Protein AF-A0A7Z9RXJ5-F1 (afdb_monomer_lite)

pLDDT: mean 83.45, std 20.28, range [26.38, 98.81]

Structure (mmCIF, N/CA/C/O backbone):
data_AF-A0A7Z9RXJ5-F1
#
_entry.id   AF-A0A7Z9RXJ5-F1
#
loop_
_atom_site.group_PDB
_atom_site.id
_atom_site.type_symbol
_atom_site.label_atom_id
_atom_site.label_alt_id
_atom_site.label_comp_id
_atom_site.label_asym_id
_atom_site.label_entity_id
_atom_site.label_seq_id
_atom_site.pdbx_PDB_ins_code
_atom_site.Cartn_x
_atom_site.Cartn_y
_atom_site.Cartn_z
_atom_site.occupancy
_atom_site.B_iso_or_equiv
_atom_site.auth_seq_id
_atom_site.auth_comp_id
_atom_site.auth_asym_id
_atom_site.auth_atom_id
_atom_site.pdbx_PDB_model_num
ATOM 1 N N . ALA A 1 1 ? -7.033 -48.771 -9.816 1.00 27.03 1 ALA A N 1
ATOM 2 C CA . ALA A 1 1 ? -8.461 -49.041 -10.086 1.00 27.03 1 ALA A CA 1
ATOM 3 C C . ALA A 1 1 ? -9.274 -48.190 -9.115 1.00 27.03 1 ALA A C 1
ATOM 5 O O . ALA A 1 1 ? -8.752 -47.937 -8.036 1.00 27.03 1 ALA A O 1
ATOM 6 N N . PRO A 1 2 ? -10.414 -47.621 -9.527 1.00 39.88 2 PRO A N 1
ATOM 7 C CA . PRO A 1 2 ? -10.947 -46.415 -8.910 1.00 39.88 2 PRO A CA 1
ATOM 8 C C . PRO A 1 2 ? -11.731 -46.767 -7.648 1.00 39.88 2 PRO A C 1
ATOM 10 O O . PRO A 1 2 ? -12.796 -47.359 -7.753 1.00 39.88 2 PRO A O 1
ATOM 13 N N . ASP A 1 3 ? -11.220 -46.372 -6.483 1.00 30.17 3 ASP A N 1
ATOM 14 C CA . ASP A 1 3 ? -12.011 -46.347 -5.256 1.00 30.17 3 ASP A CA 1
ATOM 15 C C . ASP A 1 3 ? -12.290 -44.897 -4.878 1.00 30.17 3 ASP A C 1
ATOM 17 O O . ASP A 1 3 ? -11.425 -44.119 -4.471 1.00 30.17 3 ASP A O 1
ATOM 21 N N . SER A 1 4 ? -13.553 -44.546 -5.078 1.00 41.19 4 SER A N 1
ATOM 22 C CA . SER A 1 4 ? -14.241 -43.431 -4.460 1.00 41.19 4 SER A CA 1
ATOM 23 C C . SER A 1 4 ? -13.984 -43.413 -2.953 1.00 41.19 4 SER A C 1
ATOM 25 O O . SER A 1 4 ? -14.523 -44.236 -2.216 1.00 41.19 4 SER A O 1
ATOM 27 N N . ALA A 1 5 ? -13.217 -42.436 -2.484 1.00 35.31 5 ALA A N 1
ATOM 28 C CA . ALA A 1 5 ? -13.156 -42.088 -1.074 1.00 35.31 5 ALA A CA 1
ATOM 29 C C . ALA A 1 5 ? -13.271 -40.569 -0.931 1.00 35.31 5 ALA A C 1
ATOM 31 O O . ALA A 1 5 ? -12.324 -39.867 -0.583 1.00 35.31 5 ALA A O 1
ATOM 32 N N . HIS A 1 6 ? -14.478 -40.048 -1.164 1.00 39.28 6 HIS A N 1
ATOM 33 C CA . HIS A 1 6 ? -14.960 -38.944 -0.339 1.00 39.28 6 HIS A CA 1
ATOM 34 C C . HIS A 1 6 ? -15.089 -39.489 1.086 1.00 39.28 6 HIS A C 1
ATOM 36 O O . HIS A 1 6 ? -16.147 -39.948 1.508 1.00 39.28 6 HIS A O 1
ATOM 42 N N . GLY A 1 7 ? -13.954 -39.551 1.786 1.00 36.91 7 GLY A N 1
ATOM 43 C CA . GLY A 1 7 ? -13.907 -39.918 3.188 1.00 36.91 7 GLY A CA 1
ATOM 44 C C . GLY A 1 7 ? -14.680 -38.872 3.973 1.00 36.91 7 GLY A C 1
ATOM 45 O O . GLY A 1 7 ? -14.302 -37.701 3.979 1.00 36.91 7 GLY A O 1
ATOM 46 N N . ASN A 1 8 ? -15.777 -39.303 4.593 1.00 42.16 8 ASN A N 1
ATOM 47 C CA . ASN A 1 8 ? -16.504 -38.547 5.603 1.00 42.16 8 ASN A CA 1
ATOM 48 C C . ASN A 1 8 ? -15.502 -37.891 6.561 1.00 42.16 8 ASN A C 1
ATOM 50 O O . ASN A 1 8 ? -14.825 -38.591 7.315 1.00 42.16 8 ASN A O 1
ATOM 54 N N . LYS A 1 9 ? -15.414 -36.555 6.544 1.00 46.12 9 LYS A N 1
ATOM 55 C CA . LYS A 1 9 ? -14.779 -35.810 7.632 1.00 46.12 9 LYS A CA 1
ATOM 56 C C . LYS A 1 9 ? -15.568 -36.142 8.901 1.00 46.12 9 LYS A C 1
ATOM 58 O O . LYS A 1 9 ? -16.721 -35.739 9.024 1.00 46.12 9 LYS A O 1
ATOM 63 N N . THR A 1 10 ? -14.986 -36.896 9.828 1.00 47.31 10 THR A N 1
ATOM 64 C CA . THR A 1 10 ? -15.546 -37.018 11.179 1.00 47.31 10 THR A CA 1
ATOM 65 C C . THR A 1 10 ? -15.449 -35.654 11.855 1.00 47.31 10 THR A C 1
ATOM 67 O O . THR A 1 10 ? -14.364 -35.070 11.900 1.00 47.31 10 THR A O 1
ATOM 70 N N . ALA A 1 11 ? -16.581 -35.130 12.328 1.00 50.03 11 ALA A N 1
ATOM 71 C CA . ALA A 1 11 ? -16.635 -33.873 13.066 1.00 50.03 11 ALA A CA 1
ATOM 72 C C . ALA A 1 11 ? -15.831 -33.991 14.371 1.00 50.03 11 ALA A C 1
ATOM 74 O O . ALA A 1 11 ? -15.890 -35.016 15.048 1.00 50.03 11 ALA A O 1
ATOM 75 N N . ALA A 1 12 ? -15.059 -32.958 14.713 1.00 47.09 12 ALA A N 1
ATOM 76 C CA . ALA A 1 12 ? -14.352 -32.908 15.989 1.00 47.09 12 ALA A CA 1
ATOM 77 C C . ALA A 1 12 ? -15.361 -32.698 17.145 1.00 47.09 12 ALA A C 1
ATOM 79 O O . ALA A 1 12 ? -16.306 -31.933 16.959 1.00 47.09 12 ALA A O 1
ATOM 80 N N . PRO A 1 13 ? -15.178 -33.327 18.324 1.00 46.62 13 PRO A N 1
ATOM 81 C CA . PRO A 1 13 ? -16.026 -33.094 19.499 1.00 46.62 13 PRO A CA 1
ATOM 82 C C . PRO A 1 13 ? -16.030 -31.619 19.950 1.00 46.62 13 PRO A C 1
ATOM 84 O O . PRO A 1 13 ? -15.002 -30.946 19.860 1.00 46.62 13 PRO A O 1
ATOM 87 N N . ASP A 1 14 ? -17.158 -31.137 20.484 1.00 43.22 14 ASP A N 1
ATOM 88 C CA . ASP A 1 14 ? -17.393 -29.734 20.875 1.00 43.22 14 ASP A CA 1
ATOM 89 C C . ASP A 1 14 ? -16.507 -29.256 22.046 1.00 43.22 14 ASP A C 1
ATOM 91 O O . ASP A 1 14 ? -16.910 -29.286 23.209 1.00 43.22 14 ASP A O 1
ATOM 95 N N . TYR A 1 15 ? -15.304 -28.750 21.756 1.00 47.84 15 TYR A N 1
ATOM 96 C CA . TYR A 1 15 ? -14.469 -28.019 22.720 1.00 47.84 15 TYR A CA 1
ATOM 97 C C . TYR A 1 15 ? -13.754 -26.838 22.037 1.00 47.84 15 TYR A C 1
ATOM 99 O O . TYR A 1 15 ? -13.122 -27.018 21.003 1.00 47.84 15 TYR A O 1
ATOM 107 N N . MET A 1 16 ? -13.876 -25.627 22.612 1.00 45.84 16 MET A N 1
ATOM 108 C CA . MET A 1 16 ? -13.421 -24.323 22.067 1.00 45.84 16 MET A CA 1
ATOM 109 C C . MET A 1 16 ? -13.480 -24.233 20.520 1.00 45.84 16 MET A C 1
ATOM 111 O O . MET A 1 16 ? -12.437 -24.273 19.862 1.00 45.84 16 MET A O 1
ATOM 115 N N . PRO A 1 17 ? -14.689 -24.064 19.938 1.00 47.75 17 PRO A N 1
ATOM 116 C CA . PRO A 1 17 ? -14.963 -24.147 18.486 1.00 47.75 17 PRO A CA 1
ATOM 117 C C . PRO A 1 17 ? -14.070 -23.260 17.602 1.00 47.75 17 PRO A C 1
ATOM 119 O O . PRO A 1 17 ? -13.833 -23.515 16.427 1.00 47.75 17 PRO A O 1
ATOM 122 N N . VAL A 1 18 ? -13.568 -22.203 18.215 1.00 46.88 18 VAL A N 1
ATOM 123 C CA . VAL A 1 18 ? -12.918 -21.042 17.634 1.00 46.88 18 VAL A CA 1
ATOM 124 C C . VAL A 1 18 ? -11.492 -21.316 17.161 1.00 46.88 18 VAL A C 1
ATOM 126 O O . VAL A 1 18 ? -11.158 -21.092 15.999 1.00 46.88 18 VAL A O 1
ATOM 129 N N . PHE A 1 19 ? -10.640 -21.849 18.043 1.00 49.59 19 PHE A N 1
ATOM 130 C CA . PHE A 1 19 ? -9.250 -22.152 17.695 1.00 49.59 19 PHE A CA 1
ATOM 131 C C . PHE A 1 19 ? -9.169 -23.413 16.833 1.00 49.59 19 PHE A C 1
ATOM 133 O O . PHE A 1 19 ? -8.207 -23.593 16.107 1.00 49.59 19 PHE A O 1
ATOM 140 N N . TYR A 1 20 ? -10.177 -24.285 16.847 1.00 57.69 20 TYR A N 1
ATOM 141 C CA . TYR A 1 20 ? -10.196 -25.417 15.927 1.00 57.69 20 TYR A CA 1
ATOM 142 C C . TYR A 1 20 ? -10.614 -25.049 14.513 1.00 57.69 20 TYR A C 1
ATOM 144 O O . TYR A 1 20 ? -10.289 -25.819 13.619 1.00 57.69 20 TYR A O 1
ATOM 152 N N . LYS A 1 21 ? -11.287 -23.920 14.260 1.00 60.47 21 LYS A N 1
ATOM 153 C CA . LYS A 1 21 ? -11.834 -23.679 12.922 1.00 60.47 21 LYS A CA 1
ATOM 154 C C . LYS A 1 21 ? -10.758 -23.612 11.838 1.00 60.47 21 LYS A C 1
ATOM 156 O O . LYS A 1 21 ? -10.899 -24.279 10.825 1.00 60.47 21 LYS A O 1
ATOM 161 N N . TRP A 1 22 ? -9.630 -22.940 12.080 1.00 64.94 22 TRP A N 1
ATOM 162 C CA . TRP A 1 22 ? -8.508 -22.950 11.126 1.00 64.94 22 TRP A CA 1
ATOM 163 C C . TRP A 1 22 ? -7.944 -24.362 10.893 1.00 64.94 22 TRP A C 1
ATOM 165 O O . TRP A 1 22 ? -7.507 -24.682 9.790 1.00 64.94 22 TRP A O 1
ATOM 175 N N . LEU A 1 23 ? -7.969 -25.220 11.921 1.00 66.44 23 LEU A N 1
ATOM 176 C CA . LEU A 1 23 ? -7.531 -26.609 11.823 1.00 66.44 23 LEU A CA 1
ATOM 177 C C . LEU A 1 23 ? -8.572 -27.446 11.060 1.00 66.44 23 LEU A C 1
ATOM 179 O O . LEU A 1 23 ? -8.198 -28.236 10.200 1.00 66.44 23 LEU A O 1
ATOM 183 N N . GLN A 1 24 ? -9.868 -27.245 11.310 1.00 66.12 24 GLN A N 1
ATOM 184 C CA . GLN A 1 24 ? -10.985 -27.875 10.591 1.00 66.12 24 GLN A CA 1
ATOM 185 C C . GLN A 1 24 ? -11.027 -27.470 9.106 1.00 66.12 24 GLN A C 1
ATOM 187 O O . GLN A 1 24 ? -11.338 -28.301 8.241 1.00 66.12 24 GLN A O 1
ATOM 192 N N . ASP A 1 25 ? -10.676 -26.213 8.825 1.00 66.69 25 ASP A N 1
ATOM 193 C CA . ASP A 1 25 ? -10.549 -25.617 7.492 1.00 66.69 25 ASP A CA 1
ATOM 194 C C . ASP A 1 25 ? -9.246 -26.035 6.789 1.00 66.69 25 ASP A C 1
ATOM 196 O O . ASP A 1 25 ? -9.094 -25.831 5.583 1.00 66.69 25 ASP A O 1
ATOM 200 N N . SER A 1 26 ? -8.303 -26.651 7.510 1.00 70.12 26 SER A N 1
ATOM 201 C CA . SER A 1 26 ? -7.091 -27.203 6.912 1.00 70.12 26 SER A CA 1
ATOM 202 C C . SER A 1 26 ? -7.394 -28.441 6.054 1.00 70.12 26 SER A C 1
ATOM 204 O O . SER A 1 26 ? -8.438 -29.090 6.166 1.00 70.12 26 SER A O 1
ATOM 206 N N . LEU A 1 27 ? -6.439 -28.810 5.198 1.00 72.31 27 LEU A N 1
ATOM 207 C CA . LEU A 1 27 ? -6.503 -30.036 4.394 1.00 72.31 27 LEU A CA 1
ATOM 208 C C . LEU A 1 27 ? -6.145 -31.304 5.195 1.00 72.31 27 LEU A C 1
ATOM 210 O O . LEU A 1 27 ? -5.995 -32.375 4.608 1.00 72.31 27 LEU A O 1
ATOM 214 N N . LEU A 1 28 ? -5.975 -31.205 6.519 1.00 72.62 28 LEU A N 1
ATOM 215 C CA . LEU A 1 28 ? -5.590 -32.338 7.355 1.00 72.62 28 LEU A CA 1
ATOM 216 C C . LEU A 1 28 ? -6.784 -33.287 7.595 1.00 72.62 28 LEU A C 1
ATOM 218 O O . LEU A 1 28 ? -7.894 -32.830 7.876 1.00 72.62 28 LEU A O 1
ATOM 222 N N . PRO A 1 29 ? -6.586 -34.615 7.504 1.00 73.88 29 PRO A N 1
ATOM 223 C CA . PRO A 1 29 ? -7.624 -35.594 7.815 1.00 73.88 29 PRO A CA 1
ATOM 224 C C . PRO A 1 29 ? -7.816 -35.748 9.333 1.00 73.88 29 PRO A C 1
ATOM 226 O O . PRO A 1 29 ? -6.844 -35.841 10.083 1.00 73.88 29 PRO A O 1
ATOM 229 N N . PHE A 1 30 ? -9.072 -35.842 9.778 1.00 72.50 30 PHE A N 1
ATOM 230 C CA . PHE A 1 30 ? -9.443 -36.054 11.182 1.00 72.50 30 PHE A CA 1
ATOM 231 C C . PHE A 1 30 ? -9.962 -37.474 11.406 1.00 72.50 30 PHE A C 1
ATOM 233 O O . PHE A 1 30 ? -10.613 -38.045 10.535 1.00 72.50 30 PHE A O 1
ATOM 240 N N . SER A 1 31 ? -9.670 -38.042 12.575 1.00 75.94 31 SER A N 1
ATOM 241 C CA . SER A 1 31 ? -10.174 -39.347 13.009 1.00 75.94 31 SER A CA 1
ATOM 242 C C . SER A 1 31 ? -10.184 -39.406 14.533 1.00 75.94 31 SER A C 1
ATOM 244 O O . SER A 1 31 ? -9.214 -38.984 15.164 1.00 75.94 31 SER A O 1
ATOM 246 N N . GLU A 1 32 ? -11.236 -39.978 15.123 1.00 66.44 32 GLU A N 1
ATOM 247 C CA . GLU A 1 32 ? -11.307 -40.238 16.571 1.00 66.44 32 GLU A CA 1
ATOM 248 C C . GLU A 1 32 ? -10.206 -41.199 17.050 1.00 66.44 32 GLU A C 1
ATOM 250 O O . GLU A 1 32 ? -9.780 -41.138 18.199 1.00 66.44 32 GLU A O 1
ATOM 255 N N . ASN A 1 33 ? -9.690 -42.037 16.144 1.00 75.31 33 ASN A N 1
ATOM 256 C CA . ASN A 1 33 ? -8.615 -42.998 16.401 1.00 75.31 33 ASN A CA 1
ATOM 257 C C . ASN A 1 33 ? -7.310 -42.611 15.683 1.00 75.31 33 ASN A C 1
ATOM 259 O O . ASN A 1 33 ? -6.490 -43.468 15.348 1.00 75.31 33 ASN A O 1
ATOM 263 N N . GLY A 1 34 ? -7.132 -41.320 15.386 1.00 75.31 34 GLY A N 1
ATOM 264 C CA . GLY A 1 34 ? -5.934 -40.804 14.733 1.00 75.31 34 GLY A CA 1
ATOM 265 C C . GLY A 1 34 ? -4.676 -41.054 15.567 1.00 75.31 34 GLY A C 1
ATOM 266 O O . GLY A 1 34 ? -4.622 -40.730 16.752 1.00 75.31 34 GLY A O 1
ATOM 267 N N . LYS A 1 35 ? -3.640 -41.613 14.930 1.00 80.69 35 LYS A N 1
ATOM 268 C CA . LYS A 1 35 ? -2.340 -41.853 15.570 1.00 80.69 35 LYS A CA 1
ATOM 269 C C . LYS A 1 35 ? -1.649 -40.540 15.970 1.00 80.69 35 LYS A C 1
ATOM 271 O O . LYS A 1 35 ? -1.081 -40.452 17.053 1.00 80.69 35 LYS A O 1
ATOM 276 N N . LEU A 1 36 ? -1.733 -39.523 15.108 1.00 81.94 36 LEU A N 1
ATOM 277 C CA . LEU A 1 36 ? -1.245 -38.171 15.378 1.00 81.94 36 LEU A CA 1
ATOM 278 C C . LEU A 1 36 ? -2.325 -37.360 16.093 1.00 81.94 36 LEU A C 1
ATOM 280 O O . LEU A 1 36 ? -3.452 -37.263 15.609 1.00 81.94 36 LEU A O 1
ATOM 284 N N . ARG A 1 37 ? -1.970 -36.757 17.225 1.00 78.88 37 ARG A N 1
ATOM 285 C CA . ARG A 1 37 ? -2.877 -35.957 18.052 1.00 78.88 37 ARG A CA 1
ATOM 286 C C . ARG A 1 37 ? -2.393 -34.518 18.137 1.00 78.88 37 ARG A C 1
ATOM 288 O O . ARG A 1 37 ? -1.203 -34.273 18.311 1.00 78.88 37 ARG A O 1
ATOM 295 N N . ILE A 1 38 ? -3.325 -33.573 18.065 1.00 76.38 38 ILE A N 1
ATOM 296 C CA . ILE A 1 38 ? -3.084 -32.163 18.380 1.00 76.38 38 ILE A CA 1
ATOM 297 C C . ILE A 1 38 ? -3.940 -31.831 19.601 1.00 76.38 38 ILE A C 1
ATOM 299 O O . ILE A 1 38 ? -5.126 -32.151 19.625 1.00 76.38 38 ILE A O 1
ATOM 303 N N . SER A 1 39 ? -3.353 -31.242 20.641 1.00 70.31 39 SER A N 1
ATOM 304 C CA . SER A 1 39 ? -4.096 -30.820 21.833 1.00 70.31 39 SER A CA 1
ATOM 305 C C . SER A 1 39 ? -3.808 -29.375 22.178 1.00 70.31 39 SER A C 1
ATOM 307 O O . SER A 1 39 ? -2.661 -28.942 22.149 1.00 70.31 39 SER A O 1
ATOM 309 N N . LEU A 1 40 ? -4.860 -28.658 22.553 1.00 65.62 40 LEU A N 1
ATOM 310 C CA . LEU A 1 40 ? -4.784 -27.300 23.069 1.00 65.62 40 LEU A CA 1
ATOM 311 C C . LEU A 1 40 ? -4.840 -27.362 24.581 1.00 65.62 40 LEU A C 1
ATOM 313 O O . LEU A 1 40 ? -5.728 -28.005 25.142 1.00 65.62 40 LEU A O 1
ATOM 317 N N . SER A 1 41 ? -3.895 -26.710 25.244 1.00 58.41 41 SER A N 1
ATOM 318 C CA . SER A 1 41 ? -3.870 -26.698 26.698 1.00 58.41 41 SER A CA 1
ATOM 319 C C . SER A 1 41 ? -3.405 -25.357 27.230 1.00 58.41 41 SER A C 1
ATOM 321 O O . SER A 1 41 ? -2.412 -24.808 26.768 1.00 58.41 41 SER A O 1
ATOM 323 N N . THR A 1 42 ? -4.096 -24.861 28.251 1.00 51.25 42 THR A N 1
ATOM 324 C CA . THR A 1 42 ? -3.654 -23.725 29.075 1.00 51.25 42 THR A CA 1
ATOM 325 C C . THR A 1 42 ? -2.723 -24.157 30.212 1.00 51.25 42 THR A C 1
ATOM 327 O O . THR A 1 42 ? -2.240 -23.331 30.981 1.00 51.25 42 THR A O 1
ATOM 330 N N . ARG A 1 43 ? -2.465 -25.465 30.334 1.00 50.19 43 ARG A N 1
ATOM 331 C CA . ARG A 1 43 ? -1.539 -26.074 31.297 1.00 50.19 43 ARG A CA 1
ATOM 332 C C . ARG A 1 43 ? -0.425 -26.817 30.559 1.00 50.19 43 ARG A C 1
ATOM 334 O O . ARG A 1 43 ? -0.696 -27.395 29.506 1.00 50.19 43 ARG A O 1
ATOM 341 N N . PRO A 1 44 ? 0.803 -26.867 31.089 1.00 51.00 44 PRO A N 1
ATOM 342 C CA . PRO A 1 44 ? 1.881 -27.627 30.468 1.00 51.00 44 PRO A CA 1
ATOM 343 C C . PRO A 1 44 ? 1.539 -29.117 30.443 1.00 51.00 44 PRO A C 1
ATOM 345 O O . PRO A 1 44 ? 1.51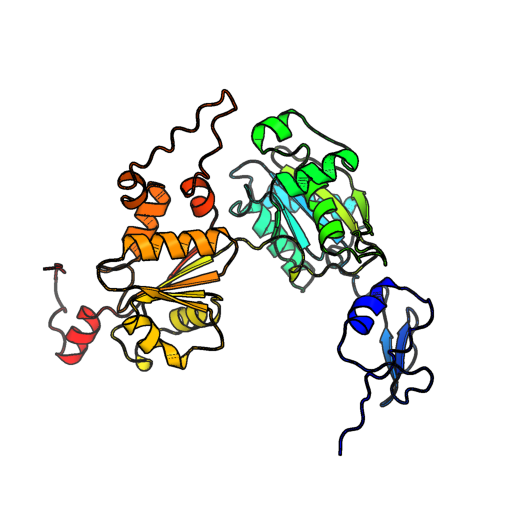5 -29.783 31.475 1.00 51.00 44 PRO A O 1
ATOM 348 N N . ILE A 1 45 ? 1.246 -29.621 29.243 1.00 76.00 45 ILE A N 1
ATOM 349 C CA . ILE A 1 45 ? 1.102 -31.045 28.940 1.00 76.00 45 ILE A CA 1
ATOM 350 C C . ILE A 1 45 ? 2.265 -31.410 28.021 1.00 76.00 45 ILE A C 1
ATOM 352 O O . ILE A 1 45 ? 2.547 -30.701 27.055 1.00 76.00 45 ILE A O 1
ATOM 356 N N . SER A 1 46 ? 2.955 -32.506 28.320 1.00 69.19 46 SER A N 1
ATOM 357 C CA . SER A 1 46 ? 4.052 -32.987 27.485 1.00 69.19 46 SER A CA 1
ATOM 358 C C . SER A 1 46 ? 3.514 -33.606 26.197 1.00 69.19 46 SER A C 1
ATOM 360 O O . SER A 1 46 ? 2.749 -34.568 26.237 1.00 69.19 46 SER A O 1
ATOM 362 N N . GLY A 1 47 ? 3.939 -33.055 25.061 1.00 80.56 47 GLY A N 1
ATOM 363 C CA . GLY A 1 47 ? 3.777 -33.689 23.757 1.00 80.56 47 GLY A CA 1
ATOM 364 C C . GLY A 1 47 ? 4.815 -34.787 23.507 1.00 80.56 47 GLY A C 1
ATOM 365 O O . GLY A 1 47 ? 5.700 -35.041 24.325 1.00 80.56 47 GLY A O 1
ATOM 366 N N . ASN A 1 48 ? 4.713 -35.435 22.352 1.00 84.31 48 ASN A N 1
ATOM 367 C CA . ASN A 1 48 ? 5.689 -36.397 21.842 1.00 84.31 48 ASN A CA 1
ATOM 368 C C . ASN A 1 48 ? 5.668 -36.409 20.300 1.00 84.31 48 ASN A C 1
ATOM 370 O O . ASN A 1 48 ? 4.971 -35.607 19.683 1.00 84.31 48 ASN A O 1
ATOM 374 N N . ALA A 1 49 ? 6.419 -37.317 19.668 1.00 84.62 49 ALA A N 1
ATOM 375 C CA . ALA A 1 49 ? 6.519 -37.406 18.205 1.00 84.62 49 ALA A CA 1
ATOM 376 C C . ALA A 1 49 ? 5.170 -37.634 17.489 1.00 84.62 49 ALA A C 1
ATOM 378 O O . ALA A 1 49 ? 5.051 -37.366 16.298 1.00 84.62 49 ALA A O 1
ATOM 379 N N . GLU A 1 50 ? 4.157 -38.113 18.211 1.00 88.50 50 GLU A N 1
ATOM 380 C CA . GLU A 1 50 ? 2.813 -38.400 17.710 1.00 88.50 50 GLU A CA 1
ATOM 381 C C . GLU A 1 50 ? 1.749 -37.510 18.382 1.00 88.50 50 GLU A C 1
ATOM 383 O O . GLU A 1 50 ? 0.553 -37.670 18.149 1.00 88.50 50 GLU A O 1
ATOM 388 N N . HIS A 1 51 ? 2.161 -36.558 19.226 1.00 83.81 51 HIS A N 1
ATOM 389 C CA . HIS A 1 51 ? 1.268 -35.691 19.989 1.00 83.81 51 HIS A CA 1
ATOM 390 C C . HIS A 1 51 ? 1.832 -34.275 20.082 1.00 83.81 51 HIS A C 1
ATOM 392 O O . HIS A 1 51 ? 2.677 -33.978 20.925 1.00 83.81 51 HIS A O 1
ATOM 398 N N . LEU A 1 52 ? 1.336 -33.387 19.225 1.00 77.81 52 LEU A N 1
ATOM 399 C CA . LEU A 1 52 ? 1.652 -31.967 19.270 1.00 77.81 52 LEU A CA 1
ATOM 400 C C . LEU A 1 52 ? 0.741 -31.280 20.294 1.00 77.81 52 LEU A C 1
ATOM 402 O O . LEU A 1 52 ? -0.478 -31.243 20.130 1.00 77.81 52 LEU A O 1
ATOM 406 N N . VAL A 1 53 ? 1.321 -30.719 21.351 1.00 70.56 53 VAL A N 1
ATOM 407 C CA . VAL A 1 53 ? 0.580 -29.913 22.327 1.00 70.56 53 VAL A CA 1
ATOM 408 C C . VAL A 1 53 ? 0.844 -28.444 22.036 1.00 70.56 53 VAL A C 1
ATOM 410 O O . VAL A 1 53 ? 1.968 -27.972 22.189 1.00 70.56 53 VAL A O 1
ATOM 413 N N . PHE A 1 54 ? -0.196 -27.718 21.635 1.00 65.88 54 PHE A N 1
ATOM 414 C CA . PHE A 1 54 ? -0.156 -26.269 21.543 1.00 65.88 54 PHE A CA 1
ATOM 415 C C . PHE A 1 54 ? -0.537 -25.697 22.909 1.00 65.88 54 PHE A C 1
ATOM 417 O O . PHE A 1 54 ? -1.696 -25.719 23.338 1.00 65.88 54 PHE A O 1
ATOM 424 N N . LEU A 1 55 ? 0.485 -25.249 23.625 1.00 54.66 55 LEU A N 1
ATOM 425 C CA . LEU A 1 55 ? 0.338 -24.547 24.886 1.00 54.66 55 LEU A CA 1
ATOM 426 C C . LEU A 1 55 ? -0.178 -23.139 24.587 1.00 54.66 55 LEU A C 1
ATOM 428 O O . LEU A 1 55 ? 0.576 -22.279 24.141 1.00 54.66 55 LEU A O 1
ATOM 432 N N . ILE A 1 56 ? -1.467 -22.906 24.831 1.00 56.66 56 ILE A N 1
ATOM 433 C CA . ILE A 1 56 ? -2.007 -21.549 24.906 1.00 56.66 56 ILE A CA 1
ATOM 434 C C . ILE A 1 56 ? -1.594 -21.035 26.283 1.00 56.66 56 ILE A C 1
ATOM 436 O O . ILE A 1 56 ? -2.354 -21.105 27.251 1.00 56.66 56 ILE A O 1
ATOM 440 N N . THR A 1 57 ? -0.335 -20.628 26.414 1.00 47.12 57 THR A N 1
ATOM 441 C CA . THR A 1 57 ? 0.106 -19.949 27.625 1.00 47.12 57 THR A CA 1
ATOM 442 C C . THR A 1 57 ? -0.667 -18.633 27.740 1.00 47.12 57 THR A C 1
ATOM 444 O O . THR A 1 57 ? -0.837 -17.942 26.736 1.00 47.12 57 THR A O 1
ATOM 447 N N . PRO A 1 58 ? -1.085 -18.221 28.950 1.00 50.47 58 PRO A N 1
ATOM 448 C CA . PRO A 1 58 ? -1.507 -16.839 29.205 1.00 50.47 58 PRO A CA 1
ATOM 449 C C . PRO A 1 58 ? -0.453 -15.800 28.766 1.00 50.47 58 PRO A C 1
ATOM 451 O O . PRO A 1 58 ? -0.766 -14.627 28.608 1.00 50.47 58 PRO A O 1
ATOM 454 N N . GLU A 1 59 ? 0.792 -16.255 28.588 1.00 45.41 59 GLU A N 1
ATOM 455 C CA . GLU A 1 59 ? 1.988 -15.502 28.211 1.00 45.41 59 GLU A CA 1
ATOM 456 C C . GLU A 1 59 ? 2.189 -15.370 26.688 1.00 45.41 59 GLU A C 1
ATOM 458 O O . GLU A 1 59 ? 2.967 -14.521 26.264 1.00 45.41 59 GLU A O 1
ATOM 463 N N . LEU A 1 60 ? 1.510 -16.177 25.854 1.00 50.94 60 LEU A N 1
ATOM 464 C CA . LEU A 1 60 ? 1.472 -15.959 24.405 1.00 50.94 60 LEU A CA 1
ATOM 465 C C . LEU A 1 60 ? 0.233 -15.118 24.073 1.00 50.94 60 LEU A C 1
ATOM 467 O O . LEU A 1 60 ? -0.898 -15.570 24.271 1.00 50.94 60 LEU A O 1
ATOM 471 N N . PRO A 1 61 ? 0.414 -13.888 23.582 1.00 57.59 61 PRO A N 1
ATOM 472 C CA . PRO A 1 61 ? -0.689 -12.968 23.400 1.00 57.59 61 PRO A CA 1
ATOM 473 C C . PRO A 1 61 ? -1.616 -13.453 22.284 1.00 57.59 61 PRO A C 1
ATOM 475 O O . PRO A 1 61 ? -1.234 -13.577 21.121 1.00 57.59 61 PRO A O 1
ATOM 478 N N . VAL A 1 62 ? -2.868 -13.727 22.651 1.00 72.25 62 VAL A N 1
ATOM 479 C CA . VAL A 1 62 ? -3.939 -14.061 21.708 1.00 72.25 62 VAL A CA 1
ATOM 480 C C . VAL A 1 62 ? -4.197 -12.837 20.825 1.00 72.25 62 VAL A C 1
ATOM 482 O O . VAL A 1 62 ? -4.614 -11.795 21.328 1.00 72.25 62 VAL A O 1
ATOM 485 N N . LYS A 1 63 ? -3.956 -12.959 19.514 1.00 85.00 63 LYS A N 1
ATOM 486 C CA . LYS A 1 63 ? -4.181 -11.915 18.497 1.00 85.00 63 LYS A CA 1
ATOM 487 C C . LYS A 1 63 ? -5.672 -11.781 18.162 1.00 85.00 63 LYS A C 1
ATOM 489 O O . LYS A 1 63 ? -6.101 -12.113 17.064 1.00 85.00 63 LYS A O 1
ATOM 494 N N . ASN A 1 64 ? -6.477 -11.349 19.128 1.00 87.12 64 ASN A N 1
ATOM 495 C CA . ASN A 1 64 ? -7.937 -11.237 19.006 1.00 87.12 64 ASN A CA 1
ATOM 496 C C . ASN A 1 64 ? -8.476 -9.812 19.217 1.00 87.12 64 ASN A C 1
ATOM 498 O O . ASN A 1 64 ? -9.688 -9.622 19.327 1.00 87.12 64 ASN A O 1
ATOM 502 N N . ILE A 1 65 ? -7.600 -8.807 19.291 1.00 92.69 65 ILE A N 1
ATOM 503 C CA . ILE A 1 65 ? -7.999 -7.404 19.424 1.00 92.69 65 ILE A CA 1
ATOM 504 C C . ILE A 1 65 ? -7.865 -6.684 18.078 1.00 92.69 65 ILE A C 1
ATOM 506 O O . ILE A 1 65 ? -6.811 -6.732 17.440 1.00 92.69 65 ILE A O 1
ATOM 510 N N . ALA A 1 66 ? -8.916 -5.964 17.684 1.00 96.62 66 ALA A N 1
ATOM 511 C CA . ALA A 1 66 ? -8.870 -4.970 16.616 1.00 96.62 66 ALA A CA 1
ATOM 512 C C . ALA A 1 66 ? -8.969 -3.567 17.222 1.00 96.62 66 ALA A C 1
ATOM 514 O O . ALA A 1 66 ? -9.886 -3.277 17.997 1.00 96.62 66 ALA A O 1
ATOM 515 N N . VAL A 1 67 ? -8.044 -2.685 16.842 1.00 98.25 67 VAL A N 1
ATOM 516 C CA . VAL A 1 67 ? -8.085 -1.275 17.241 1.00 98.25 67 VAL A CA 1
ATOM 517 C C . VAL A 1 67 ? -8.590 -0.457 16.066 1.00 98.25 67 VAL A C 1
ATOM 519 O O . VAL A 1 67 ? -7.898 -0.280 15.064 1.00 98.25 67 VAL A O 1
ATOM 522 N N . GLY A 1 68 ? -9.811 0.048 16.188 1.00 98.12 68 GLY A N 1
ATOM 523 C CA . GLY A 1 68 ? -10.369 0.981 15.226 1.00 98.12 68 GLY A CA 1
ATOM 524 C C . GLY A 1 68 ? -9.899 2.393 15.517 1.00 98.12 68 GLY A C 1
ATOM 525 O O . GLY A 1 68 ? -9.995 2.859 16.650 1.00 98.12 68 GLY A O 1
ATOM 526 N N . VAL A 1 69 ? -9.409 3.095 14.503 1.00 98.31 69 VAL A N 1
ATOM 527 C CA . VAL A 1 69 ? -8.917 4.469 14.633 1.00 98.31 69 VAL A CA 1
ATOM 528 C C . VAL A 1 69 ? -9.558 5.383 13.606 1.00 98.31 69 VAL A C 1
ATOM 530 O O . VAL A 1 69 ? -9.899 4.979 12.496 1.00 98.31 69 VAL A O 1
ATOM 533 N N . GLY A 1 70 ? -9.703 6.654 13.953 1.00 96.81 70 GLY A N 1
ATOM 534 C CA . GLY A 1 70 ? -10.083 7.696 13.013 1.00 96.81 70 GLY A CA 1
ATOM 535 C C . GLY A 1 70 ? -9.536 9.039 13.455 1.00 96.81 70 GLY A C 1
ATOM 536 O O . GLY A 1 70 ? -9.561 9.346 14.639 1.00 96.81 70 GLY A O 1
ATOM 537 N N . CYS A 1 71 ? -9.065 9.849 12.519 1.00 96.00 71 CYS A N 1
ATOM 538 C CA . CYS A 1 71 ? -8.515 11.167 12.802 1.00 96.00 71 CYS A CA 1
ATOM 539 C C . CYS A 1 71 ? -8.798 12.154 11.664 1.00 96.00 71 CYS A C 1
ATOM 541 O O . CYS A 1 71 ? -9.241 11.764 10.580 1.00 96.00 71 CYS A O 1
ATOM 543 N N . GLU A 1 72 ? -8.583 13.436 11.931 1.00 95.12 72 GLU A N 1
ATOM 544 C CA . GLU A 1 72 ? -8.578 14.476 10.904 1.00 95.12 72 GLU A CA 1
ATOM 545 C C . GLU A 1 72 ? -7.332 14.371 10.014 1.00 95.12 72 GLU A C 1
ATOM 547 O O . GLU A 1 72 ? -6.303 13.840 10.441 1.00 95.12 72 GLU A O 1
ATOM 552 N N . ARG A 1 73 ? -7.392 14.938 8.800 1.00 92.69 73 ARG A N 1
ATOM 553 C CA . ARG A 1 73 ? -6.231 14.981 7.899 1.00 92.69 73 ARG A CA 1
ATOM 554 C C . ARG A 1 73 ? -5.045 15.701 8.546 1.00 92.69 73 ARG A C 1
ATOM 556 O O . ARG A 1 73 ? -5.204 16.782 9.130 1.00 92.69 73 ARG A O 1
ATOM 563 N N . GLY A 1 74 ? -3.856 15.117 8.405 1.00 93.94 74 GLY A N 1
ATOM 564 C CA . GLY A 1 74 ? -2.611 15.680 8.931 1.00 93.94 74 GLY A CA 1
ATOM 565 C C . GLY A 1 74 ? -2.563 15.681 10.458 1.00 93.94 74 GLY A C 1
ATOM 566 O O . GLY A 1 74 ? -2.007 16.599 11.070 1.00 93.94 74 GLY A O 1
ATOM 567 N N . THR A 1 75 ? -3.201 14.697 11.090 1.00 97.25 75 THR A N 1
ATOM 568 C CA . THR A 1 75 ? -3.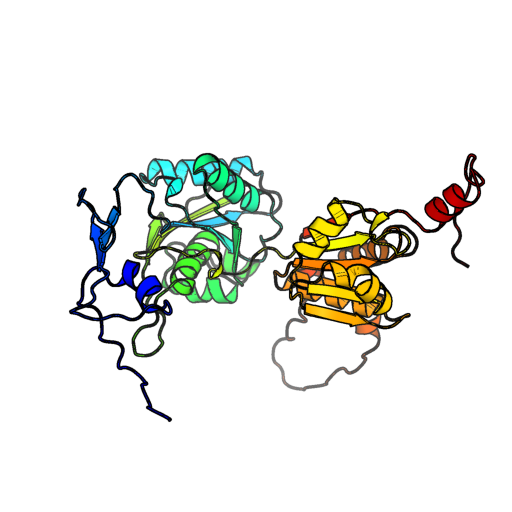056 14.491 12.532 1.00 97.25 75 THR A CA 1
ATOM 569 C C . THR A 1 75 ? -1.626 14.043 12.808 1.00 97.25 75 THR A C 1
ATOM 571 O O . THR A 1 75 ? -1.060 13.234 12.076 1.00 97.25 75 THR A O 1
ATOM 574 N N . LYS A 1 76 ? -0.999 14.580 13.858 1.00 97.88 76 LYS A N 1
ATOM 575 C CA . LYS A 1 76 ? 0.379 14.197 14.185 1.00 97.88 76 LYS A CA 1
ATOM 576 C C . LYS A 1 76 ? 0.404 12.715 14.583 1.00 97.88 76 LYS A C 1
ATOM 578 O O . LYS A 1 76 ? -0.371 12.351 15.468 1.00 97.88 76 LYS A O 1
ATOM 583 N N . PRO A 1 77 ? 1.311 11.886 14.032 1.00 98.12 77 PRO A N 1
ATOM 584 C CA . PRO A 1 77 ? 1.420 10.472 14.395 1.00 98.12 77 PRO A CA 1
ATOM 585 C C . PRO A 1 77 ? 1.434 10.219 15.903 1.00 98.12 77 PRO A C 1
ATOM 587 O O . PRO A 1 77 ? 0.668 9.402 16.408 1.00 98.12 77 PRO A O 1
ATOM 590 N N . GLN A 1 78 ? 2.211 11.021 16.636 1.00 98.00 78 GLN A N 1
ATOM 591 C CA . GLN A 1 78 ? 2.326 10.912 18.086 1.00 98.00 78 GLN A CA 1
ATOM 592 C C . GLN A 1 78 ? 0.994 11.102 18.827 1.00 98.00 78 GLN A C 1
ATOM 594 O O . GLN A 1 78 ? 0.786 10.476 19.859 1.00 98.00 78 GLN A O 1
ATOM 599 N N . GLU A 1 79 ? 0.081 11.939 18.321 1.00 98.19 79 GLU A N 1
ATOM 600 C CA . GLU A 1 79 ? -1.216 12.160 18.969 1.00 98.19 79 GLU A CA 1
ATOM 601 C C . GLU A 1 79 ? -2.066 10.884 18.949 1.00 98.19 79 GLU A C 1
ATOM 603 O O . GLU A 1 79 ? -2.609 10.484 19.980 1.00 98.19 79 GLU A O 1
ATOM 608 N N . LEU A 1 80 ? -2.148 10.222 17.789 1.00 98.31 80 LEU A N 1
ATOM 609 C CA . LEU A 1 80 ? -2.934 9.000 17.647 1.00 98.31 80 LEU A CA 1
ATOM 610 C C . LEU A 1 80 ? -2.265 7.815 18.362 1.00 98.31 80 LEU A C 1
ATOM 612 O O . LEU A 1 80 ? -2.962 7.049 19.025 1.00 98.31 80 LEU A O 1
ATOM 616 N N . ILE A 1 81 ? -0.931 7.707 18.303 1.00 98.44 81 ILE A N 1
ATOM 617 C CA . ILE A 1 81 ? -0.163 6.702 19.058 1.00 98.44 81 ILE A CA 1
ATOM 618 C C . ILE A 1 81 ? -0.426 6.848 20.557 1.00 98.44 81 ILE A C 1
ATOM 620 O O . ILE A 1 81 ? -0.812 5.878 21.205 1.00 98.44 81 ILE A O 1
ATOM 624 N N . SER A 1 82 ? -0.297 8.059 21.111 1.00 98.19 82 SER A N 1
ATOM 625 C CA . SER A 1 82 ? -0.538 8.299 22.536 1.00 98.19 82 SER A CA 1
ATOM 626 C C . SER A 1 82 ? -1.988 8.024 22.940 1.00 98.19 82 SER A C 1
ATOM 628 O O . SER A 1 82 ? -2.217 7.487 24.023 1.00 98.19 82 SER A O 1
ATOM 630 N N . LEU A 1 83 ? -2.968 8.332 22.081 1.00 98.50 83 LEU A N 1
ATOM 631 C CA . LEU A 1 83 ? -4.370 7.991 22.330 1.00 98.50 83 LEU A CA 1
ATOM 632 C C . LEU A 1 83 ? -4.583 6.470 22.393 1.00 98.50 83 LEU A C 1
ATOM 634 O O . LEU A 1 83 ? -5.234 5.985 23.320 1.00 98.50 83 LEU A O 1
ATOM 638 N N . VAL A 1 84 ? -4.034 5.714 21.438 1.00 98.25 84 VAL A N 1
ATOM 639 C CA . VAL A 1 84 ? -4.141 4.246 21.411 1.00 98.25 84 VAL A CA 1
ATOM 640 C C . VAL A 1 84 ? -3.413 3.628 22.602 1.00 98.25 84 VAL A C 1
ATOM 642 O O . VAL A 1 84 ? -4.017 2.841 23.323 1.00 98.25 84 VAL A O 1
ATOM 645 N N . GLN A 1 85 ? -2.172 4.035 22.873 1.00 96.75 85 GLN A N 1
ATOM 646 C CA . GLN A 1 85 ? -1.384 3.550 24.009 1.00 96.75 85 GLN A CA 1
ATOM 647 C C . GLN A 1 85 ? -2.119 3.765 25.336 1.00 96.75 85 GLN A C 1
ATOM 649 O O . GLN A 1 85 ? -2.280 2.823 26.110 1.00 96.75 85 GLN A O 1
ATOM 654 N N . LYS A 1 86 ? -2.617 4.986 25.573 1.00 97.31 86 LYS A N 1
ATOM 655 C CA . LYS A 1 86 ? -3.397 5.316 26.770 1.00 97.31 86 LYS A CA 1
ATOM 656 C C . LYS A 1 86 ? -4.649 4.445 26.873 1.00 97.31 86 LYS A C 1
ATOM 658 O O . LYS A 1 86 ? -4.927 3.900 27.933 1.00 97.31 86 LYS A O 1
ATOM 663 N N . THR A 1 87 ? -5.370 4.275 25.766 1.00 97.62 87 THR A N 1
ATOM 664 C CA . THR A 1 87 ? -6.603 3.477 25.728 1.00 97.62 87 THR A CA 1
ATOM 665 C C . THR A 1 87 ? -6.344 2.008 26.051 1.00 97.62 87 THR A C 1
ATOM 667 O O . THR A 1 87 ? -7.105 1.410 26.805 1.00 97.62 87 THR A O 1
ATOM 670 N N . LEU A 1 88 ? -5.269 1.421 25.519 1.00 94.19 88 LEU A N 1
ATOM 671 C CA . LEU A 1 88 ? -4.891 0.042 25.828 1.00 94.19 88 LEU A CA 1
ATOM 672 C C . LEU A 1 88 ? -4.469 -0.104 27.298 1.00 94.19 88 LEU A C 1
ATOM 674 O O . LEU A 1 88 ? -4.928 -1.023 27.973 1.00 94.19 88 LEU A O 1
ATOM 678 N N . GLN A 1 89 ? -3.664 0.834 27.807 1.00 92.25 89 GLN A N 1
ATOM 679 C CA . GLN A 1 89 ? -3.171 0.820 29.185 1.00 92.25 89 GLN A CA 1
ATOM 680 C C . GLN A 1 89 ? -4.295 0.979 30.219 1.00 92.25 89 GLN A C 1
ATOM 682 O O . GLN A 1 89 ? -4.345 0.218 31.176 1.00 92.25 89 GLN A O 1
ATOM 687 N N . GLU A 1 90 ? -5.210 1.933 30.029 1.00 93.94 90 GLU A N 1
ATOM 688 C CA . GLU A 1 90 ? -6.316 2.197 30.967 1.00 93.94 90 GLU A CA 1
ATOM 689 C C . GLU A 1 90 ? -7.362 1.069 31.014 1.00 93.94 90 GLU A C 1
ATOM 691 O O . GLU A 1 90 ? -8.180 1.039 31.929 1.00 93.94 90 GLU A O 1
ATOM 696 N N . ASN A 1 91 ? -7.349 0.151 30.040 1.00 91.06 91 ASN A N 1
ATOM 697 C CA . ASN A 1 91 ? -8.309 -0.953 29.927 1.00 91.06 91 ASN A CA 1
ATOM 698 C C . ASN A 1 91 ? -7.659 -2.343 30.074 1.00 91.06 91 ASN A C 1
ATOM 700 O O . ASN A 1 91 ? -8.270 -3.352 29.693 1.00 91.06 91 ASN A O 1
ATOM 704 N N . ASP A 1 92 ? -6.423 -2.395 30.586 1.00 86.56 92 ASP A N 1
ATOM 705 C CA . ASP A 1 92 ? -5.643 -3.619 30.806 1.00 86.56 92 ASP A CA 1
ATOM 706 C C . ASP A 1 92 ? -5.574 -4.509 29.548 1.00 86.56 92 ASP A C 1
ATOM 708 O O . ASP A 1 92 ? -5.821 -5.723 29.572 1.00 86.56 92 ASP A O 1
ATOM 712 N N . ILE A 1 93 ? -5.298 -3.884 28.398 1.00 88.31 93 ILE A N 1
ATOM 713 C CA . ILE A 1 93 ? -5.131 -4.563 27.112 1.00 88.31 93 ILE A CA 1
ATOM 714 C C . ILE A 1 93 ? -3.648 -4.585 26.762 1.00 88.31 93 ILE A C 1
ATOM 716 O O . ILE A 1 93 ? -3.051 -3.560 26.443 1.00 88.31 93 ILE A O 1
ATOM 720 N N . ALA A 1 94 ? -3.068 -5.781 26.782 1.00 86.25 94 ALA A N 1
ATOM 721 C CA . ALA A 1 94 ? -1.707 -6.013 26.321 1.00 86.25 94 ALA A CA 1
ATOM 722 C C . ALA A 1 94 ? -1.597 -5.687 24.811 1.00 86.25 94 ALA A C 1
ATOM 724 O O . ALA A 1 94 ? -2.374 -6.249 24.026 1.00 86.25 94 ALA A O 1
ATOM 725 N N . PRO A 1 95 ? -0.684 -4.793 24.376 1.00 88.19 95 PRO A N 1
ATOM 726 C CA . PRO A 1 95 ? -0.548 -4.410 22.968 1.00 88.19 95 PRO A CA 1
ATOM 727 C C . PRO A 1 95 ? -0.285 -5.583 22.025 1.00 88.19 95 PRO A C 1
ATOM 729 O O . PRO A 1 95 ? -0.689 -5.569 20.866 1.00 88.19 95 PRO A O 1
ATOM 732 N N . GLU A 1 96 ? 0.334 -6.641 22.529 1.00 85.94 96 GLU A N 1
ATOM 733 C CA . GLU A 1 96 ? 0.652 -7.834 21.769 1.00 85.94 96 GLU A CA 1
ATOM 734 C C . GLU A 1 96 ? -0.594 -8.622 21.352 1.00 85.94 96 GLU A C 1
ATOM 736 O O . GLU A 1 96 ? -0.548 -9.373 20.379 1.00 85.94 96 GLU A O 1
ATOM 741 N N . ARG A 1 97 ? -1.733 -8.414 22.029 1.00 89.31 97 ARG A N 1
ATOM 742 C CA . ARG A 1 97 ? -3.031 -8.980 21.627 1.00 89.31 97 ARG A CA 1
ATOM 743 C C . ARG A 1 97 ? -3.650 -8.271 20.427 1.00 89.31 97 ARG A C 1
ATOM 745 O O . ARG A 1 97 ? -4.589 -8.796 19.824 1.00 89.31 97 ARG A O 1
ATOM 752 N N . VAL A 1 98 ? -3.157 -7.082 20.079 1.00 93.88 98 VAL A N 1
ATOM 753 C CA . VAL A 1 98 ? -3.638 -6.339 18.916 1.00 93.88 98 VAL A CA 1
ATOM 754 C C . VAL A 1 98 ? -3.148 -7.027 17.651 1.00 93.88 98 VAL A C 1
ATOM 756 O O . VAL A 1 98 ? -1.948 -7.180 17.421 1.00 93.88 98 VAL A O 1
ATOM 759 N N . ALA A 1 99 ? -4.106 -7.484 16.852 1.00 93.25 99 ALA A N 1
ATOM 760 C CA . ALA A 1 99 ? -3.857 -8.149 15.584 1.00 93.25 99 ALA A CA 1
ATOM 761 C C . ALA A 1 99 ? -3.797 -7.163 14.421 1.00 93.25 99 AL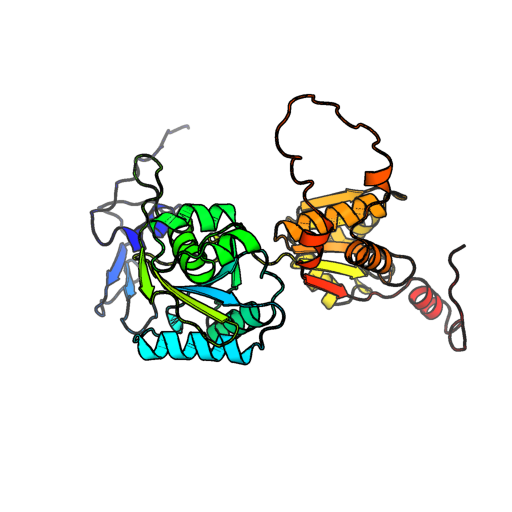A A C 1
ATOM 763 O O . ALA A 1 99 ? -3.046 -7.367 13.472 1.00 93.25 99 ALA A O 1
ATOM 764 N N . VAL A 1 100 ? -4.618 -6.114 14.472 1.00 97.00 100 VAL A N 1
ATOM 765 C CA . VAL A 1 100 ? -4.837 -5.226 13.333 1.00 97.00 100 VAL A CA 1
ATOM 766 C C . VAL A 1 100 ? -5.281 -3.839 13.792 1.00 97.00 100 VAL A C 1
ATOM 768 O O . VAL A 1 100 ? -6.075 -3.694 14.729 1.00 97.00 100 VAL A O 1
ATOM 771 N N . VAL A 1 101 ? -4.798 -2.818 13.087 1.00 98.50 101 VAL A N 1
ATOM 772 C CA . VAL A 1 101 ? -5.325 -1.452 13.162 1.00 98.50 101 VAL A CA 1
ATOM 773 C C . VAL A 1 101 ? -6.280 -1.259 11.998 1.00 98.50 101 VAL A C 1
ATOM 775 O O . VAL A 1 101 ? -5.917 -1.505 10.851 1.00 98.50 101 VAL A O 1
ATOM 778 N N . VAL A 1 102 ? -7.503 -0.817 12.269 1.00 98.50 102 VAL A N 1
ATOM 779 C CA . VAL A 1 102 ? -8.540 -0.677 11.242 1.00 98.50 102 VAL A CA 1
ATOM 780 C C . VAL A 1 102 ? -9.081 0.739 11.159 1.00 98.50 102 VAL A C 1
ATOM 782 O O . VAL A 1 102 ? -9.221 1.435 12.163 1.00 98.50 102 VAL A O 1
ATOM 785 N N . SER A 1 103 ? -9.389 1.191 9.948 1.00 98.25 103 SER A N 1
ATOM 786 C CA . SER A 1 103 ? -9.970 2.514 9.727 1.00 98.25 103 SER A CA 1
ATOM 787 C C . SER A 1 103 ? -10.853 2.559 8.480 1.00 98.25 103 SER A C 1
ATOM 789 O O . SER A 1 103 ? -11.045 1.565 7.780 1.00 98.25 103 SER A O 1
ATOM 791 N N . LEU A 1 104 ? -11.397 3.739 8.200 1.00 96.81 104 LEU A N 1
ATOM 792 C CA . LEU A 1 104 ? -12.080 4.042 6.948 1.00 96.81 104 LEU A CA 1
ATOM 793 C C . LEU A 1 104 ? -11.054 4.235 5.822 1.00 96.81 104 LEU A C 1
ATOM 795 O O . LEU A 1 104 ? -10.014 4.853 6.031 1.00 96.81 104 LEU A O 1
ATOM 799 N N . ASP A 1 105 ? -11.362 3.776 4.618 1.00 93.69 105 ASP A N 1
ATOM 800 C CA . ASP A 1 105 ? -10.510 3.892 3.430 1.00 93.69 105 ASP A CA 1
ATOM 801 C C . ASP A 1 105 ? -10.159 5.330 3.021 1.00 93.69 105 ASP A C 1
ATOM 803 O O . ASP A 1 105 ? -9.095 5.566 2.459 1.00 93.69 105 ASP A O 1
ATOM 807 N N . LEU A 1 106 ? -10.982 6.322 3.365 1.00 92.25 106 LEU A N 1
ATOM 808 C CA . LEU A 1 106 ? -10.645 7.745 3.234 1.00 92.25 106 LEU A CA 1
ATOM 809 C C . LEU A 1 106 ? -9.389 8.144 4.026 1.00 92.25 106 LEU A C 1
ATOM 811 O O . LEU A 1 106 ? -8.806 9.192 3.754 1.00 92.25 106 LEU A O 1
ATOM 815 N N . LYS A 1 107 ? -8.986 7.321 4.999 1.00 92.88 107 LYS A N 1
ATOM 816 C CA . LYS A 1 107 ? -7.812 7.506 5.858 1.00 92.88 107 LYS A CA 1
ATOM 817 C C . LYS A 1 107 ? -6.648 6.594 5.463 1.00 92.88 107 LYS A C 1
ATOM 819 O O . LYS A 1 107 ? -5.668 6.534 6.198 1.00 92.88 107 LYS A O 1
ATOM 824 N N . SER A 1 108 ? -6.714 5.891 4.327 1.00 94.19 108 SER A N 1
ATOM 825 C CA . SER A 1 108 ? -5.667 4.930 3.954 1.00 94.19 108 SER A CA 1
ATOM 826 C C . SER A 1 108 ? -4.313 5.554 3.644 1.00 94.19 108 SER A C 1
ATOM 828 O O . SER A 1 108 ? -3.316 4.846 3.688 1.00 94.19 108 SER A O 1
ATOM 830 N N . ASN A 1 109 ? -4.257 6.857 3.369 1.00 93.62 109 ASN A N 1
ATOM 831 C CA . ASN A 1 109 ? -3.017 7.616 3.207 1.00 93.62 109 ASN A CA 1
ATOM 832 C C . ASN A 1 109 ? -2.669 8.502 4.410 1.00 93.62 109 ASN A C 1
ATOM 834 O O . ASN A 1 109 ? -1.765 9.324 4.303 1.00 93.62 109 ASN A O 1
ATOM 838 N N . GLU A 1 110 ? -3.367 8.370 5.540 1.00 96.06 110 GLU A N 1
ATOM 839 C CA . GLU A 1 110 ? -3.096 9.195 6.716 1.00 96.06 110 GLU A CA 1
ATOM 840 C C . GLU A 1 110 ? -1.886 8.640 7.491 1.00 96.06 110 GLU A C 1
ATOM 842 O O . GLU A 1 110 ? -1.970 7.530 8.033 1.00 96.06 110 GLU A O 1
ATOM 847 N N . PRO A 1 111 ? -0.769 9.392 7.603 1.00 96.62 111 PRO A N 1
ATOM 848 C CA . PRO A 1 111 ? 0.454 8.894 8.236 1.00 96.62 111 PRO A CA 1
ATOM 849 C C . PRO A 1 111 ? 0.252 8.455 9.686 1.00 96.62 111 PRO A C 1
ATOM 851 O O . PRO A 1 111 ? 0.888 7.506 10.137 1.00 96.62 111 PRO A O 1
ATOM 854 N N . ALA A 1 112 ? -0.660 9.106 10.417 1.00 97.94 112 ALA A N 1
ATOM 855 C CA . ALA A 1 112 ? -0.939 8.747 11.801 1.00 97.94 112 ALA A CA 1
ATOM 856 C C . ALA A 1 112 ? -1.475 7.316 11.951 1.00 97.94 112 ALA A C 1
ATOM 858 O O . ALA A 1 112 ? -1.093 6.633 12.896 1.00 97.94 112 ALA A O 1
ATOM 859 N N . VAL A 1 113 ? -2.324 6.843 11.030 1.00 98.06 113 VAL A N 1
ATOM 860 C CA . VAL A 1 113 ? -2.896 5.487 11.102 1.00 98.06 113 VAL A CA 1
ATOM 861 C C . VAL A 1 113 ? -1.808 4.432 10.905 1.00 98.06 113 VAL A C 1
ATOM 863 O O . VAL A 1 113 ? -1.735 3.472 11.671 1.00 98.06 113 VAL A O 1
ATOM 866 N N . HIS A 1 114 ? -0.930 4.638 9.921 1.00 97.75 114 HIS A N 1
ATOM 867 C CA . HIS A 1 114 ? 0.200 3.741 9.661 1.00 97.75 114 HIS A CA 1
ATOM 868 C C . HIS A 1 114 ? 1.217 3.745 10.798 1.00 97.75 114 HIS A C 1
ATOM 870 O O . HIS A 1 114 ? 1.694 2.684 11.182 1.00 97.75 114 HIS A O 1
ATOM 876 N N . ALA A 1 115 ? 1.484 4.904 11.398 1.00 98.06 115 ALA A N 1
ATOM 877 C CA . ALA A 1 115 ? 2.403 5.000 12.526 1.00 98.06 115 ALA A CA 1
ATOM 878 C C . ALA A 1 115 ? 1.905 4.247 13.773 1.00 98.06 115 ALA A C 1
ATOM 880 O O . ALA A 1 115 ? 2.711 3.711 14.523 1.00 98.06 115 ALA A O 1
ATOM 881 N N . VAL A 1 116 ? 0.587 4.157 13.995 1.00 98.44 116 VAL A N 1
ATOM 882 C CA . VAL A 1 116 ? 0.028 3.296 15.056 1.00 98.44 116 VAL A CA 1
ATOM 883 C C . VAL A 1 116 ? 0.278 1.822 14.755 1.00 98.44 116 VAL A C 1
ATOM 885 O O . VAL A 1 116 ? 0.655 1.076 15.654 1.00 98.44 116 VAL A O 1
ATOM 888 N N . ALA A 1 117 ? 0.058 1.398 13.509 1.00 97.94 117 ALA A N 1
ATOM 889 C CA . ALA A 1 117 ? 0.302 0.024 13.079 1.00 97.94 117 ALA A CA 1
ATOM 890 C C . ALA A 1 117 ? 1.786 -0.359 13.225 1.00 97.94 117 ALA A C 1
ATOM 892 O O . ALA A 1 117 ? 2.104 -1.416 13.769 1.00 97.94 117 ALA A O 1
ATOM 893 N N . GLU A 1 118 ? 2.693 0.531 12.819 1.00 97.88 118 GLU A N 1
ATOM 894 C CA . GLU A 1 118 ? 4.141 0.370 12.987 1.00 97.88 118 GLU A CA 1
ATOM 895 C C . GLU A 1 118 ? 4.531 0.310 14.468 1.00 97.88 118 GLU A C 1
ATOM 897 O O . GLU A 1 118 ? 5.141 -0.668 14.892 1.00 97.88 118 GLU A O 1
ATOM 902 N N . TYR A 1 119 ? 4.069 1.264 15.282 1.00 97.44 119 TYR A N 1
ATOM 903 C CA . TYR A 1 119 ? 4.307 1.280 16.727 1.00 97.44 119 TYR A CA 1
ATOM 904 C C . TYR A 1 119 ? 3.861 -0.020 17.411 1.00 97.44 119 TYR A C 1
ATOM 906 O O . TYR A 1 119 ? 4.619 -0.613 18.175 1.00 97.44 119 TYR A O 1
ATOM 914 N N . LEU A 1 120 ? 2.644 -0.497 17.121 1.00 95.31 120 LEU A N 1
ATOM 915 C CA . LEU A 1 120 ? 2.129 -1.754 17.672 1.00 95.31 120 LEU A CA 1
ATOM 916 C C . LEU A 1 120 ? 2.928 -2.967 17.183 1.00 95.31 120 LEU A C 1
ATOM 918 O O . LEU A 1 120 ? 3.114 -3.924 17.939 1.00 95.31 120 LEU A O 1
ATOM 922 N N . SER A 1 121 ? 3.414 -2.930 15.941 1.00 94.19 121 SER A N 1
ATOM 923 C CA . SER A 1 121 ? 4.258 -3.992 15.394 1.00 94.19 121 SER A CA 1
ATOM 924 C C . SER A 1 121 ? 5.609 -4.061 16.110 1.00 94.19 121 SER A C 1
ATOM 926 O O . SER A 1 121 ? 6.055 -5.144 16.486 1.00 94.19 121 SER A O 1
ATOM 928 N N . GLU A 1 122 ? 6.233 -2.905 16.355 1.00 92.12 122 GLU A N 1
ATOM 929 C CA . GLU A 1 122 ? 7.520 -2.792 17.045 1.00 92.12 122 GLU A CA 1
ATOM 930 C C . GLU A 1 122 ? 7.441 -3.273 18.495 1.00 92.12 122 GLU A C 1
ATOM 932 O O . GLU A 1 122 ? 8.215 -4.142 18.898 1.00 92.12 122 GLU A O 1
ATOM 937 N N . ILE A 1 123 ? 6.488 -2.756 19.279 1.00 86.19 123 ILE A N 1
ATOM 938 C CA . ILE A 1 123 ? 6.405 -3.095 20.707 1.00 86.19 123 ILE A CA 1
ATOM 939 C C . ILE A 1 123 ? 5.962 -4.537 20.947 1.00 86.19 123 ILE A C 1
ATOM 941 O O . ILE A 1 123 ? 6.307 -5.108 21.976 1.00 86.19 123 ILE A O 1
ATOM 945 N N . SER A 1 124 ? 5.212 -5.132 20.012 1.00 82.19 124 SER A N 1
ATOM 946 C CA . SER A 1 124 ? 4.762 -6.519 20.137 1.00 82.19 124 SER A CA 1
ATOM 947 C C . SER A 1 124 ? 5.700 -7.545 19.511 1.00 82.19 124 SER A C 1
ATOM 949 O O . SER A 1 124 ? 5.456 -8.745 19.644 1.00 82.19 124 SER A O 1
ATOM 951 N N . GLY A 1 1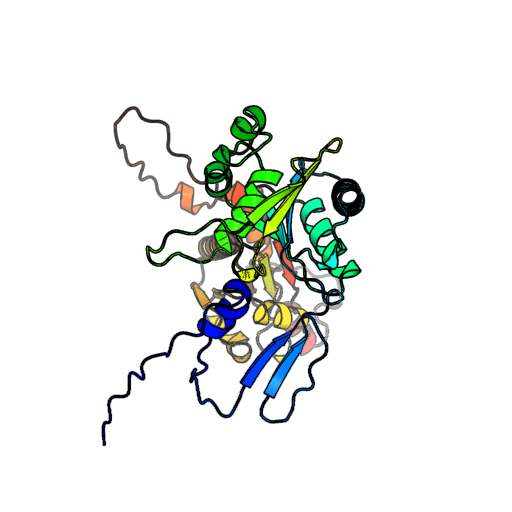25 ? 6.735 -7.104 18.788 1.00 81.06 125 GLY A N 1
ATOM 952 C CA . GLY A 1 125 ? 7.640 -7.984 18.046 1.00 81.06 125 GLY A CA 1
ATOM 953 C C . GLY A 1 125 ? 6.951 -8.829 16.964 1.00 81.06 125 GLY A C 1
ATOM 954 O O . GLY A 1 125 ? 7.512 -9.829 16.519 1.00 81.06 125 GLY A O 1
ATOM 955 N N . SER A 1 126 ? 5.730 -8.470 16.558 1.00 83.62 126 SER A N 1
ATOM 956 C CA . SER A 1 126 ? 4.906 -9.217 15.601 1.00 83.62 126 SER A CA 1
ATOM 957 C C . SER A 1 126 ? 4.115 -8.261 14.713 1.00 83.62 126 SER A C 1
ATOM 959 O O . SER A 1 126 ? 3.743 -7.179 15.149 1.00 83.62 126 SER A O 1
ATOM 961 N N . GLU A 1 127 ? 3.850 -8.643 13.465 1.00 90.12 127 GLU A N 1
ATOM 962 C CA . GLU A 1 127 ? 3.178 -7.762 12.503 1.00 90.12 127 GLU A CA 1
ATOM 963 C C . GLU A 1 127 ? 1.758 -7.379 12.966 1.00 90.12 127 GLU A C 1
ATOM 965 O O . GLU A 1 127 ? 0.950 -8.236 13.331 1.00 90.12 127 GLU A O 1
ATOM 970 N N . CYS A 1 128 ? 1.453 -6.081 12.934 1.00 94.81 128 CYS A N 1
ATOM 971 C CA . CYS A 1 128 ? 0.137 -5.507 13.199 1.00 94.81 128 CYS A CA 1
ATOM 972 C C . CYS A 1 128 ? -0.187 -4.488 12.092 1.00 94.81 128 CYS A C 1
ATOM 974 O O . CYS A 1 128 ? 0.096 -3.299 12.246 1.00 94.81 128 CYS A O 1
ATOM 976 N N . PRO A 1 129 ? -0.749 -4.920 10.950 1.00 96.62 129 PRO A N 1
ATOM 977 C CA . PRO A 1 129 ? -0.913 -4.048 9.795 1.00 96.62 129 PRO A CA 1
ATOM 978 C C . PRO A 1 129 ? -2.098 -3.085 9.953 1.00 96.62 129 PRO A C 1
ATOM 980 O O . PRO A 1 129 ? -3.056 -3.347 10.685 1.00 96.62 129 PRO A O 1
ATOM 983 N N . ALA A 1 130 ? -2.061 -1.989 9.191 1.00 97.81 130 ALA A N 1
ATOM 984 C CA . ALA A 1 130 ? -3.212 -1.119 8.978 1.00 97.81 130 ALA A CA 1
ATOM 985 C C . ALA A 1 130 ? -4.100 -1.665 7.846 1.00 97.81 130 ALA A C 1
ATOM 987 O O . ALA A 1 130 ? -3.619 -1.963 6.748 1.00 97.81 130 ALA A O 1
ATOM 988 N N . ARG A 1 131 ? -5.404 -1.779 8.101 1.00 97.44 131 ARG A N 1
ATOM 989 C CA . ARG A 1 131 ? -6.414 -2.250 7.145 1.00 97.44 131 ARG A CA 1
ATOM 990 C C . ARG A 1 131 ? -7.592 -1.285 7.083 1.00 97.44 131 ARG A C 1
ATOM 992 O O . ARG A 1 131 ? -7.907 -0.587 8.045 1.00 97.44 131 ARG A O 1
ATOM 999 N N . PHE A 1 132 ? -8.252 -1.238 5.937 1.00 97.19 132 PHE A N 1
ATOM 1000 C CA . PHE A 1 132 ? -9.236 -0.208 5.635 1.00 97.19 132 PHE A CA 1
ATOM 1001 C C . PHE A 1 132 ? -10.537 -0.795 5.102 1.00 97.19 132 PHE A C 1
ATOM 1003 O O . PHE A 1 132 ? -10.530 -1.785 4.371 1.00 97.19 132 PHE A O 1
ATOM 1010 N N . PHE A 1 133 ? -11.649 -0.158 5.450 1.00 96.38 133 PHE A N 1
ATOM 1011 C CA . PHE A 1 133 ? -12.991 -0.526 5.010 1.00 96.38 133 PHE A CA 1
ATOM 1012 C C . PHE A 1 133 ? -13.659 0.625 4.267 1.00 96.38 133 PHE A C 1
ATOM 1014 O O . PHE A 1 133 ? -13.360 1.787 4.528 1.00 96.38 133 PHE A O 1
ATOM 1021 N N . GLU A 1 134 ? -14.589 0.301 3.376 1.00 94.06 134 GLU A N 1
ATOM 1022 C CA . GLU A 1 134 ? -15.465 1.290 2.749 1.00 94.06 134 GLU A CA 1
ATOM 1023 C C . GLU A 1 134 ? -16.487 1.838 3.751 1.00 94.06 134 GLU A C 1
ATOM 1025 O O . GLU A 1 134 ? -16.879 1.157 4.705 1.00 94.06 134 GLU A O 1
ATOM 1030 N N . ALA A 1 135 ? -16.970 3.058 3.502 1.00 94.88 135 ALA A N 1
ATOM 1031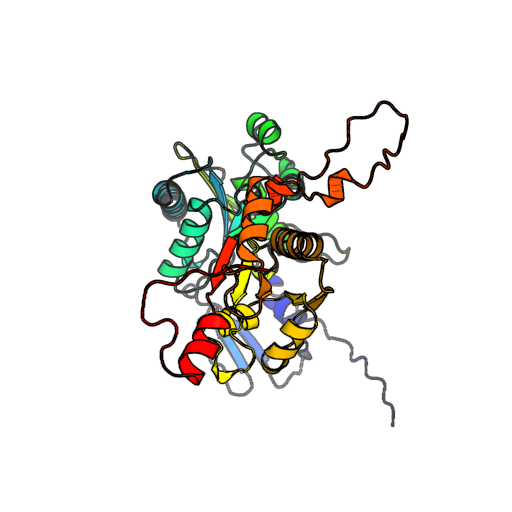 C CA . ALA A 1 135 ? -17.968 3.709 4.349 1.00 94.88 135 ALA A CA 1
ATOM 1032 C C . ALA A 1 135 ? -19.236 2.859 4.523 1.00 94.88 135 ALA A C 1
ATOM 1034 O O . ALA A 1 135 ? -19.731 2.742 5.640 1.00 94.88 135 ALA A O 1
ATOM 1035 N N . ALA A 1 136 ? -19.701 2.194 3.459 1.00 94.81 136 ALA A N 1
ATOM 1036 C CA . ALA A 1 136 ? -20.876 1.323 3.496 1.00 94.81 136 ALA A CA 1
ATOM 1037 C C . ALA A 1 136 ? -20.713 0.145 4.475 1.00 94.81 136 ALA A C 1
ATOM 1039 O O . ALA A 1 136 ? -21.644 -0.187 5.208 1.00 94.81 136 ALA A O 1
ATOM 1040 N N . THR A 1 137 ? -19.519 -0.450 4.541 1.00 94.19 137 THR A N 1
ATOM 1041 C CA . THR A 1 137 ? -19.216 -1.537 5.484 1.00 94.19 137 THR A CA 1
ATOM 1042 C C . THR A 1 137 ? -19.227 -1.046 6.928 1.00 94.19 137 THR A C 1
ATOM 1044 O O . THR A 1 137 ? -19.698 -1.758 7.814 1.00 94.19 137 THR A O 1
ATOM 1047 N N . LEU A 1 138 ? -18.736 0.173 7.176 1.00 95.56 138 LEU A N 1
ATOM 1048 C CA . LEU A 1 138 ? -18.785 0.772 8.512 1.00 95.56 138 LEU A CA 1
ATOM 1049 C C . LEU A 1 138 ? -20.209 1.176 8.897 1.00 95.56 138 LEU A C 1
ATOM 1051 O O . LEU A 1 138 ? -20.609 0.996 10.042 1.00 95.56 138 LEU A O 1
ATOM 1055 N N . GLU A 1 139 ? -20.985 1.685 7.944 1.00 95.75 139 GLU A N 1
ATOM 1056 C CA . GLU A 1 139 ? -22.380 2.073 8.145 1.00 95.75 139 GLU A CA 1
ATOM 1057 C C . GLU A 1 139 ? -23.279 0.870 8.457 1.00 95.75 139 GLU A C 1
ATOM 1059 O O . GLU A 1 139 ? -24.198 0.970 9.265 1.00 95.75 139 GLU A O 1
ATOM 1064 N N . ALA A 1 140 ? -22.971 -0.315 7.922 1.00 93.19 140 ALA A N 1
ATOM 1065 C CA . ALA A 1 140 ? -23.655 -1.547 8.314 1.00 93.19 140 ALA A CA 1
ATOM 1066 C C . ALA A 1 140 ? -23.509 -1.868 9.819 1.00 93.19 140 ALA A C 1
ATOM 1068 O O . ALA A 1 140 ? -24.317 -2.617 10.367 1.00 93.19 140 ALA A O 1
ATOM 1069 N N . GLN A 1 141 ? -22.508 -1.291 10.498 1.00 93.06 141 GLN A N 1
ATOM 1070 C CA . GLN A 1 141 ? -22.291 -1.440 11.938 1.00 93.06 141 GLN A CA 1
ATOM 1071 C C . GLN A 1 141 ? -23.009 -0.381 12.781 1.00 93.06 141 GLN A C 1
ATOM 1073 O O . GLN A 1 141 ? -22.934 -0.464 14.004 1.00 93.06 141 GLN A O 1
ATOM 1078 N N . THR A 1 142 ? -23.734 0.573 12.181 1.00 92.19 142 THR A N 1
ATOM 1079 C CA . THR A 1 142 ? -24.461 1.637 12.901 1.00 92.19 142 THR A CA 1
ATOM 1080 C C . THR A 1 142 ? -25.317 1.130 14.073 1.00 92.19 142 THR A C 1
ATOM 1082 O O . THR A 1 142 ? -25.220 1.724 15.148 1.00 92.19 142 THR A O 1
ATOM 1085 N N . PRO A 1 143 ? -26.081 0.020 13.958 1.00 91.69 143 PRO A N 1
ATOM 1086 C CA . PRO A 1 143 ? -26.860 -0.513 15.083 1.00 91.69 143 PRO A CA 1
ATOM 1087 C C . PRO A 1 143 ? -26.023 -0.966 16.290 1.00 91.69 143 PRO A C 1
ATOM 1089 O O . PRO A 1 143 ? -26.552 -1.072 17.392 1.00 91.69 143 PRO A O 1
ATOM 1092 N N . ASN A 1 144 ? -24.733 -1.239 16.080 1.00 90.00 144 ASN A N 1
ATOM 1093 C CA . ASN A 1 144 ? -23.799 -1.743 17.086 1.00 90.00 144 ASN A CA 1
ATOM 1094 C C . ASN A 1 144 ? -22.901 -0.632 17.666 1.00 90.00 144 ASN A C 1
ATOM 1096 O O . ASN A 1 144 ? -22.074 -0.903 18.537 1.00 90.00 144 ASN A O 1
ATOM 1100 N N . LEU A 1 145 ? -23.029 0.608 17.179 1.00 91.88 145 LEU A N 1
ATOM 1101 C CA . LEU A 1 145 ? -22.248 1.743 17.670 1.00 91.88 145 LEU A CA 1
ATOM 1102 C C . LEU A 1 145 ? -22.794 2.237 19.009 1.00 91.88 145 LEU A C 1
ATOM 1104 O O . LEU A 1 145 ? -24.004 2.343 19.201 1.00 91.88 145 LEU A O 1
ATOM 1108 N N . GLN A 1 146 ? -21.897 2.638 19.907 1.00 91.31 146 GLN A N 1
ATOM 1109 C CA . GLN A 1 146 ? -22.283 3.341 21.132 1.00 91.31 146 GLN A CA 1
ATOM 1110 C C . GLN A 1 146 ? -22.314 4.858 20.932 1.00 91.31 146 GLN A C 1
ATOM 1112 O O . GLN A 1 146 ? -23.050 5.556 21.626 1.00 91.31 146 GLN A O 1
ATOM 1117 N N . ASN A 1 147 ? -21.532 5.380 19.980 1.00 89.06 147 ASN A N 1
ATOM 1118 C CA . ASN A 1 147 ? -21.392 6.816 19.741 1.00 89.06 147 ASN A CA 1
ATOM 1119 C C . ASN A 1 147 ? -21.631 7.196 18.265 1.00 89.06 147 ASN A C 1
ATOM 1121 O O . ASN A 1 147 ? -20.720 7.756 17.633 1.00 89.06 147 ASN A O 1
ATOM 1125 N N . PRO A 1 148 ? -22.826 6.928 17.697 1.00 93.00 148 PRO A N 1
ATOM 1126 C CA . PRO A 1 148 ? -23.154 7.344 16.337 1.00 93.00 148 PRO A CA 1
ATOM 1127 C C . PRO A 1 148 ? -23.175 8.876 16.220 1.00 93.00 148 PRO A C 1
ATOM 1129 O O . PRO A 1 148 ? -23.556 9.591 17.150 1.00 93.00 148 PRO A O 1
ATOM 1132 N N . SER A 1 149 ? -22.748 9.404 15.074 1.00 92.12 149 SER A N 1
ATOM 1133 C CA . SER A 1 149 ? -22.643 10.843 14.837 1.00 92.12 149 SER A CA 1
ATOM 1134 C C . SER A 1 149 ? -23.107 11.230 13.438 1.00 92.12 149 SER A C 1
ATOM 1136 O O . SER A 1 149 ? -22.466 10.895 12.445 1.00 92.12 149 SER A O 1
ATOM 1138 N N . GLU A 1 150 ? -24.163 12.040 13.383 1.00 92.94 150 GLU A N 1
ATOM 1139 C CA . GLU A 1 150 ? -24.701 12.598 12.135 1.00 92.94 150 GLU A CA 1
ATOM 1140 C C . GLU A 1 150 ? -23.681 13.485 11.402 1.00 92.94 150 GLU A C 1
ATOM 1142 O O . GLU A 1 150 ? -23.633 13.538 10.176 1.00 92.94 150 GLU A O 1
ATOM 1147 N N . ILE A 1 151 ? -22.820 14.174 12.159 1.00 90.19 151 ILE A N 1
ATOM 1148 C CA . ILE A 1 151 ? -21.745 15.002 11.600 1.00 90.19 151 ILE A CA 1
ATOM 1149 C C . ILE A 1 151 ? -20.747 14.119 10.843 1.00 90.19 151 ILE A C 1
ATOM 1151 O O . ILE A 1 151 ? -20.351 14.458 9.733 1.00 90.19 151 ILE A O 1
ATOM 1155 N N . VAL A 1 152 ? -20.372 12.971 11.420 1.00 88.88 152 VAL A N 1
ATOM 1156 C CA . VAL A 1 152 ? -19.461 12.015 10.772 1.00 88.88 152 VAL A CA 1
ATOM 1157 C C . VAL A 1 152 ? -20.137 11.390 9.552 1.00 88.88 152 VAL A C 1
ATOM 1159 O O . VAL A 1 152 ? -19.511 11.313 8.498 1.00 88.88 152 VAL A O 1
ATOM 1162 N N . PHE A 1 153 ? -21.422 11.037 9.647 1.00 93.38 153 PHE A N 1
ATOM 1163 C CA . PHE A 1 153 ? -22.169 10.491 8.514 1.00 93.38 153 PHE A CA 1
ATOM 1164 C C . PHE A 1 153 ? -22.205 11.457 7.326 1.00 93.38 153 PHE A C 1
ATOM 1166 O O . PHE A 1 153 ? -21.897 11.067 6.202 1.00 93.38 153 PHE A O 1
ATOM 1173 N N . ARG A 1 154 ? -22.492 12.738 7.575 1.00 91.00 154 ARG A N 1
ATOM 1174 C CA . ARG A 1 154 ? -22.483 13.774 6.533 1.00 91.00 154 ARG A CA 1
ATOM 1175 C C . ARG A 1 154 ? -21.118 13.977 5.877 1.00 91.00 154 ARG A C 1
ATOM 1177 O O . ARG A 1 154 ? -21.083 14.346 4.708 1.00 91.00 154 ARG A O 1
ATOM 1184 N N . GLU A 1 155 ? -20.034 13.780 6.620 1.00 90.75 155 GLU A N 1
ATOM 1185 C CA . GLU A 1 155 ? -18.671 14.021 6.140 1.00 90.75 155 GLU A CA 1
ATOM 1186 C C . GLU A 1 155 ? -18.106 12.828 5.363 1.00 90.75 155 GLU A C 1
ATOM 1188 O O . GLU A 1 155 ? -17.474 12.996 4.324 1.00 90.75 155 GLU A O 1
ATOM 1193 N N . VAL A 1 156 ? -18.301 11.613 5.879 1.00 90.44 156 VAL A N 1
ATOM 1194 C CA . VAL A 1 156 ? -17.598 10.421 5.381 1.00 90.44 156 VAL A CA 1
ATOM 1195 C C . VAL A 1 156 ? -18.508 9.243 5.040 1.00 90.44 156 VAL A C 1
ATOM 1197 O O . VAL A 1 156 ? -18.011 8.189 4.654 1.00 90.44 156 VAL A O 1
ATOM 1200 N N . GLY A 1 157 ? -19.827 9.398 5.171 1.00 92.38 157 GLY A N 1
ATOM 1201 C CA . GLY A 1 157 ? -20.808 8.380 4.792 1.00 92.38 157 GLY A CA 1
ATOM 1202 C C . GLY A 1 157 ? -20.987 7.238 5.795 1.00 92.38 157 GLY A C 1
ATOM 1203 O O . GLY A 1 157 ? -21.604 6.238 5.441 1.00 92.38 157 GLY A O 1
ATOM 1204 N N . CYS A 1 158 ? -20.460 7.357 7.021 1.00 94.56 158 CYS A N 1
ATOM 1205 C CA . CYS A 1 158 ? -20.744 6.419 8.109 1.00 94.56 158 CYS A CA 1
ATOM 1206 C C . CYS A 1 158 ? -20.901 7.117 9.469 1.00 94.56 158 CYS A C 1
ATOM 1208 O O . CYS A 1 158 ? -20.254 8.131 9.728 1.00 94.56 158 CYS A O 1
ATOM 1210 N N . HIS A 1 159 ? -21.722 6.575 10.370 1.00 95.00 159 HIS A N 1
ATOM 1211 C CA . HIS A 1 159 ? -21.994 7.208 11.673 1.00 95.00 159 HIS A CA 1
ATOM 1212 C C . HIS A 1 159 ? -20.843 7.114 12.690 1.00 95.00 159 HIS A C 1
ATOM 1214 O O . HIS A 1 159 ? -20.831 7.851 13.680 1.00 95.00 159 HIS A O 1
ATOM 1220 N N . GLY A 1 160 ? -19.850 6.249 12.472 1.00 93.62 160 GLY A N 1
ATOM 1221 C CA . GLY A 1 160 ? -18.720 6.102 13.386 1.00 93.62 160 GLY A CA 1
ATOM 1222 C C . GLY A 1 160 ? -17.538 5.375 12.760 1.00 93.62 160 GLY A C 1
ATOM 1223 O O . GLY A 1 160 ? -17.609 4.183 12.489 1.00 93.62 160 GLY A O 1
ATOM 1224 N N . VAL A 1 161 ? -16.416 6.081 12.591 1.00 96.19 161 VAL A N 1
ATOM 1225 C CA . VAL A 1 161 ? -15.206 5.507 11.978 1.00 96.19 161 VAL A CA 1
ATOM 1226 C C . VAL A 1 161 ? -14.507 4.517 12.909 1.00 96.19 161 VAL A C 1
ATOM 1228 O O . VAL A 1 161 ? -14.337 3.367 12.535 1.00 96.19 161 VAL A O 1
ATOM 1231 N N . ALA A 1 162 ? -14.104 4.944 14.112 1.00 97.06 162 ALA A N 1
ATOM 1232 C CA . ALA A 1 162 ? -13.316 4.098 15.013 1.00 97.06 162 ALA A CA 1
ATOM 1233 C C . ALA A 1 162 ? -14.102 2.857 15.477 1.00 97.06 162 ALA A C 1
ATOM 1235 O O . ALA A 1 162 ? -13.650 1.734 15.287 1.00 97.06 162 ALA A O 1
ATOM 1236 N N . GLU A 1 163 ? -15.303 3.052 16.029 1.00 96.25 163 GLU A N 1
ATOM 1237 C CA . GLU A 1 163 ? -16.163 1.945 16.472 1.00 96.25 163 GLU A CA 1
ATOM 1238 C C . GLU A 1 163 ? -16.594 1.060 15.292 1.00 96.25 163 GLU A C 1
ATOM 1240 O O . GLU A 1 163 ? -16.420 -0.156 15.347 1.00 96.25 163 GLU A O 1
ATOM 1245 N N . GLY A 1 164 ? -17.079 1.662 14.198 1.00 95.75 164 GLY A N 1
ATOM 1246 C CA . GLY A 1 164 ? -17.541 0.918 13.027 1.00 95.75 164 GLY A CA 1
ATOM 1247 C C . GLY A 1 164 ? -16.435 0.082 12.393 1.00 95.75 164 GLY A C 1
ATOM 1248 O O . GLY A 1 164 ? -16.668 -1.078 12.069 1.00 95.75 164 GLY A O 1
ATOM 1249 N N . ALA A 1 165 ? -15.216 0.621 12.266 1.00 97.12 165 ALA A N 1
ATOM 1250 C CA . ALA A 1 165 ? -14.084 -0.123 11.715 1.00 97.12 165 ALA A CA 1
ATOM 1251 C C . ALA A 1 165 ? -13.661 -1.283 12.619 1.00 97.12 165 ALA A C 1
ATOM 1253 O O . ALA A 1 165 ? -13.434 -2.385 12.119 1.00 97.12 165 ALA A O 1
ATOM 1254 N N . ALA A 1 166 ? -13.598 -1.067 13.938 1.00 96.06 166 ALA A N 1
ATOM 1255 C CA . ALA A 1 166 ? -13.263 -2.126 14.889 1.00 96.06 166 ALA A CA 1
ATOM 1256 C C . ALA A 1 166 ? -14.293 -3.271 14.853 1.00 96.06 166 ALA A C 1
ATOM 1258 O O . ALA A 1 166 ? -13.920 -4.443 14.843 1.00 96.06 166 ALA A O 1
ATOM 1259 N N . LEU A 1 167 ? -15.588 -2.945 14.775 1.00 94.38 167 LEU A N 1
ATOM 1260 C CA . LEU A 1 167 ? -16.675 -3.930 14.701 1.00 94.38 167 LEU A CA 1
ATOM 1261 C C . LEU A 1 167 ? -16.711 -4.659 13.349 1.00 94.38 167 LEU A C 1
ATOM 1263 O O . LEU A 1 167 ? -16.912 -5.878 13.292 1.00 94.38 167 LEU A O 1
ATOM 1267 N N . ALA A 1 168 ? -16.458 -3.936 12.256 1.00 93.94 168 ALA A N 1
ATOM 1268 C CA . ALA A 1 168 ? -16.344 -4.517 10.922 1.00 93.94 168 ALA A CA 1
ATOM 1269 C C . ALA A 1 168 ? -15.194 -5.531 10.841 1.00 93.94 168 ALA A C 1
ATOM 1271 O O . ALA A 1 168 ? -15.336 -6.551 10.168 1.00 93.94 168 ALA A O 1
ATOM 1272 N N . ALA A 1 169 ? -14.093 -5.301 11.567 1.00 92.38 169 ALA A N 1
ATOM 1273 C CA . ALA A 1 169 ? -12.965 -6.227 11.608 1.00 92.38 169 ALA A CA 1
ATOM 1274 C C . ALA A 1 169 ? -13.366 -7.613 12.112 1.00 92.38 169 ALA A C 1
ATOM 1276 O O . ALA A 1 169 ? -13.051 -8.616 11.476 1.00 92.38 169 ALA A O 1
ATOM 1277 N N . VAL A 1 170 ? -14.134 -7.672 13.200 1.00 87.62 170 VAL A N 1
ATOM 1278 C CA . VAL A 1 170 ? -14.576 -8.958 13.749 1.00 87.62 170 VAL A CA 1
ATOM 1279 C C . VAL A 1 170 ? -15.664 -9.599 12.897 1.00 87.62 170 VAL A C 1
ATOM 1281 O O . VAL A 1 170 ? -15.687 -10.815 12.750 1.00 87.62 170 VAL A O 1
ATOM 1284 N N . THR A 1 171 ? -16.525 -8.801 12.264 1.00 83.81 171 THR A N 1
ATOM 1285 C CA . THR A 1 171 ? -17.526 -9.328 11.321 1.00 83.81 171 THR A CA 1
ATOM 1286 C C . THR A 1 171 ? -16.871 -9.948 10.080 1.00 83.81 171 THR A C 1
ATOM 1288 O O . THR A 1 171 ? -17.367 -10.949 9.564 1.00 83.81 171 THR A O 1
ATOM 1291 N N . ALA A 1 172 ? -15.755 -9.377 9.612 1.00 77.00 172 ALA A N 1
ATOM 1292 C CA . ALA A 1 172 ? -14.983 -9.878 8.473 1.00 77.00 172 ALA A CA 1
ATOM 1293 C C . ALA A 1 172 ? -14.159 -11.134 8.807 1.00 77.00 172 ALA A C 1
ATOM 1295 O O . ALA A 1 172 ? -13.982 -11.995 7.950 1.00 77.00 172 ALA A O 1
ATOM 1296 N N . SER A 1 173 ? -13.676 -11.257 10.047 1.00 66.44 173 SER A N 1
ATOM 1297 C CA . SER A 1 173 ? -13.012 -12.473 10.544 1.00 66.44 173 SER A CA 1
ATOM 1298 C C . SER A 1 173 ? -13.979 -13.558 11.01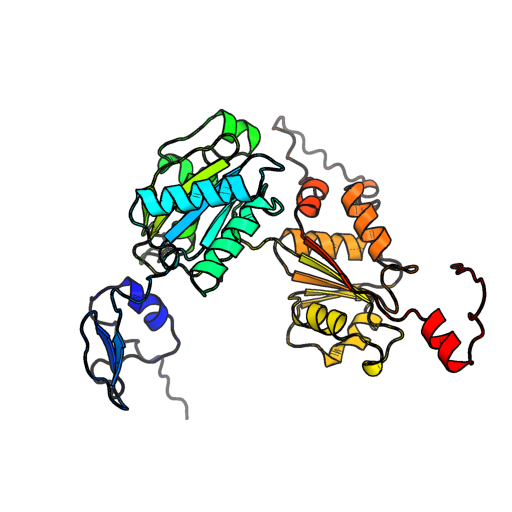9 1.00 66.44 173 SER A C 1
ATOM 1300 O O . SER A 1 173 ? -13.549 -14.680 11.279 1.00 66.44 173 SER A O 1
ATOM 1302 N N . GLY A 1 174 ? -15.261 -13.215 11.153 1.00 58.88 174 GLY A N 1
ATOM 1303 C CA . GLY A 1 174 ? -16.281 -14.042 11.771 1.00 58.88 174 GLY A CA 1
ATOM 1304 C C . GLY A 1 174 ? -16.502 -15.374 11.071 1.00 58.88 174 GLY A C 1
ATOM 1305 O O . GLY A 1 174 ? -16.395 -15.531 9.852 1.00 58.88 174 GLY A O 1
ATOM 1306 N N . THR A 1 175 ? -16.850 -16.360 11.882 1.00 49.91 175 THR A N 1
ATOM 1307 C CA . THR A 1 175 ? -17.239 -17.678 11.417 1.00 49.91 175 THR A CA 1
ATOM 1308 C C . THR A 1 175 ? -18.676 -17.619 10.892 1.00 49.91 175 THR A C 1
ATOM 1310 O O . THR A 1 175 ? -19.580 -17.101 11.544 1.00 49.91 175 THR A O 1
ATOM 1313 N N . THR A 1 176 ? -18.901 -18.116 9.676 1.00 51.88 176 THR A N 1
ATOM 1314 C CA . THR A 1 176 ? -20.261 -18.317 9.167 1.00 51.88 176 THR A CA 1
ATOM 1315 C C . THR A 1 176 ? -20.954 -19.406 9.982 1.00 51.88 176 THR A C 1
ATOM 1317 O O . THR A 1 176 ? -20.349 -20.448 10.259 1.00 51.88 176 THR A O 1
ATOM 1320 N N . ASP A 1 177 ? -22.208 -19.173 10.374 1.00 47.44 177 ASP A N 1
ATOM 1321 C CA . ASP A 1 177 ? -23.066 -20.238 10.891 1.00 47.44 177 ASP A CA 1
ATOM 1322 C C . ASP A 1 177 ? -23.401 -21.262 9.788 1.00 47.44 177 ASP A C 1
ATOM 1324 O O . ASP A 1 177 ? -23.086 -21.082 8.607 1.00 47.44 177 ASP A O 1
ATOM 1328 N N . ALA A 1 178 ? -24.070 -22.356 10.166 1.00 42.03 178 ALA A N 1
ATOM 1329 C CA . ALA A 1 178 ? -24.529 -23.389 9.234 1.00 42.03 178 ALA A CA 1
ATOM 1330 C C . ALA A 1 178 ? -25.516 -22.869 8.161 1.00 42.03 178 ALA A C 1
ATOM 1332 O O . ALA A 1 178 ? -25.776 -23.571 7.186 1.00 42.03 178 ALA A O 1
ATOM 1333 N N . ALA A 1 179 ? -26.052 -21.652 8.321 1.00 47.94 179 ALA A N 1
ATOM 1334 C CA . ALA A 1 179 ? -26.914 -20.965 7.362 1.00 47.94 179 ALA A CA 1
ATOM 1335 C C . ALA A 1 179 ? -26.153 -19.930 6.501 1.00 47.94 179 ALA A C 1
ATOM 1337 O O . ALA A 1 179 ? -26.771 -19.214 5.713 1.00 47.94 179 ALA A O 1
ATOM 1338 N N . GLY A 1 180 ? -24.822 -19.850 6.623 1.00 47.56 180 GLY A N 1
ATOM 1339 C CA . GLY A 1 180 ? -23.977 -18.929 5.864 1.00 47.56 180 GLY A CA 1
ATOM 1340 C C . GLY A 1 180 ? -24.016 -17.480 6.358 1.00 47.56 180 GLY A C 1
ATOM 1341 O O . GLY A 1 180 ? -23.474 -16.598 5.691 1.00 47.56 180 GLY A O 1
ATOM 1342 N N . LYS A 1 181 ? -24.636 -17.201 7.510 1.00 45.28 181 LYS A N 1
ATOM 1343 C CA . LYS A 1 181 ? -24.700 -15.862 8.100 1.00 45.28 181 LYS A CA 1
ATOM 1344 C C . LYS A 1 181 ? -23.472 -15.639 8.983 1.00 45.28 181 LYS A C 1
ATOM 1346 O O . LYS A 1 181 ? -23.134 -16.487 9.805 1.00 45.28 181 LYS A O 1
ATOM 1351 N N . SER A 1 182 ? -22.784 -14.509 8.806 1.00 50.31 182 SER A N 1
ATOM 1352 C CA . SER A 1 182 ? -21.656 -14.146 9.674 1.00 50.31 182 SER A CA 1
ATOM 1353 C C . SER A 1 182 ? -22.182 -13.923 11.093 1.00 50.31 182 SER A C 1
ATOM 1355 O O . SER A 1 182 ? -23.006 -13.032 11.318 1.00 50.31 182 SER A O 1
ATOM 1357 N N . VAL A 1 183 ? -21.764 -14.766 12.037 1.00 50.22 183 VAL A N 1
ATOM 1358 C CA . VAL A 1 183 ? -22.051 -14.565 13.458 1.00 50.22 183 VAL A CA 1
ATOM 1359 C C . VAL A 1 183 ? -21.000 -13.593 13.975 1.00 50.22 183 VAL A C 1
ATOM 1361 O O . VAL A 1 183 ? -19.807 -13.873 13.903 1.00 50.22 183 VAL A O 1
ATOM 1364 N N . SER A 1 184 ? -21.418 -12.428 14.475 1.00 53.31 184 SER A N 1
ATOM 1365 C CA . SER A 1 184 ? -20.495 -11.451 15.059 1.00 53.31 184 SER A CA 1
ATOM 1366 C C . SER A 1 184 ? -19.908 -12.005 16.364 1.00 53.31 184 SER A C 1
ATOM 1368 O O . SER A 1 184 ? -20.495 -11.860 17.436 1.00 53.31 184 SER A O 1
ATOM 1370 N N . CYS A 1 185 ? -18.752 -12.657 16.296 1.00 60.97 185 CYS A N 1
ATOM 1371 C CA . CYS A 1 185 ? -18.041 -13.183 17.462 1.00 60.97 185 CYS A CA 1
ATOM 1372 C C . CYS A 1 185 ? -17.077 -12.140 18.055 1.00 60.97 185 CYS A C 1
ATOM 1374 O O . CYS A 1 185 ? -15.875 -12.376 18.176 1.00 60.97 185 CYS A O 1
ATOM 1376 N N . GLY A 1 186 ? -17.594 -10.967 18.441 1.00 67.62 186 GLY A N 1
ATOM 1377 C CA . GLY A 1 186 ? -16.839 -9.975 19.212 1.00 67.62 186 GLY A CA 1
ATOM 1378 C C . GLY A 1 186 ? -17.698 -8.868 19.798 1.00 67.62 186 GLY A C 1
ATOM 1379 O O . GLY A 1 186 ? -18.784 -8.581 19.300 1.00 67.62 186 GLY A O 1
ATOM 1380 N N . ASN A 1 187 ? -17.202 -8.258 20.872 1.00 82.06 187 ASN A N 1
ATOM 1381 C CA . ASN A 1 187 ? -17.878 -7.173 21.574 1.00 82.06 187 ASN A CA 1
ATOM 1382 C C . ASN A 1 187 ? -16.995 -5.921 21.602 1.00 82.06 187 ASN A C 1
ATOM 1384 O O . ASN A 1 187 ? -15.766 -6.007 21.696 1.00 82.06 187 ASN A O 1
ATOM 1388 N N . LEU A 1 188 ? -17.633 -4.753 21.553 1.00 89.50 188 LEU A N 1
ATOM 1389 C CA . LEU A 1 188 ? -16.974 -3.476 21.784 1.00 89.50 188 LEU A CA 1
ATOM 1390 C C . LEU A 1 188 ? -16.483 -3.437 23.234 1.00 89.50 188 LEU A C 1
ATOM 1392 O O . LEU A 1 188 ? -17.266 -3.251 24.164 1.00 89.50 188 LEU A O 1
ATOM 1396 N N . ARG A 1 189 ? -15.178 -3.656 23.421 1.00 91.81 189 ARG A N 1
ATOM 1397 C CA . ARG A 1 189 ? -14.538 -3.672 24.740 1.00 91.81 189 ARG A CA 1
ATOM 1398 C C . ARG A 1 189 ? -14.302 -2.262 25.251 1.00 91.81 189 ARG A C 1
ATOM 1400 O O . ARG A 1 189 ? -14.536 -1.996 26.424 1.00 91.81 189 ARG A O 1
ATOM 1407 N N . VAL A 1 190 ? -13.852 -1.372 24.369 1.00 95.12 190 VAL A N 1
ATOM 1408 C CA . VAL A 1 190 ? -13.660 0.042 24.687 1.00 95.12 190 VAL A CA 1
ATOM 1409 C C . VAL A 1 190 ? -14.400 0.882 23.651 1.00 95.12 190 VAL A C 1
ATOM 1411 O O . VAL A 1 190 ? -14.060 0.802 22.463 1.00 95.12 190 VAL A O 1
ATOM 1414 N N . PRO A 1 191 ? -15.408 1.675 24.062 1.00 94.81 191 PRO A N 1
ATOM 1415 C CA . PRO A 1 191 ? -16.096 2.577 23.153 1.00 94.81 191 PRO A CA 1
ATOM 1416 C C . PRO A 1 191 ? -15.197 3.739 22.731 1.00 94.81 191 PRO A C 1
ATOM 1418 O O . PRO A 1 191 ? -14.046 3.852 23.150 1.00 94.81 191 PRO A O 1
ATOM 1421 N N . LYS A 1 192 ? -15.724 4.617 21.878 1.00 94.19 192 LYS A N 1
ATOM 1422 C CA . LYS A 1 192 ? -14.990 5.744 21.300 1.00 94.19 192 LYS A CA 1
ATOM 1423 C C . LYS A 1 192 ? -14.295 6.619 22.354 1.00 94.19 192 LYS A C 1
ATOM 1425 O O . LYS A 1 192 ? -14.916 7.484 22.976 1.00 94.19 192 LYS A O 1
ATOM 1430 N N . MET A 1 193 ? -12.975 6.497 22.420 1.00 96.62 193 MET A N 1
ATOM 1431 C CA . MET A 1 193 ? -12.071 7.428 23.088 1.00 96.62 193 MET A CA 1
ATOM 1432 C C . MET A 1 193 ? -11.651 8.527 22.110 1.00 96.62 193 MET A C 1
ATOM 1434 O O . MET A 1 193 ? -11.627 8.318 20.894 1.00 96.62 193 MET A O 1
ATOM 1438 N N . LYS A 1 194 ? -11.368 9.728 22.622 1.00 96.19 194 LYS A N 1
ATOM 1439 C CA . LYS A 1 194 ? -11.136 10.931 21.807 1.00 96.19 194 LYS A CA 1
ATOM 1440 C C . LYS A 1 194 ? -9.911 11.691 22.316 1.00 96.19 194 LYS A C 1
ATOM 1442 O O . LYS A 1 194 ? -9.760 11.867 23.523 1.00 96.19 194 LYS A O 1
ATOM 1447 N N . SER A 1 195 ? -9.082 12.175 21.401 1.00 96.06 195 SER A N 1
ATOM 1448 C CA . SER A 1 195 ? -8.135 13.273 21.620 1.00 96.06 195 SER A CA 1
ATOM 1449 C C . SER A 1 195 ? -8.673 14.546 20.950 1.00 96.06 195 SER A C 1
ATOM 1451 O O . SER A 1 195 ? -9.861 14.624 20.630 1.00 96.06 195 SER A O 1
ATOM 1453 N N . ALA A 1 196 ? -7.817 15.551 20.735 1.00 95.31 196 ALA A N 1
ATOM 1454 C CA . ALA A 1 196 ? -8.202 16.778 20.047 1.00 95.31 196 ALA A CA 1
ATOM 1455 C C . ALA A 1 196 ? -8.616 16.527 18.586 1.00 95.31 196 ALA A C 1
ATOM 1457 O O . ALA A 1 196 ? -9.616 17.083 18.145 1.00 95.31 196 ALA A O 1
ATOM 1458 N N . ARG A 1 197 ? -7.866 15.691 17.853 1.00 96.19 197 ARG A N 1
ATOM 1459 C CA . ARG A 1 197 ? -8.052 15.455 16.407 1.00 96.19 197 ARG A CA 1
ATOM 1460 C C . ARG A 1 197 ? -8.189 13.981 16.028 1.00 96.19 197 ARG A C 1
ATOM 1462 O O . ARG A 1 197 ? -8.286 13.647 14.847 1.00 96.19 197 ARG A O 1
ATOM 1469 N N . ALA A 1 198 ? -8.187 13.086 17.011 1.00 97.25 198 ALA A N 1
ATOM 1470 C CA . ALA A 1 198 ? -8.224 11.648 16.806 1.00 97.25 198 ALA A CA 1
ATOM 1471 C C . ALA A 1 198 ? -9.226 10.941 17.721 1.00 97.25 198 ALA A C 1
ATOM 1473 O O . ALA A 1 198 ? -9.673 11.442 18.750 1.00 97.25 198 ALA A O 1
ATOM 1474 N N . THR A 1 199 ? -9.599 9.740 17.302 1.00 97.31 199 THR A N 1
ATOM 1475 C CA . THR A 1 199 ? -10.523 8.846 17.981 1.00 97.31 199 THR A CA 1
ATOM 1476 C C . THR A 1 199 ? -10.021 7.420 17.846 1.00 97.31 199 THR A C 1
ATOM 1478 O O . THR A 1 199 ? -9.478 7.051 16.802 1.00 97.31 199 THR A O 1
ATOM 1481 N N . CYS A 1 200 ? -10.221 6.612 18.879 1.00 97.81 200 CYS A N 1
ATOM 1482 C CA . CYS A 1 200 ? -9.980 5.179 18.815 1.00 97.81 200 CYS A CA 1
ATOM 1483 C C . CYS A 1 200 ? -11.089 4.413 19.537 1.00 97.81 200 CYS A C 1
ATOM 1485 O O . CYS A 1 200 ? -11.806 4.965 20.370 1.00 97.81 200 CYS A O 1
ATOM 1487 N N . ALA A 1 201 ? -11.254 3.153 19.174 1.00 98.00 201 ALA A N 1
ATOM 1488 C CA . ALA A 1 201 ? -12.149 2.205 19.810 1.00 98.00 201 ALA A CA 1
ATOM 1489 C C . ALA A 1 201 ? -11.501 0.823 19.739 1.00 98.00 201 ALA A C 1
ATOM 1491 O O . ALA A 1 201 ? -10.683 0.558 18.854 1.00 98.00 201 ALA A O 1
ATOM 1492 N N . VAL A 1 202 ? -11.863 -0.057 20.665 1.00 97.62 202 VAL A N 1
ATOM 1493 C CA . VAL A 1 202 ? -11.259 -1.386 20.756 1.00 97.62 202 VAL A CA 1
ATOM 1494 C C . VAL A 1 202 ? -12.349 -2.437 20.795 1.00 97.62 202 VAL A C 1
ATOM 1496 O O . VAL A 1 202 ? -13.254 -2.381 21.629 1.00 97.62 202 VAL A O 1
ATOM 1499 N N . VAL A 1 203 ? -12.242 -3.412 19.902 1.00 95.12 203 VAL A N 1
ATOM 1500 C CA . VAL A 1 203 ? -13.120 -4.579 19.874 1.00 95.12 203 VAL A CA 1
ATOM 1501 C C . VAL A 1 203 ? -12.295 -5.811 20.200 1.00 95.12 203 VAL A C 1
ATOM 1503 O O . VAL A 1 203 ? -11.175 -5.979 19.714 1.00 95.12 203 VAL A O 1
ATOM 1506 N N . GLU A 1 204 ? -12.872 -6.668 21.032 1.00 90.94 204 GLU A N 1
ATOM 1507 C CA . GLU A 1 204 ? -12.324 -7.978 21.345 1.00 90.94 204 GLU A CA 1
ATOM 1508 C C . GLU A 1 204 ? -13.154 -9.051 20.652 1.00 90.94 204 GLU A C 1
ATOM 1510 O O . GLU A 1 204 ? -14.367 -9.146 20.859 1.00 90.94 204 GLU A O 1
ATOM 1515 N N . SER A 1 205 ? -12.494 -9.842 19.810 1.00 86.00 205 SER A N 1
ATOM 1516 C CA . SER A 1 205 ? -13.077 -11.041 19.226 1.00 86.00 205 SER A CA 1
ATOM 1517 C C . SER A 1 205 ? -12.905 -12.226 20.168 1.00 86.00 205 SER A C 1
ATOM 1519 O O . SER A 1 205 ? -11.929 -12.321 20.914 1.00 86.00 205 SER A O 1
ATOM 1521 N N . VAL A 1 206 ? -13.851 -13.158 20.118 1.00 76.69 206 VAL A N 1
ATOM 1522 C CA . VAL A 1 206 ? -13.683 -14.477 20.738 1.00 76.69 206 VAL A CA 1
ATOM 1523 C C . VAL A 1 206 ? -12.567 -15.257 20.021 1.00 76.69 206 VAL A C 1
ATOM 1525 O O . VAL A 1 206 ? -11.880 -16.064 20.649 1.00 76.69 206 VAL A O 1
ATOM 1528 N N . ASP A 1 207 ? -12.335 -14.944 18.741 1.00 73.38 207 ASP A N 1
ATOM 1529 C CA . ASP A 1 207 ? -11.495 -15.690 17.811 1.00 73.38 207 ASP A CA 1
ATOM 1530 C C . ASP A 1 207 ? -10.203 -14.942 17.481 1.00 73.38 207 ASP A C 1
ATOM 1532 O O . ASP A 1 207 ? -10.093 -13.726 17.645 1.00 73.38 207 ASP A O 1
ATOM 1536 N N . LEU A 1 208 ? -9.198 -15.682 17.002 1.00 81.88 208 LEU A N 1
ATOM 1537 C CA . LEU A 1 208 ? -8.011 -15.058 16.425 1.00 81.88 208 LEU A CA 1
ATOM 1538 C C . LEU A 1 208 ? -8.408 -14.279 15.171 1.00 81.88 208 LEU A C 1
ATOM 1540 O O . LEU A 1 208 ? -9.109 -14.789 14.297 1.00 81.88 208 LEU A O 1
ATOM 1544 N N . LEU A 1 209 ? -7.915 -13.053 15.078 1.00 85.25 209 LEU A N 1
ATOM 1545 C CA . LEU A 1 209 ? -8.106 -12.190 13.929 1.00 85.25 209 LEU A CA 1
ATOM 1546 C C . LEU A 1 209 ? -6.960 -12.417 12.947 1.00 85.25 209 LEU A C 1
ATOM 1548 O O . LEU A 1 209 ? -5.796 -12.235 13.293 1.00 85.25 209 LEU A O 1
ATOM 1552 N N . ASP A 1 210 ? -7.303 -12.795 11.717 1.00 86.00 210 ASP A N 1
ATOM 1553 C CA . ASP A 1 210 ? -6.369 -12.868 10.593 1.00 86.00 210 ASP A CA 1
ATOM 1554 C C . ASP A 1 210 ? -6.399 -11.535 9.824 1.00 86.00 210 ASP A C 1
ATOM 1556 O O . ASP A 1 210 ? -7.366 -11.275 9.095 1.00 86.00 210 ASP A O 1
ATOM 1560 N N . PRO A 1 211 ? -5.362 -10.679 9.937 1.00 90.44 211 PRO A N 1
ATOM 1561 C CA . PRO A 1 211 ? -5.361 -9.367 9.297 1.00 90.44 211 PRO A CA 1
ATOM 1562 C C . PRO A 1 211 ? -5.439 -9.425 7.767 1.00 90.44 211 PRO A C 1
ATOM 1564 O O . PRO A 1 211 ? -5.872 -8.453 7.146 1.00 90.44 211 PRO A O 1
ATOM 1567 N N . GLN A 1 212 ? -5.058 -10.545 7.139 1.00 88.06 212 GLN A N 1
ATOM 1568 C CA . GLN A 1 212 ? -5.115 -10.691 5.682 1.00 88.06 212 GLN A CA 1
ATOM 1569 C C . GLN A 1 212 ? -6.554 -10.812 5.164 1.00 88.06 212 GLN A C 1
ATOM 1571 O O . GLN A 1 212 ? -6.828 -10.417 4.030 1.00 88.06 212 GLN A O 1
ATOM 1576 N N . LYS A 1 213 ? -7.482 -11.291 6.004 1.00 87.88 213 LYS A N 1
ATOM 1577 C CA . LYS A 1 213 ? -8.918 -11.420 5.697 1.00 87.88 213 LYS A CA 1
ATOM 1578 C C . LYS A 1 213 ? -9.743 -10.197 6.116 1.00 87.88 213 LYS A C 1
ATOM 1580 O O . LYS A 1 213 ? -10.934 -10.129 5.826 1.00 87.88 213 LYS A O 1
ATOM 1585 N N . ILE A 1 214 ? -9.128 -9.230 6.796 1.00 92.31 214 ILE A N 1
ATOM 1586 C CA . ILE A 1 214 ? -9.794 -8.048 7.355 1.00 92.31 214 ILE A CA 1
ATOM 1587 C C . ILE A 1 214 ? -9.575 -6.850 6.436 1.00 92.31 214 ILE A C 1
ATOM 1589 O O . ILE A 1 214 ? -8.444 -6.397 6.269 1.00 92.31 214 ILE A O 1
ATOM 1593 N N . GLY A 1 215 ? -10.650 -6.294 5.876 1.00 93.12 215 GLY A N 1
ATOM 1594 C CA . GLY A 1 215 ? -10.594 -5.088 5.039 1.00 93.12 215 GLY A CA 1
ATOM 1595 C C . GLY A 1 215 ? -9.594 -5.196 3.880 1.00 93.12 215 GLY A C 1
ATOM 1596 O O . GLY A 1 215 ? -9.224 -6.293 3.458 1.00 93.12 215 GLY A O 1
ATOM 1597 N N . ARG A 1 216 ? -9.114 -4.053 3.381 1.00 93.69 216 ARG A N 1
ATOM 1598 C CA . ARG A 1 216 ? -8.061 -3.952 2.352 1.00 93.69 216 ARG A CA 1
ATOM 1599 C C . ARG A 1 216 ? -6.820 -3.220 2.863 1.00 93.69 216 ARG A C 1
ATOM 1601 O O . ARG A 1 216 ? -6.919 -2.390 3.763 1.00 93.69 216 ARG A O 1
ATOM 1608 N N . ALA A 1 217 ? -5.654 -3.513 2.291 1.00 94.69 217 ALA A N 1
ATOM 1609 C CA . ALA A 1 217 ? -4.444 -2.721 2.526 1.00 94.69 217 ALA A CA 1
ATOM 1610 C C . ALA A 1 217 ? -4.544 -1.358 1.824 1.00 94.69 217 ALA A C 1
ATOM 1612 O O . ALA A 1 217 ? -5.345 -1.180 0.903 1.00 94.69 217 ALA A O 1
ATOM 1613 N N . GLN A 1 218 ? -3.679 -0.416 2.208 1.00 95.56 218 GLN A N 1
ATOM 1614 C CA . GLN A 1 218 ? -3.359 0.699 1.321 1.00 95.56 218 GLN A CA 1
ATOM 1615 C C . GLN A 1 218 ? -2.639 0.137 0.091 1.00 95.56 218 GLN A C 1
ATOM 1617 O O . GLN A 1 218 ? -1.621 -0.546 0.220 1.00 95.56 218 GLN A O 1
ATOM 1622 N N . GLY A 1 219 ? -3.160 0.412 -1.100 1.00 96.25 219 GLY A N 1
ATOM 1623 C CA . GLY A 1 219 ? -2.500 -0.041 -2.314 1.00 96.25 219 GLY A CA 1
ATOM 1624 C C . GLY A 1 219 ? -1.252 0.764 -2.628 1.00 96.25 219 GLY A C 1
ATOM 1625 O O . GLY A 1 219 ? -1.077 1.894 -2.168 1.00 96.25 219 GLY A O 1
ATOM 1626 N N . THR A 1 220 ? -0.366 0.149 -3.399 1.00 97.81 220 THR A N 1
ATOM 1627 C CA . THR A 1 220 ? 0.946 0.697 -3.733 1.00 97.81 220 THR A CA 1
ATOM 1628 C C . THR A 1 220 ? 1.181 0.608 -5.232 1.00 97.81 220 THR A C 1
ATOM 1630 O O . THR A 1 220 ? 0.950 -0.441 -5.828 1.00 97.81 220 THR A O 1
ATOM 1633 N N . LEU A 1 221 ? 1.673 1.688 -5.830 1.00 98.62 221 LEU A N 1
ATOM 1634 C CA . LEU A 1 221 ? 2.177 1.729 -7.194 1.00 98.62 221 LEU A CA 1
ATOM 1635 C C . LEU A 1 221 ? 3.694 1.946 -7.163 1.00 98.62 221 LEU A C 1
ATOM 1637 O O . LEU A 1 221 ? 4.175 3.021 -6.808 1.00 98.62 221 LEU A O 1
ATOM 1641 N N . PHE A 1 222 ? 4.441 0.921 -7.557 1.00 98.81 222 PHE A N 1
ATOM 1642 C CA . PHE A 1 222 ? 5.863 1.014 -7.853 1.00 98.81 222 PHE A CA 1
ATOM 1643 C C . PHE A 1 222 ? 6.046 1.421 -9.313 1.00 98.81 222 PHE A C 1
ATOM 1645 O O . PHE A 1 222 ? 5.589 0.715 -10.208 1.00 98.81 222 PHE A O 1
ATOM 1652 N N . ILE A 1 223 ? 6.736 2.527 -9.570 1.00 98.69 223 ILE A N 1
ATOM 1653 C CA . ILE A 1 223 ? 7.170 2.919 -10.912 1.00 98.69 223 ILE A CA 1
ATOM 1654 C C . ILE A 1 223 ? 8.623 2.477 -11.055 1.00 98.69 223 ILE A C 1
ATOM 1656 O O . ILE A 1 223 ? 9.504 3.018 -10.388 1.00 98.69 223 ILE A O 1
ATOM 1660 N N . VAL A 1 224 ? 8.872 1.454 -11.869 1.00 98.50 224 VAL A N 1
ATOM 1661 C CA . VAL A 1 224 ? 10.142 0.719 -11.831 1.00 98.50 224 VAL A CA 1
ATOM 1662 C C . VAL A 1 224 ? 10.915 0.872 -13.134 1.00 98.50 224 VAL A C 1
ATOM 1664 O O . VAL A 1 224 ? 10.412 0.514 -14.199 1.00 98.50 224 VAL A O 1
ATOM 1667 N N . GLY A 1 225 ? 12.158 1.347 -13.033 1.00 98.31 225 GLY A N 1
ATOM 1668 C CA . GLY A 1 225 ? 13.143 1.308 -14.111 1.00 98.31 225 GLY A CA 1
ATOM 1669 C C . GLY A 1 225 ? 13.902 -0.010 -14.164 1.00 98.31 225 GLY A C 1
ATOM 1670 O O . GLY A 1 225 ? 14.618 -0.367 -13.231 1.00 98.31 225 GLY A O 1
ATOM 1671 N N . THR A 1 226 ? 13.813 -0.733 -15.277 1.00 97.50 226 THR A N 1
ATOM 1672 C CA . THR A 1 226 ? 14.533 -2.008 -15.458 1.00 97.50 226 THR A CA 1
ATOM 1673 C C . THR A 1 226 ? 15.906 -1.836 -16.107 1.00 97.50 226 THR A C 1
ATOM 1675 O O . THR A 1 226 ? 16.565 -2.820 -16.449 1.00 97.50 226 THR A O 1
ATOM 1678 N N . GLY A 1 227 ? 16.346 -0.596 -16.327 1.00 96.88 227 GLY A N 1
ATOM 1679 C CA . GLY A 1 227 ? 17.574 -0.320 -17.058 1.00 96.88 227 GLY A CA 1
ATOM 1680 C C . GLY A 1 227 ? 17.479 -0.678 -18.554 1.00 96.88 227 GLY A C 1
ATOM 1681 O O . GLY A 1 227 ? 16.386 -0.893 -19.084 1.00 96.88 227 GLY A O 1
ATOM 1682 N N . PRO A 1 228 ? 18.612 -0.751 -19.274 1.00 95.69 228 PRO A N 1
ATOM 1683 C CA . PRO A 1 228 ? 18.658 -0.824 -20.737 1.00 95.69 228 PRO A CA 1
ATOM 1684 C C . PRO A 1 228 ? 18.289 -2.195 -21.331 1.00 95.69 228 PRO A C 1
ATOM 1686 O O . PRO A 1 228 ? 18.305 -2.340 -22.549 1.00 95.69 228 PRO A O 1
ATOM 1689 N N . GLY A 1 229 ? 17.981 -3.203 -20.505 1.00 91.00 229 GLY A N 1
ATOM 1690 C CA . GLY A 1 229 ? 17.269 -4.398 -20.968 1.00 91.00 229 GLY A CA 1
ATOM 1691 C C . GLY A 1 229 ? 17.795 -5.755 -20.508 1.00 91.00 229 GLY A C 1
ATOM 1692 O O . GLY A 1 229 ? 17.037 -6.712 -20.560 1.00 91.00 229 GLY A O 1
ATOM 1693 N N . THR A 1 230 ? 19.039 -5.889 -20.030 1.00 92.50 230 THR A N 1
ATOM 1694 C CA . THR A 1 230 ? 19.503 -7.188 -19.493 1.00 92.50 230 THR A CA 1
ATOM 1695 C C . THR A 1 230 ? 19.423 -7.237 -17.965 1.00 92.50 230 THR A C 1
ATOM 1697 O O . THR A 1 230 ? 19.656 -6.209 -17.323 1.00 92.50 230 THR A O 1
ATOM 1700 N N . PRO A 1 231 ? 19.191 -8.424 -17.363 1.00 95.38 231 PRO A N 1
ATOM 1701 C CA . PRO A 1 231 ? 19.115 -8.592 -15.909 1.00 95.38 231 PRO A CA 1
ATOM 1702 C C . PRO A 1 231 ? 20.278 -7.974 -15.129 1.00 95.38 231 PRO A C 1
ATOM 1704 O O . PRO A 1 231 ? 20.087 -7.403 -14.065 1.00 95.38 231 PRO A O 1
ATOM 1707 N N . LYS A 1 232 ? 21.493 -8.011 -15.693 1.00 95.00 232 LYS A N 1
ATOM 1708 C CA . LYS A 1 232 ? 22.716 -7.493 -15.053 1.00 95.00 232 LYS A CA 1
ATOM 1709 C C . LYS A 1 232 ? 22.704 -5.982 -14.805 1.00 95.00 232 LYS A C 1
ATOM 1711 O O . LYS A 1 232 ? 23.553 -5.496 -14.066 1.00 95.00 232 LYS A O 1
ATOM 1716 N N . TRP A 1 233 ? 21.808 -5.247 -15.459 1.00 95.00 233 TRP A N 1
ATOM 1717 C CA . TRP A 1 233 ? 21.668 -3.806 -15.277 1.00 95.00 233 TRP A CA 1
ATOM 1718 C C . TRP A 1 233 ? 20.520 -3.417 -14.344 1.00 95.00 233 TRP A C 1
ATOM 1720 O O . TRP A 1 233 ? 20.375 -2.231 -14.046 1.00 95.00 233 TRP A O 1
ATOM 1730 N N . ARG A 1 234 ? 19.699 -4.374 -13.896 1.00 96.38 234 ARG A N 1
ATOM 1731 C CA . ARG A 1 234 ? 18.640 -4.091 -12.927 1.00 96.38 234 ARG A CA 1
ATOM 1732 C C . ARG A 1 234 ? 19.259 -3.906 -11.552 1.00 96.38 234 ARG A C 1
ATOM 1734 O O . ARG A 1 234 ? 20.071 -4.713 -11.103 1.00 96.38 234 ARG A O 1
ATOM 1741 N N . ILE A 1 235 ? 18.870 -2.828 -10.886 1.00 97.00 235 ILE A N 1
ATOM 1742 C CA . ILE A 1 235 ? 19.286 -2.587 -9.510 1.00 97.00 235 ILE A CA 1
ATOM 1743 C C . ILE A 1 235 ? 18.476 -3.479 -8.551 1.00 97.00 235 ILE A C 1
ATOM 1745 O O . ILE A 1 235 ? 17.323 -3.803 -8.848 1.00 97.00 235 ILE A O 1
ATOM 1749 N N . PRO A 1 236 ? 19.028 -3.856 -7.381 1.00 97.69 236 PRO A N 1
ATOM 1750 C CA . PRO A 1 236 ? 18.328 -4.728 -6.432 1.00 97.69 236 PRO A CA 1
ATOM 1751 C C . PRO A 1 236 ? 16.970 -4.189 -5.958 1.00 97.69 236 PRO A C 1
ATOM 1753 O O . PRO A 1 236 ? 16.054 -4.965 -5.695 1.00 97.69 236 PRO A O 1
ATOM 1756 N N . GLU A 1 237 ? 16.826 -2.866 -5.857 1.00 97.75 237 GLU A N 1
ATOM 1757 C CA . GLU A 1 237 ? 15.563 -2.223 -5.482 1.00 97.75 237 GLU A CA 1
ATOM 1758 C C . GLU A 1 237 ? 14.448 -2.506 -6.500 1.00 97.75 237 GLU A C 1
ATOM 1760 O O . GLU A 1 237 ? 13.361 -2.935 -6.107 1.00 97.75 237 GLU A O 1
ATOM 1765 N N . ALA A 1 238 ? 14.739 -2.357 -7.796 1.00 97.69 238 ALA A N 1
ATOM 1766 C CA . ALA A 1 238 ? 13.799 -2.631 -8.877 1.00 97.69 238 ALA A CA 1
ATOM 1767 C C . ALA A 1 238 ? 13.316 -4.089 -8.838 1.00 97.69 238 ALA A C 1
ATOM 1769 O O . ALA A 1 238 ? 12.114 -4.347 -8.882 1.00 97.69 238 ALA A O 1
ATOM 1770 N N . GLU A 1 239 ? 14.230 -5.053 -8.673 1.00 97.38 239 GLU A N 1
ATOM 1771 C CA . GLU A 1 239 ? 13.846 -6.467 -8.569 1.00 97.38 239 GLU A CA 1
ATOM 1772 C C . GLU A 1 239 ? 13.007 -6.750 -7.318 1.00 97.38 239 GLU A C 1
ATOM 1774 O O . GLU A 1 239 ? 12.031 -7.498 -7.388 1.00 97.38 239 GLU A O 1
ATOM 1779 N N . LYS A 1 240 ? 13.340 -6.129 -6.179 1.00 97.81 240 LYS A N 1
ATOM 1780 C CA . LYS A 1 240 ? 12.558 -6.254 -4.942 1.00 97.81 240 LYS A CA 1
ATOM 1781 C C . LYS A 1 240 ? 11.128 -5.746 -5.135 1.00 97.81 240 LYS A C 1
ATOM 1783 O O . LYS A 1 240 ? 10.192 -6.421 -4.709 1.00 97.81 240 LYS A O 1
ATOM 1788 N N . MET A 1 241 ? 10.950 -4.590 -5.776 1.00 98.19 241 MET A N 1
ATOM 1789 C CA . MET A 1 241 ? 9.628 -4.025 -6.064 1.00 98.19 241 MET A CA 1
ATOM 1790 C C . MET A 1 241 ? 8.828 -4.906 -7.028 1.00 98.19 241 MET A C 1
ATOM 1792 O O . MET A 1 241 ? 7.670 -5.216 -6.752 1.00 98.19 241 MET A O 1
ATOM 1796 N N . ILE A 1 242 ? 9.459 -5.375 -8.109 1.00 98.19 242 ILE A N 1
ATOM 1797 C CA . ILE A 1 242 ? 8.833 -6.264 -9.100 1.00 98.19 242 ILE A CA 1
ATOM 1798 C C . ILE A 1 242 ? 8.369 -7.573 -8.449 1.00 98.19 242 ILE A C 1
ATOM 1800 O O . ILE A 1 242 ? 7.226 -7.982 -8.643 1.00 98.19 242 ILE A O 1
ATOM 1804 N N . ARG A 1 243 ? 9.218 -8.208 -7.630 1.00 97.81 243 ARG A N 1
ATOM 1805 C CA . ARG A 1 243 ? 8.880 -9.463 -6.937 1.00 97.81 243 ARG A CA 1
ATOM 1806 C C . ARG A 1 243 ? 7.792 -9.285 -5.880 1.00 97.81 243 ARG A C 1
ATOM 1808 O O . ARG A 1 243 ? 7.002 -10.200 -5.677 1.00 97.81 243 ARG A O 1
ATOM 1815 N N . LYS A 1 244 ? 7.758 -8.132 -5.202 1.00 96.56 244 LYS A N 1
ATOM 1816 C CA . LYS A 1 244 ? 6.750 -7.810 -4.180 1.00 96.56 244 LYS A CA 1
ATOM 1817 C C . LYS A 1 244 ? 5.372 -7.517 -4.785 1.00 96.56 244 LYS A C 1
ATOM 1819 O O . LYS A 1 244 ? 4.368 -7.681 -4.095 1.00 96.56 244 LYS A O 1
ATOM 1824 N N . ALA A 1 245 ? 5.313 -7.050 -6.030 1.00 98.25 245 ALA A N 1
ATOM 1825 C CA . ALA A 1 245 ? 4.055 -6.719 -6.683 1.00 98.25 245 ALA A CA 1
ATOM 1826 C C . ALA A 1 245 ? 3.184 -7.960 -6.927 1.00 98.25 245 ALA A C 1
ATOM 1828 O O . ALA A 1 245 ? 3.685 -9.036 -7.241 1.00 98.25 245 ALA A O 1
ATOM 1829 N N . THR A 1 246 ? 1.869 -7.786 -6.802 1.00 97.81 246 THR A N 1
ATOM 1830 C CA . THR A 1 246 ? 0.856 -8.780 -7.184 1.00 97.81 246 THR A CA 1
ATOM 1831 C C . THR A 1 246 ? 0.494 -8.669 -8.663 1.00 97.81 246 THR A C 1
ATOM 1833 O O . THR A 1 246 ? 0.094 -9.653 -9.284 1.00 97.81 246 THR A O 1
ATOM 1836 N N . ASP A 1 247 ? 0.636 -7.468 -9.228 1.00 98.62 247 ASP A N 1
ATOM 1837 C CA . ASP A 1 247 ? 0.257 -7.143 -10.597 1.00 98.62 247 ASP A CA 1
ATOM 1838 C C . ASP A 1 247 ? 1.407 -6.403 -11.289 1.00 98.62 247 ASP A C 1
ATOM 1840 O O . ASP A 1 247 ? 1.965 -5.442 -10.753 1.00 98.62 247 ASP A O 1
ATOM 1844 N N . TRP A 1 248 ? 1.749 -6.833 -12.498 1.00 98.69 248 TRP A N 1
ATOM 1845 C CA . TRP A 1 248 ? 2.709 -6.158 -13.366 1.00 98.69 248 TRP A CA 1
ATOM 1846 C C . TRP A 1 248 ? 1.971 -5.453 -14.488 1.00 98.69 248 TRP A C 1
ATOM 1848 O O . TRP A 1 248 ? 1.133 -6.049 -15.155 1.00 98.69 248 TRP A O 1
ATOM 1858 N N . VAL A 1 249 ? 2.300 -4.191 -14.723 1.00 98.75 249 VAL A N 1
ATOM 1859 C CA . VAL A 1 249 ? 1.700 -3.369 -15.771 1.00 98.75 249 VAL A CA 1
ATOM 1860 C C . VAL A 1 249 ? 2.825 -2.803 -16.624 1.00 98.75 249 VAL A C 1
ATOM 1862 O O . VAL A 1 249 ? 3.778 -2.235 -16.099 1.00 98.75 249 VAL A O 1
ATOM 1865 N N . GLY A 1 250 ? 2.751 -2.940 -17.944 1.00 97.69 250 GLY A N 1
ATOM 1866 C CA . GLY A 1 250 ? 3.842 -2.487 -18.804 1.00 97.69 250 GLY A CA 1
ATOM 1867 C C . GLY A 1 250 ? 3.549 -2.616 -20.290 1.00 97.69 250 GLY A C 1
ATOM 1868 O O . GLY A 1 250 ? 2.576 -3.249 -20.703 1.00 97.69 250 GLY A O 1
ATOM 1869 N N . TYR A 1 251 ? 4.422 -2.018 -21.100 1.00 96.69 251 TYR A N 1
ATOM 1870 C CA . TYR A 1 251 ? 4.518 -2.386 -22.511 1.00 96.69 251 TYR A CA 1
ATOM 1871 C C . TYR A 1 251 ? 4.961 -3.851 -22.609 1.00 96.69 251 TYR A C 1
ATOM 1873 O O . TYR A 1 251 ? 5.864 -4.256 -21.875 1.00 96.69 251 TYR A O 1
ATOM 1881 N N . GLY A 1 252 ? 4.338 -4.638 -23.493 1.00 95.38 252 GLY A N 1
ATOM 1882 C CA . GLY A 1 252 ? 4.555 -6.090 -23.573 1.00 95.38 252 GLY A CA 1
ATOM 1883 C C . GLY A 1 252 ? 6.032 -6.497 -23.584 1.00 95.38 252 GLY A C 1
ATOM 1884 O O . GLY A 1 252 ? 6.442 -7.316 -22.765 1.00 95.38 252 GLY A O 1
ATOM 1885 N N . LEU A 1 253 ? 6.848 -5.828 -24.407 1.00 94.75 253 LEU A N 1
ATOM 1886 C CA . LEU A 1 253 ? 8.287 -6.091 -24.487 1.00 94.75 253 LEU A CA 1
ATOM 1887 C C . LEU A 1 253 ? 9.009 -5.857 -23.151 1.00 94.75 253 LEU A C 1
ATOM 1889 O O . LEU A 1 253 ? 9.927 -6.595 -22.819 1.00 94.75 253 LEU A O 1
ATOM 1893 N N . TYR A 1 254 ? 8.621 -4.847 -22.368 1.00 96.44 254 TYR A N 1
ATOM 1894 C CA . TYR A 1 254 ? 9.266 -4.578 -21.077 1.00 96.44 254 TYR A CA 1
ATOM 1895 C C . TYR A 1 254 ? 8.943 -5.660 -20.050 1.00 96.44 254 TYR A C 1
ATOM 1897 O O . TYR A 1 254 ? 9.806 -6.005 -19.247 1.00 96.44 254 TYR A O 1
ATOM 1905 N N . LEU A 1 255 ? 7.730 -6.220 -20.101 1.00 97.38 255 LEU A N 1
ATOM 1906 C CA . LEU A 1 255 ? 7.356 -7.355 -19.259 1.00 97.38 255 LEU A CA 1
ATOM 1907 C C . LEU A 1 255 ? 8.113 -8.628 -19.662 1.00 97.38 255 LEU A C 1
ATOM 1909 O O . LEU A 1 255 ? 8.515 -9.395 -18.791 1.00 97.38 255 LEU A O 1
ATOM 1913 N N . ASP A 1 256 ? 8.397 -8.813 -20.952 1.00 96.50 256 ASP A N 1
ATOM 1914 C CA . ASP A 1 256 ? 9.224 -9.931 -21.424 1.00 96.50 256 ASP A CA 1
ATOM 1915 C C . ASP A 1 256 ? 10.669 -9.841 -20.903 1.00 96.50 256 ASP A C 1
ATOM 1917 O O . ASP A 1 256 ? 11.270 -10.856 -20.562 1.00 96.50 256 ASP A O 1
ATOM 1921 N N . LEU A 1 257 ? 11.223 -8.631 -20.758 1.00 96.25 257 LEU A N 1
ATOM 1922 C CA . LEU A 1 257 ? 12.582 -8.420 -20.232 1.00 96.25 257 LEU A CA 1
ATOM 1923 C C . LEU A 1 257 ? 12.732 -8.721 -18.731 1.00 96.25 257 LEU A C 1
ATOM 1925 O O . LEU A 1 257 ? 13.859 -8.803 -18.239 1.00 96.25 257 LEU A O 1
ATOM 1929 N N . ILE A 1 258 ? 11.626 -8.856 -17.997 1.00 97.00 258 ILE A N 1
ATOM 1930 C CA . ILE A 1 258 ? 11.617 -9.186 -16.564 1.00 97.00 258 ILE A CA 1
ATOM 1931 C C . ILE A 1 258 ? 10.975 -10.543 -16.271 1.00 97.00 258 ILE A C 1
ATOM 1933 O O . ILE A 1 258 ? 10.719 -10.857 -15.109 1.00 97.00 258 ILE A O 1
ATOM 1937 N N . SER A 1 259 ? 10.721 -11.363 -17.294 1.00 96.38 259 SER A N 1
ATOM 1938 C CA . SER A 1 259 ? 10.055 -12.660 -17.130 1.00 96.38 259 SER A CA 1
ATOM 1939 C C . SER A 1 259 ? 10.828 -13.625 -16.226 1.00 96.38 259 SER A C 1
ATOM 1941 O O . SER A 1 259 ? 10.251 -14.549 -15.668 1.00 96.38 259 SER A O 1
ATOM 1943 N N . ASP A 1 260 ? 12.136 -13.417 -16.053 1.00 96.50 260 ASP A N 1
ATOM 1944 C CA . ASP A 1 260 ? 12.976 -14.180 -15.127 1.00 96.50 260 ASP A CA 1
ATOM 1945 C C . ASP A 1 260 ? 12.660 -13.913 -13.640 1.00 96.50 260 ASP A C 1
ATOM 1947 O O . ASP A 1 260 ? 13.098 -14.657 -12.760 1.00 96.50 260 ASP A O 1
ATOM 1951 N N . LEU A 1 261 ? 11.891 -12.860 -13.348 1.00 96.50 261 LEU A N 1
ATOM 1952 C CA . LEU A 1 261 ? 11.426 -12.512 -12.005 1.00 96.50 261 LEU A CA 1
ATOM 1953 C C . LEU A 1 261 ? 10.011 -13.030 -11.703 1.00 96.50 261 LEU A C 1
ATOM 1955 O O . LEU A 1 261 ? 9.553 -12.847 -10.572 1.00 96.50 261 LEU A O 1
ATOM 1959 N N . ASP A 1 262 ? 9.335 -13.644 -12.682 1.00 95.62 262 ASP A N 1
ATOM 1960 C CA . ASP A 1 262 ? 7.931 -14.050 -12.573 1.00 95.62 262 ASP A CA 1
ATOM 1961 C C . ASP A 1 262 ? 7.785 -15.192 -11.566 1.00 95.62 262 ASP A C 1
ATOM 1963 O O . ASP A 1 262 ? 8.516 -16.183 -11.593 1.00 95.62 262 ASP A O 1
ATOM 1967 N N . ASN A 1 263 ? 6.845 -15.017 -10.648 1.00 94.25 263 ASN A N 1
ATOM 1968 C CA . ASN A 1 263 ? 6.477 -15.987 -9.631 1.00 94.25 263 ASN A CA 1
ATOM 1969 C C . ASN A 1 263 ? 4.949 -16.038 -9.433 1.00 94.25 263 ASN A C 1
ATOM 1971 O O . ASN A 1 263 ? 4.472 -16.265 -8.321 1.00 94.25 263 ASN A O 1
ATOM 1975 N N . GLY A 1 264 ? 4.179 -15.795 -10.500 1.00 94.75 264 GLY A N 1
ATOM 1976 C CA . GLY A 1 264 ? 2.715 -15.854 -10.495 1.00 94.75 264 GLY A CA 1
ATOM 1977 C C . GLY A 1 264 ? 2.023 -14.493 -10.422 1.00 94.75 264 GLY A C 1
ATOM 1978 O O . GLY A 1 264 ? 0.872 -14.421 -9.990 1.00 94.75 264 GLY A O 1
ATOM 1979 N N . GLN A 1 265 ? 2.701 -13.412 -10.812 1.00 97.31 265 GLN A N 1
ATOM 1980 C CA . GLN A 1 265 ? 2.078 -12.091 -10.873 1.00 97.31 265 GLN A CA 1
ATOM 1981 C C . GLN A 1 265 ? 1.055 -12.001 -12.010 1.00 97.31 265 GLN A C 1
ATOM 1983 O O . GLN A 1 265 ? 1.236 -12.556 -13.094 1.00 97.31 265 GLN A O 1
ATOM 1988 N N . ASN A 1 266 ? -0.014 -11.231 -11.794 1.00 98.12 266 ASN A N 1
ATOM 1989 C CA . ASN A 1 266 ? -0.977 -10.926 -12.851 1.00 98.12 266 ASN A CA 1
ATOM 1990 C C . ASN A 1 266 ? -0.364 -9.914 -13.827 1.00 98.12 266 ASN A C 1
ATOM 1992 O O . ASN A 1 266 ? -0.086 -8.778 -13.444 1.00 98.12 266 ASN A O 1
ATOM 1996 N N . GLN A 1 267 ? -0.162 -10.305 -15.085 1.00 98.19 267 GLN A N 1
ATOM 1997 C CA . GLN A 1 267 ? 0.460 -9.443 -16.093 1.00 98.19 267 GLN A CA 1
ATOM 1998 C C . GLN A 1 267 ? -0.588 -8.698 -16.930 1.00 98.19 267 GLN A C 1
ATOM 2000 O O . GLN A 1 267 ? -1.421 -9.306 -17.600 1.00 98.19 267 GLN A O 1
ATOM 2005 N N . HIS A 1 268 ? -0.491 -7.372 -16.951 1.00 98.12 268 HIS A N 1
ATOM 2006 C CA . HIS A 1 268 ? -1.342 -6.461 -17.714 1.00 98.12 268 HIS A CA 1
ATOM 2007 C C . HIS A 1 268 ? -0.510 -5.816 -18.825 1.00 98.12 268 HIS A C 1
ATOM 2009 O O . HIS A 1 268 ? 0.268 -4.883 -18.597 1.00 98.12 268 HIS A O 1
ATOM 2015 N N . ARG A 1 269 ? -0.645 -6.367 -20.032 1.00 97.88 269 ARG A N 1
ATOM 2016 C CA . ARG A 1 269 ? 0.148 -6.012 -21.215 1.00 97.88 269 ARG A CA 1
ATOM 2017 C C . ARG A 1 269 ? -0.572 -4.955 -22.045 1.00 97.88 269 ARG A C 1
ATOM 2019 O O . ARG A 1 269 ? -1.746 -5.116 -22.359 1.00 97.88 269 ARG A O 1
ATOM 2026 N N . PHE A 1 270 ? 0.157 -3.907 -22.414 1.00 96.81 270 PHE A N 1
ATOM 2027 C CA . PHE A 1 270 ? -0.323 -2.822 -23.270 1.00 96.81 270 PHE A CA 1
ATOM 2028 C C . PHE A 1 270 ? 0.609 -2.624 -24.461 1.00 96.81 270 PHE A C 1
ATOM 2030 O O . PHE A 1 270 ? 1.785 -2.991 -24.394 1.00 96.81 270 PHE A O 1
ATOM 2037 N N . ASP A 1 271 ? 0.095 -1.986 -25.510 1.00 93.75 271 ASP A N 1
ATOM 2038 C CA . ASP A 1 271 ? 0.857 -1.647 -26.709 1.00 93.75 271 ASP A CA 1
ATOM 2039 C C . ASP A 1 271 ? 1.534 -0.269 -26.598 1.00 93.75 271 ASP A C 1
ATOM 2041 O O . ASP A 1 271 ? 1.273 0.540 -25.693 1.00 93.75 271 ASP A O 1
ATOM 2045 N N . LEU A 1 272 ? 2.439 0.007 -27.539 1.00 89.50 272 LEU A N 1
ATOM 2046 C CA . LEU A 1 272 ? 3.035 1.331 -27.700 1.00 89.50 272 LEU A CA 1
ATOM 2047 C C . LEU A 1 272 ? 1.943 2.358 -28.062 1.00 89.50 272 LEU A C 1
ATOM 2049 O O . LEU A 1 272 ? 1.023 2.055 -28.818 1.00 89.50 272 LEU A O 1
ATOM 2053 N N . GLY A 1 273 ? 2.030 3.572 -27.511 1.00 90.06 273 GLY A N 1
ATOM 2054 C CA . GLY A 1 273 ? 1.026 4.629 -27.708 1.00 90.06 273 GLY A CA 1
ATOM 2055 C C . GLY A 1 273 ? -0.190 4.562 -26.772 1.00 90.06 273 GLY A C 1
ATOM 2056 O O . GLY A 1 273 ? -1.028 5.456 -26.801 1.00 90.06 273 GLY A O 1
ATOM 2057 N N . GLN A 1 274 ? -0.285 3.550 -25.901 1.00 92.00 274 GLN A N 1
ATOM 2058 C CA . GLN A 1 274 ? -1.349 3.423 -24.889 1.00 92.00 274 GLN A CA 1
ATOM 2059 C C . GLN A 1 274 ? -0.900 3.871 -23.487 1.00 92.00 274 GLN A C 1
ATOM 2061 O O . GLN A 1 274 ? -1.298 3.291 -22.479 1.00 92.00 274 GLN A O 1
ATOM 2066 N N . GLU A 1 275 ? -0.024 4.869 -23.407 1.00 94.06 275 GLU A N 1
ATOM 2067 C CA . GLU A 1 275 ? 0.645 5.279 -22.164 1.00 94.06 275 GLU A CA 1
ATOM 2068 C C . GLU A 1 275 ? -0.345 5.710 -21.084 1.00 94.06 275 GLU A C 1
ATOM 2070 O O . GLU A 1 275 ? -0.300 5.197 -19.968 1.00 94.06 275 GLU A O 1
ATOM 2075 N N . GLU A 1 276 ? -1.292 6.575 -21.438 1.00 92.88 276 GLU A N 1
ATOM 2076 C CA . GLU A 1 276 ? -2.294 7.064 -20.496 1.00 92.88 276 GLU A CA 1
ATOM 2077 C C . GLU A 1 276 ? -3.228 5.949 -20.013 1.00 92.88 276 GLU A C 1
ATOM 2079 O O . GLU A 1 276 ? -3.415 5.789 -18.810 1.00 92.88 276 GLU A O 1
ATOM 2084 N N . VAL A 1 277 ? -3.739 5.110 -20.927 1.00 93.44 277 VAL A N 1
ATOM 2085 C CA . VAL A 1 277 ? -4.577 3.946 -20.577 1.00 93.44 277 VAL A CA 1
ATOM 2086 C C . VAL A 1 277 ? -3.838 3.039 -19.590 1.00 93.44 277 VAL A C 1
ATOM 2088 O O . VAL A 1 277 ? -4.401 2.615 -18.580 1.00 93.44 277 VAL A O 1
ATOM 2091 N N . ARG A 1 278 ? -2.561 2.762 -19.874 1.00 95.69 278 ARG A N 1
ATOM 2092 C CA . ARG A 1 278 ? -1.701 1.905 -19.059 1.00 95.69 278 ARG A CA 1
ATOM 2093 C C . ARG A 1 278 ? -1.502 2.478 -17.656 1.00 95.69 278 ARG A C 1
ATOM 2095 O O . ARG A 1 278 ? -1.602 1.734 -16.681 1.00 95.69 278 ARG A O 1
ATOM 2102 N N . VAL A 1 279 ? -1.244 3.781 -17.540 1.00 96.56 279 VAL A N 1
ATOM 2103 C CA . VAL A 1 279 ? -1.083 4.440 -16.238 1.00 96.56 279 VAL A CA 1
ATOM 2104 C C . VAL A 1 279 ? -2.399 4.458 -15.461 1.00 96.56 279 VAL A C 1
ATOM 2106 O O . VAL A 1 279 ? -2.407 4.068 -14.294 1.00 96.56 279 VAL A O 1
ATOM 2109 N N . CYS A 1 280 ? -3.519 4.824 -16.092 1.00 94.75 280 CYS A N 1
ATOM 2110 C CA . CYS A 1 280 ? -4.833 4.796 -15.445 1.00 94.75 280 CYS A CA 1
ATOM 2111 C C . CYS A 1 280 ? -5.178 3.398 -14.920 1.00 94.75 280 CYS A C 1
ATOM 2113 O O . CYS A 1 280 ? -5.674 3.258 -13.804 1.00 94.75 280 CYS A O 1
ATOM 2115 N N . HIS A 1 281 ? -4.874 2.350 -15.689 1.00 95.69 281 HIS A N 1
ATOM 2116 C CA . HIS A 1 281 ? -5.073 0.969 -15.257 1.00 95.69 281 HIS A CA 1
ATOM 2117 C C . HIS A 1 281 ? -4.240 0.619 -14.018 1.00 95.69 281 HIS A C 1
ATOM 2119 O O . HIS A 1 281 ? -4.771 0.066 -13.055 1.00 95.69 281 HIS A O 1
ATOM 2125 N N . ALA A 1 282 ? -2.957 0.994 -14.002 1.00 97.94 282 ALA A N 1
ATOM 2126 C CA . ALA A 1 282 ? -2.082 0.774 -12.852 1.00 97.94 282 ALA A CA 1
ATOM 2127 C C . ALA A 1 282 ? -2.574 1.513 -11.592 1.00 97.94 282 ALA A C 1
ATOM 2129 O O . ALA A 1 282 ? -2.613 0.926 -10.509 1.00 97.94 282 ALA A O 1
ATOM 2130 N N . LEU A 1 283 ? -3.005 2.770 -11.743 1.00 96.50 283 LEU A N 1
ATOM 2131 C CA . LEU A 1 283 ? -3.575 3.581 -10.663 1.00 96.50 283 LEU A CA 1
ATOM 2132 C C . LEU A 1 283 ? -4.874 2.972 -10.115 1.00 96.50 283 LEU A C 1
ATOM 2134 O O . LEU A 1 283 ? -5.033 2.864 -8.901 1.00 96.50 283 LEU A O 1
ATOM 2138 N N . ASN A 1 284 ? -5.770 2.503 -10.988 1.00 94.75 284 ASN A N 1
ATOM 2139 C CA . ASN A 1 284 ? -7.022 1.853 -10.590 1.00 94.75 284 ASN A CA 1
ATOM 2140 C C . ASN A 1 284 ? -6.786 0.537 -9.838 1.00 94.75 284 ASN A C 1
ATOM 2142 O O . ASN A 1 284 ? -7.446 0.273 -8.834 1.00 94.75 284 ASN A O 1
ATOM 2146 N N . LEU A 1 285 ? -5.832 -0.285 -10.285 1.00 96.19 285 LEU A N 1
ATOM 2147 C CA . LEU A 1 285 ? -5.449 -1.503 -9.568 1.00 96.19 285 LEU A CA 1
ATOM 2148 C C . LEU A 1 285 ? -4.882 -1.177 -8.181 1.00 96.19 285 LEU A C 1
ATOM 2150 O O . LEU A 1 285 ? -5.269 -1.807 -7.196 1.00 96.19 285 LEU A O 1
ATOM 2154 N N . ALA A 1 286 ? -4.007 -0.176 -8.081 1.00 96.62 286 ALA A N 1
ATOM 2155 C CA . ALA A 1 286 ? -3.476 0.265 -6.796 1.00 96.62 286 ALA A CA 1
ATOM 2156 C C . ALA A 1 286 ? -4.589 0.833 -5.894 1.00 96.62 286 ALA A C 1
ATOM 2158 O O . ALA A 1 286 ? -4.642 0.508 -4.714 1.00 96.62 286 ALA A O 1
ATOM 2159 N N . ALA A 1 287 ? -5.553 1.588 -6.425 1.00 92.88 287 ALA A N 1
ATOM 2160 C CA . ALA A 1 287 ? -6.691 2.099 -5.652 1.00 92.88 287 ALA A CA 1
ATOM 2161 C C . ALA A 1 287 ? -7.567 0.987 -5.040 1.00 92.88 287 ALA A C 1
ATOM 2163 O O . ALA A 1 287 ? -8.200 1.187 -4.004 1.00 92.88 287 ALA A O 1
ATOM 2164 N N . GLN A 1 288 ? -7.546 -0.221 -5.613 1.00 91.62 288 GLN A N 1
ATOM 2165 C CA . GLN A 1 288 ? -8.210 -1.403 -5.047 1.00 91.62 288 GLN A CA 1
ATOM 2166 C C . GLN A 1 288 ? -7.462 -2.011 -3.845 1.00 91.62 288 GLN A C 1
ATOM 2168 O O . GLN A 1 288 ? -7.954 -2.961 -3.239 1.00 91.62 288 GLN A O 1
ATOM 2173 N N . GLY A 1 289 ? -6.296 -1.479 -3.468 1.00 92.88 289 GLY A N 1
ATOM 2174 C CA . GLY A 1 289 ? -5.461 -2.009 -2.388 1.00 92.88 289 GLY A CA 1
ATOM 2175 C C . GLY A 1 289 ? -4.356 -2.961 -2.856 1.00 92.88 289 GLY A C 1
ATOM 2176 O O . GLY A 1 289 ? -3.688 -3.569 -2.020 1.00 92.88 289 GLY A O 1
ATOM 2177 N N . LYS A 1 290 ? -4.158 -3.118 -4.173 1.00 95.81 290 LYS A N 1
ATOM 2178 C CA . LYS A 1 290 ? -3.132 -4.008 -4.741 1.00 95.81 290 LYS A CA 1
ATOM 2179 C C . LYS A 1 290 ? -1.738 -3.382 -4.694 1.00 95.81 290 LYS A C 1
ATOM 2181 O O . LYS A 1 290 ? -1.593 -2.165 -4.594 1.00 95.81 290 LYS A O 1
ATOM 2186 N N . THR A 1 291 ? -0.710 -4.223 -4.808 1.00 98.06 291 THR A N 1
ATOM 2187 C CA . THR A 1 291 ? 0.677 -3.776 -5.013 1.00 98.06 291 THR A CA 1
ATOM 2188 C C . THR A 1 291 ? 1.030 -3.961 -6.485 1.00 98.06 291 THR A C 1
ATOM 2190 O O . THR A 1 291 ? 1.110 -5.089 -6.963 1.00 98.06 291 THR A O 1
ATOM 2193 N N . VAL A 1 292 ? 1.227 -2.865 -7.207 1.00 98.75 292 VAL A N 1
ATOM 2194 C CA . VAL A 1 292 ? 1.366 -2.843 -8.666 1.00 98.75 292 VAL A CA 1
ATOM 2195 C C . VAL A 1 292 ? 2.772 -2.393 -9.046 1.00 98.75 292 VAL A C 1
ATOM 2197 O O . VAL A 1 292 ? 3.240 -1.383 -8.532 1.00 98.75 292 VAL A O 1
ATOM 2200 N N . ALA A 1 293 ? 3.432 -3.097 -9.965 1.00 98.75 293 ALA A N 1
ATOM 2201 C CA . ALA A 1 293 ? 4.668 -2.639 -10.597 1.00 98.75 293 ALA A CA 1
ATOM 2202 C C . ALA A 1 293 ? 4.377 -2.138 -12.017 1.00 98.75 293 ALA A C 1
ATOM 2204 O O . ALA A 1 293 ? 4.044 -2.925 -12.900 1.00 98.75 293 ALA A O 1
ATOM 2205 N N . LEU A 1 294 ? 4.513 -0.830 -12.234 1.00 98.75 294 LEU A N 1
ATOM 2206 C CA . LEU A 1 294 ? 4.472 -0.191 -13.544 1.00 98.75 294 LEU A CA 1
ATOM 2207 C C . LEU A 1 294 ? 5.887 -0.131 -14.125 1.00 98.75 294 LEU A C 1
ATOM 2209 O O . LEU A 1 294 ? 6.731 0.655 -13.692 1.00 98.75 294 LEU A O 1
ATOM 2213 N N . VAL A 1 295 ? 6.139 -0.993 -15.101 1.00 98.31 295 VAL A N 1
ATOM 2214 C CA . VAL A 1 295 ? 7.476 -1.291 -15.611 1.00 98.31 295 VAL A CA 1
ATOM 2215 C C . VAL A 1 295 ? 7.829 -0.366 -16.773 1.00 98.31 295 VAL A C 1
ATOM 2217 O O . VAL A 1 295 ? 7.089 -0.268 -17.754 1.00 98.31 295 VAL A O 1
ATOM 2220 N N . SER A 1 296 ? 8.988 0.284 -16.672 1.00 97.31 296 SER A N 1
ATOM 2221 C CA . SER A 1 296 ? 9.601 1.099 -17.724 1.00 97.31 296 SER A CA 1
ATOM 2222 C C . SER A 1 296 ? 11.014 0.597 -18.027 1.00 97.31 296 SER A C 1
ATOM 2224 O O . SER A 1 296 ? 11.759 0.231 -17.119 1.00 97.31 296 SER A O 1
ATOM 2226 N N . SER A 1 297 ? 11.416 0.615 -19.300 1.00 95.81 297 SER A N 1
ATOM 2227 C CA . SER A 1 297 ? 12.831 0.463 -19.652 1.00 95.81 297 SER A CA 1
ATOM 2228 C C . SER A 1 297 ? 13.634 1.686 -19.214 1.00 95.81 297 SER A C 1
ATOM 2230 O O . SER A 1 297 ? 13.103 2.793 -19.186 1.00 95.81 297 SER A O 1
ATOM 2232 N N . GLY A 1 298 ? 14.930 1.518 -18.972 1.00 97.06 298 GLY A N 1
ATOM 2233 C CA . GLY A 1 298 ? 15.798 2.620 -18.571 1.00 97.06 298 GLY A CA 1
ATOM 2234 C C . GLY A 1 298 ? 15.420 3.151 -17.191 1.00 97.06 298 GLY A C 1
ATOM 2235 O O . GLY A 1 298 ? 15.247 2.361 -16.263 1.00 97.06 298 GLY A O 1
ATOM 2236 N N . ASP A 1 299 ? 15.303 4.474 -17.086 1.00 98.25 299 ASP A N 1
ATOM 2237 C CA . ASP A 1 299 ? 14.828 5.177 -15.895 1.00 98.25 299 ASP A CA 1
ATOM 2238 C C . ASP A 1 299 ? 13.378 5.651 -16.109 1.00 98.25 299 ASP A C 1
ATOM 2240 O O . ASP A 1 299 ? 13.097 6.254 -17.148 1.00 98.25 299 ASP A O 1
ATOM 2244 N N . PRO A 1 300 ? 12.450 5.431 -15.160 1.00 97.75 300 PRO A N 1
ATOM 2245 C CA . PRO A 1 300 ? 11.049 5.803 -15.336 1.00 97.75 300 PRO A CA 1
ATOM 2246 C C . PRO A 1 300 ? 10.816 7.323 -15.334 1.00 97.75 300 PRO A C 1
ATOM 2248 O O . PRO A 1 300 ? 9.747 7.765 -15.757 1.00 97.75 300 PRO A O 1
ATOM 2251 N N . GLY A 1 301 ? 11.785 8.116 -14.867 1.00 97.25 301 GLY A N 1
ATOM 2252 C CA . GLY A 1 301 ? 11.772 9.577 -14.875 1.00 97.25 301 GLY A CA 1
ATOM 2253 C C . GLY A 1 301 ? 12.345 10.215 -16.143 1.00 97.25 301 GLY A C 1
ATOM 2254 O O . GLY A 1 301 ? 12.284 11.434 -16.276 1.00 97.25 301 GLY A O 1
ATOM 2255 N N . ILE A 1 302 ? 12.883 9.433 -17.087 1.00 96.94 302 ILE A N 1
ATOM 2256 C CA . ILE A 1 302 ? 13.463 9.949 -18.336 1.00 96.94 302 ILE A CA 1
ATOM 2257 C C . ILE A 1 302 ? 12.627 9.455 -19.520 1.00 96.94 302 ILE A C 1
ATOM 2259 O O . ILE A 1 302 ? 12.775 8.314 -19.950 1.00 96.94 302 ILE A O 1
ATOM 2263 N N . TYR A 1 303 ? 11.761 10.328 -20.052 1.00 94.81 303 TYR A N 1
ATOM 2264 C CA . TYR A 1 303 ? 10.849 10.041 -21.179 1.00 94.81 303 TYR A CA 1
ATOM 2265 C C . TYR A 1 303 ? 10.001 8.776 -20.980 1.00 94.81 303 TYR A C 1
ATOM 2267 O O . TYR A 1 303 ? 9.823 7.973 -21.894 1.00 94.81 303 TYR A O 1
ATOM 2275 N N . ALA A 1 304 ? 9.514 8.577 -19.758 1.00 94.94 304 ALA A N 1
ATOM 2276 C CA . ALA A 1 304 ? 8.825 7.359 -19.363 1.00 94.94 304 ALA A CA 1
ATOM 2277 C C . ALA A 1 304 ? 7.666 7.661 -18.398 1.00 94.94 304 ALA A C 1
ATOM 2279 O O . ALA A 1 304 ? 7.110 8.760 -18.380 1.00 94.94 304 ALA A O 1
ATOM 2280 N N . MET A 1 305 ? 7.217 6.647 -17.657 1.00 95.25 305 MET A N 1
ATOM 2281 C CA . MET A 1 305 ? 5.896 6.652 -17.028 1.00 95.25 305 MET A CA 1
ATOM 2282 C C . MET A 1 305 ? 5.784 7.492 -15.753 1.00 95.25 305 MET A C 1
ATOM 2284 O O . MET A 1 305 ? 4.662 7.812 -15.368 1.00 95.25 305 MET A O 1
ATOM 2288 N N . ALA A 1 306 ? 6.886 7.863 -15.090 1.00 97.62 306 ALA A N 1
ATOM 2289 C CA . ALA A 1 306 ? 6.802 8.571 -13.810 1.00 97.62 306 ALA A CA 1
ATOM 2290 C C . ALA A 1 306 ? 6.108 9.932 -13.947 1.00 97.62 306 ALA A C 1
ATOM 2292 O O . ALA A 1 306 ? 5.203 10.231 -13.172 1.00 97.62 306 ALA A O 1
ATOM 2293 N N . THR A 1 307 ? 6.474 10.722 -14.961 1.00 95.94 307 THR A N 1
ATOM 2294 C CA . THR A 1 307 ? 5.858 12.033 -15.218 1.00 95.94 307 THR A CA 1
ATOM 2295 C C . THR A 1 307 ? 4.348 11.914 -15.396 1.00 95.94 307 THR A C 1
ATOM 2297 O O . THR A 1 307 ? 3.601 12.612 -14.717 1.00 95.94 307 THR A O 1
ATOM 2300 N N . LEU A 1 308 ? 3.899 10.978 -16.237 1.00 95.38 308 LEU A N 1
ATOM 2301 C CA . LEU A 1 308 ? 2.477 10.782 -16.518 1.00 95.38 308 LEU A CA 1
ATOM 2302 C C . LEU A 1 308 ? 1.700 10.275 -15.293 1.00 95.38 308 LEU A C 1
ATOM 2304 O O . LEU A 1 308 ? 0.560 10.674 -15.079 1.00 95.38 308 LEU A O 1
ATOM 2308 N N . VAL A 1 309 ? 2.311 9.429 -14.457 1.00 96.75 309 VAL A N 1
ATOM 2309 C CA . VAL A 1 309 ? 1.711 9.011 -13.178 1.00 96.75 309 VAL A CA 1
ATOM 2310 C C . VAL A 1 309 ? 1.462 10.214 -12.275 1.00 96.75 309 VAL A C 1
ATOM 2312 O O . VAL A 1 309 ? 0.351 10.364 -11.768 1.00 96.75 309 VAL A O 1
ATOM 2315 N N . PHE A 1 310 ? 2.460 11.078 -12.080 1.00 95.94 310 PHE A N 1
ATOM 2316 C CA . PHE A 1 310 ? 2.305 12.251 -11.218 1.00 95.94 310 PHE A CA 1
ATOM 2317 C C . PHE A 1 310 ? 1.339 13.287 -11.804 1.00 95.94 310 PHE A C 1
ATOM 2319 O O . PHE A 1 310 ? 0.534 13.838 -11.056 1.00 95.94 310 PHE A O 1
ATOM 2326 N N . GLU A 1 311 ? 1.333 13.479 -13.125 1.00 93.81 311 GLU A N 1
ATOM 2327 C CA . GLU A 1 311 ? 0.355 14.329 -13.812 1.00 93.81 311 GLU A CA 1
ATOM 2328 C C . GLU A 1 311 ? -1.082 13.837 -13.586 1.00 93.81 311 GLU A C 1
ATOM 2330 O O . GLU A 1 311 ? -1.970 14.619 -13.244 1.00 93.81 311 GLU A O 1
ATOM 2335 N N . LEU A 1 312 ? -1.330 12.532 -13.728 1.00 92.31 312 LEU A N 1
ATOM 2336 C CA . LEU A 1 312 ? -2.662 11.958 -13.527 1.00 92.31 312 LEU A CA 1
ATOM 2337 C C . LEU A 1 312 ? -3.092 11.966 -12.057 1.00 92.31 312 LEU A C 1
ATOM 2339 O O . LEU A 1 312 ? -4.275 12.159 -11.775 1.00 92.31 312 LEU A O 1
ATOM 2343 N N . LEU A 1 313 ? -2.153 11.809 -11.120 1.00 91.12 313 LEU A N 1
ATOM 2344 C CA . LEU A 1 313 ? -2.426 11.975 -9.692 1.00 91.12 313 LEU A CA 1
ATOM 2345 C C . LEU A 1 313 ? -2.845 13.411 -9.368 1.00 91.12 313 LEU A C 1
ATOM 2347 O O . LEU A 1 313 ? -3.827 13.605 -8.655 1.00 91.12 313 LEU A O 1
ATOM 2351 N N . GLU A 1 314 ? -2.131 14.406 -9.893 1.00 88.56 314 GLU A N 1
ATOM 2352 C CA . GLU A 1 314 ? -2.421 15.823 -9.654 1.00 88.56 314 GLU A CA 1
ATOM 2353 C C . GLU A 1 314 ? -3.730 16.266 -10.317 1.00 88.56 314 GLU A C 1
ATOM 2355 O O . GLU A 1 314 ? -4.567 16.913 -9.689 1.00 88.56 314 GLU A O 1
ATOM 2360 N N . THR A 1 315 ? -3.924 15.913 -11.588 1.00 85.56 315 THR A N 1
ATOM 2361 C CA . THR A 1 315 ? -5.058 16.405 -12.381 1.00 85.56 315 THR A CA 1
ATOM 2362 C C . THR A 1 315 ? -6.336 15.611 -12.160 1.00 85.56 315 THR A C 1
ATOM 2364 O O . THR A 1 315 ? -7.426 16.148 -12.372 1.00 85.56 315 THR A O 1
ATOM 2367 N N . GLY A 1 316 ? -6.226 14.329 -11.798 1.00 78.25 316 GLY A N 1
ATOM 2368 C CA . GLY A 1 316 ? -7.367 13.427 -11.687 1.00 78.25 316 GLY A CA 1
ATOM 2369 C C . GLY A 1 316 ? -8.084 13.141 -13.009 1.00 78.25 316 GLY A C 1
ATOM 2370 O O . GLY A 1 316 ? -9.161 12.546 -13.015 1.00 78.25 316 GLY A O 1
ATOM 2371 N N . ARG A 1 317 ? -7.533 13.603 -14.137 1.00 68.31 317 ARG A N 1
ATOM 2372 C CA . ARG A 1 317 ? -8.195 13.595 -15.442 1.00 68.31 317 ARG A CA 1
ATOM 2373 C C . ARG A 1 317 ? -7.420 12.730 -16.410 1.00 68.31 317 ARG A C 1
ATOM 2375 O O . ARG A 1 317 ? -6.337 13.094 -16.844 1.00 68.31 317 ARG A O 1
ATOM 2382 N N . SER A 1 318 ? -8.045 11.642 -16.833 1.00 62.91 318 SER A N 1
ATOM 2383 C CA . SER A 1 318 ? -7.664 10.983 -18.076 1.00 62.91 318 SER A CA 1
ATOM 2384 C C . SER A 1 318 ? -8.226 11.784 -19.259 1.00 62.91 318 SER A C 1
ATOM 2386 O O . SER A 1 318 ? -9.427 12.066 -19.309 1.00 62.91 318 SER A O 1
ATOM 2388 N N . SER A 1 319 ? -7.385 12.133 -20.233 1.00 56.84 319 SER A N 1
ATOM 2389 C CA . SER A 1 319 ? -7.799 12.711 -21.516 1.00 56.84 319 SER A CA 1
ATOM 2390 C C . SER A 1 319 ? -8.756 11.790 -22.296 1.00 56.84 319 SER A C 1
ATOM 2392 O O . SER A 1 319 ? -9.541 12.262 -23.124 1.00 56.84 319 SER A O 1
ATOM 2394 N N . ILE A 1 320 ? -8.771 10.488 -21.981 1.00 52.97 320 ILE A N 1
ATOM 2395 C CA . ILE A 1 320 ? -9.685 9.487 -22.554 1.00 52.97 320 ILE A CA 1
ATOM 2396 C C . ILE A 1 320 ? -11.114 9.642 -22.011 1.00 52.97 320 ILE A C 1
ATOM 2398 O O . ILE A 1 320 ? -12.074 9.527 -22.777 1.00 52.97 320 ILE A O 1
ATOM 2402 N N . ALA A 1 321 ? -11.285 9.981 -20.728 1.00 49.41 321 ALA A N 1
ATOM 2403 C CA . ALA A 1 321 ? -12.610 10.189 -20.128 1.00 49.41 321 ALA A CA 1
ATOM 2404 C C . ALA A 1 321 ? -13.359 11.385 -20.753 1.00 49.41 321 ALA A C 1
ATOM 2406 O O . ALA A 1 321 ? -14.586 11.396 -20.798 1.00 49.41 321 ALA A O 1
ATOM 2407 N N . GLY A 1 322 ? -12.628 12.358 -21.310 1.00 41.56 322 GLY A N 1
ATOM 2408 C CA . GLY A 1 322 ? -13.193 13.494 -22.046 1.00 41.56 322 GLY A CA 1
ATOM 2409 C C . GLY A 1 322 ? -13.612 13.196 -23.494 1.00 41.56 322 GLY A C 1
ATOM 2410 O O . GLY A 1 322 ? -14.256 14.042 -24.112 1.00 41.56 322 GLY A O 1
ATOM 2411 N N . ARG A 1 323 ? -13.264 12.027 -24.059 1.00 38.91 323 ARG A N 1
ATOM 2412 C CA . ARG A 1 323 ? -13.571 11.666 -25.461 1.00 38.91 323 ARG A CA 1
ATOM 2413 C C . ARG A 1 323 ? -14.747 10.702 -25.626 1.00 38.91 323 ARG A C 1
ATOM 2415 O O . ARG A 1 323 ? -15.354 10.689 -26.695 1.00 38.91 323 ARG A O 1
ATOM 2422 N N . SER A 1 324 ? -15.139 9.965 -24.586 1.00 34.59 324 SER A N 1
ATOM 2423 C CA . SER A 1 324 ? -16.389 9.191 -24.585 1.00 34.59 324 SER A CA 1
ATOM 2424 C C . SER A 1 324 ? -17.580 10.088 -24.248 1.00 34.59 324 SER A C 1
ATOM 2426 O O . SER A 1 324 ? -18.178 10.005 -23.180 1.00 34.59 324 SER A O 1
ATOM 2428 N N . GLY A 1 325 ? -17.946 10.955 -25.192 1.00 33.12 325 GLY A N 1
ATOM 2429 C CA . GLY A 1 325 ? -19.214 11.680 -25.201 1.00 33.12 325 GLY A CA 1
ATOM 2430 C C . GLY A 1 325 ? -20.408 10.764 -25.483 1.00 33.12 325 GLY A C 1
ATOM 2431 O O . GLY A 1 325 ? -21.149 11.002 -26.432 1.00 33.12 325 GLY A O 1
ATOM 2432 N N . VAL A 1 326 ? -20.617 9.735 -24.660 1.00 30.70 326 VAL A N 1
ATOM 2433 C CA . VAL A 1 326 ? -21.911 9.051 -24.557 1.00 30.70 326 VAL A CA 1
ATOM 2434 C C . VAL A 1 326 ? -22.502 9.429 -23.209 1.00 30.70 326 VAL A C 1
ATOM 2436 O O . VAL A 1 326 ? -22.405 8.714 -22.219 1.00 30.70 326 VAL A O 1
ATOM 2439 N N . ALA A 1 327 ? -23.104 10.616 -23.178 1.00 33.53 327 ALA A N 1
ATOM 2440 C CA . ALA A 1 327 ? -24.105 10.925 -22.180 1.00 33.53 327 ALA A CA 1
ATOM 2441 C C . ALA A 1 327 ? -25.297 9.990 -22.429 1.00 33.53 327 ALA A C 1
ATOM 2443 O O . ALA A 1 327 ? -26.124 10.253 -23.307 1.00 33.53 327 ALA A O 1
ATOM 2444 N N . GLU A 1 328 ? -25.389 8.890 -21.683 1.00 29.41 328 GLU A N 1
ATOM 2445 C CA . GLU A 1 328 ? -26.653 8.173 -21.558 1.00 29.41 328 GLU A CA 1
ATOM 2446 C C . GLU A 1 328 ? -27.659 9.110 -20.883 1.00 29.41 328 GLU A C 1
ATOM 2448 O O . GLU A 1 328 ? -27.641 9.356 -19.678 1.00 29.41 328 GLU A O 1
ATOM 2453 N N . LYS A 1 329 ? -28.550 9.681 -21.697 1.00 31.14 329 LYS A N 1
ATOM 2454 C CA . LYS A 1 329 ? -29.775 10.314 -21.219 1.00 31.14 329 LYS A CA 1
ATOM 2455 C C . LYS A 1 329 ? -30.714 9.221 -20.708 1.00 31.14 329 LYS A C 1
ATOM 2457 O O . LYS A 1 329 ? -31.618 8.805 -21.427 1.00 31.14 329 LYS A O 1
ATOM 2462 N N . SER A 1 330 ? -30.553 8.790 -19.461 1.00 29.80 330 SER A N 1
ATOM 2463 C CA . SER A 1 330 ? -31.635 8.118 -18.740 1.00 29.80 330 SER A CA 1
ATOM 2464 C C . SER A 1 330 ? -32.453 9.169 -17.990 1.00 29.80 330 SER A C 1
ATOM 2466 O O . SER A 1 330 ? -32.052 9.674 -16.942 1.00 29.80 330 SER A O 1
ATOM 2468 N N . GLY A 1 331 ? -33.603 9.535 -18.554 1.00 32.12 331 GLY A N 1
ATOM 2469 C CA . GLY A 1 331 ? -34.591 10.362 -17.877 1.00 32.12 331 GLY A CA 1
ATOM 2470 C C . GLY A 1 331 ? -35.276 9.585 -16.755 1.00 32.12 331 GLY A C 1
ATOM 2471 O O . GLY A 1 331 ? -36.095 8.717 -17.018 1.00 32.12 331 GLY A O 1
ATOM 2472 N N . SER A 1 332 ? -34.974 9.929 -15.508 1.00 27.39 332 SER A N 1
ATOM 2473 C CA . SER A 1 332 ? -35.940 9.961 -14.405 1.00 27.39 332 SER A CA 1
ATOM 2474 C C . SER A 1 332 ? -35.335 10.797 -13.278 1.00 27.39 332 SER A C 1
ATOM 2476 O O . SER A 1 332 ? -34.125 10.767 -13.059 1.00 27.39 332 SER A O 1
ATOM 2478 N N . ALA A 1 333 ? -36.158 11.604 -12.613 1.00 32.19 333 ALA A N 1
ATOM 2479 C CA . ALA A 1 333 ? -35.747 12.471 -11.518 1.00 32.19 333 ALA A CA 1
ATOM 2480 C C . ALA A 1 333 ? -35.334 11.635 -10.290 1.00 32.19 333 ALA A C 1
ATOM 2482 O O . ALA A 1 333 ? -36.132 11.374 -9.395 1.00 32.19 333 ALA A O 1
ATOM 2483 N N . GLY A 1 334 ? -34.076 11.208 -10.270 1.00 27.08 334 GLY A N 1
ATOM 2484 C CA . GLY A 1 334 ? -33.368 10.603 -9.149 1.00 27.08 334 GLY A CA 1
ATOM 2485 C C . GLY A 1 334 ? -31.953 11.180 -9.116 1.00 27.08 334 GLY A C 1
ATOM 2486 O O . GLY A 1 334 ? -31.421 11.539 -10.163 1.00 27.08 334 GLY A O 1
ATOM 2487 N N . ARG A 1 335 ? -31.393 11.355 -7.912 1.00 27.45 335 ARG A N 1
ATOM 2488 C CA . ARG A 1 335 ? -30.075 11.968 -7.637 1.00 27.45 335 ARG A CA 1
ATOM 2489 C C . ARG A 1 335 ? -29.025 11.665 -8.725 1.00 27.45 335 ARG A C 1
ATOM 2491 O O . ARG A 1 335 ? -28.935 10.508 -9.130 1.00 27.45 335 ARG A O 1
ATOM 2498 N N . PRO A 1 336 ? -28.185 12.641 -9.128 1.00 26.88 336 PRO A N 1
ATOM 2499 C CA . PRO A 1 336 ? -27.049 12.349 -9.993 1.00 26.88 336 PRO A CA 1
ATOM 2500 C C . PRO A 1 336 ? -26.186 11.288 -9.301 1.00 26.88 336 PRO A C 1
ATOM 2502 O O . PRO A 1 336 ? -25.710 11.503 -8.185 1.00 26.88 336 PRO A O 1
ATOM 2505 N N . GLY A 1 337 ? -26.070 10.117 -9.930 1.00 26.38 337 GLY A N 1
ATOM 2506 C CA . GLY A 1 337 ? -25.177 9.057 -9.485 1.00 26.38 337 GLY A CA 1
ATOM 2507 C C . GLY A 1 337 ? -23.765 9.620 -9.393 1.00 26.38 337 GLY A C 1
ATOM 2508 O O . GLY A 1 337 ? -23.300 10.271 -10.328 1.00 26.38 337 GLY A O 1
ATOM 2509 N N . ALA A 1 338 ? -23.124 9.434 -8.242 1.00 30.30 338 ALA A N 1
ATOM 2510 C CA . ALA A 1 338 ? -21.754 9.856 -8.018 1.00 30.30 338 ALA A CA 1
ATOM 2511 C C . ALA A 1 338 ? -20.862 9.199 -9.079 1.00 30.30 338 ALA A C 1
ATOM 2513 O O . ALA A 1 338 ? -20.664 7.985 -9.059 1.00 30.30 338 ALA A O 1
ATOM 2514 N N . ALA A 1 339 ? -20.348 9.991 -10.022 1.00 33.69 339 ALA A N 1
ATOM 2515 C CA . ALA A 1 339 ? -19.170 9.588 -10.766 1.00 33.69 339 ALA A CA 1
ATOM 2516 C C . ALA A 1 339 ? -18.096 9.295 -9.714 1.00 33.69 339 ALA A C 1
ATOM 2518 O O . ALA A 1 339 ? -17.798 10.162 -8.891 1.00 33.69 339 ALA A O 1
ATOM 2519 N N . ILE A 1 340 ? -17.605 8.056 -9.673 1.00 42.97 340 ILE A N 1
ATOM 2520 C CA . ILE A 1 340 ? -16.480 7.688 -8.818 1.00 42.97 340 ILE A CA 1
ATOM 2521 C C . ILE A 1 340 ? -15.342 8.608 -9.242 1.00 42.97 340 ILE A C 1
ATOM 2523 O O . ILE A 1 340 ? -14.872 8.537 -10.377 1.00 42.97 340 ILE A O 1
ATOM 2527 N N . ASP A 1 341 ? -14.977 9.534 -8.367 1.00 55.09 341 ASP A N 1
ATOM 2528 C CA . ASP A 1 341 ? -13.946 10.516 -8.651 1.00 55.09 341 ASP A CA 1
ATOM 2529 C C . ASP A 1 341 ? -12.600 9.789 -8.537 1.00 55.09 341 ASP A C 1
ATOM 2531 O O . ASP A 1 341 ? -11.994 9.753 -7.464 1.00 55.09 341 ASP A O 1
ATOM 2535 N N . SER A 1 342 ? -12.176 9.109 -9.614 1.00 65.81 342 SER A N 1
ATOM 2536 C CA . SER A 1 342 ? -10.957 8.280 -9.656 1.00 65.81 342 SER A CA 1
ATOM 2537 C C . SER A 1 342 ? -9.744 9.027 -9.095 1.00 65.81 342 SER A C 1
ATOM 2539 O O . SER A 1 342 ? -8.902 8.439 -8.424 1.00 65.81 342 SER A O 1
ATOM 2541 N N . ALA A 1 343 ? -9.714 10.350 -9.273 1.00 69.00 343 ALA A N 1
ATOM 2542 C CA . ALA A 1 343 ? -8.740 11.263 -8.691 1.00 69.00 343 ALA A CA 1
ATOM 2543 C C . ALA A 1 343 ? -8.614 11.130 -7.162 1.00 69.00 343 ALA A C 1
ATOM 2545 O O . ALA A 1 343 ? -7.518 10.990 -6.619 1.00 69.00 343 ALA A O 1
ATOM 2546 N N . ALA A 1 344 ? -9.746 11.143 -6.455 1.00 76.62 344 ALA A N 1
ATOM 2547 C CA . ALA A 1 344 ? -9.794 11.091 -4.999 1.00 76.62 344 ALA A CA 1
ATOM 2548 C C . ALA A 1 344 ? -9.421 9.709 -4.442 1.00 76.62 344 ALA A C 1
ATOM 2550 O O . ALA A 1 344 ? -9.049 9.601 -3.270 1.00 76.62 344 ALA A O 1
ATOM 2551 N N . GLU A 1 345 ? -9.539 8.653 -5.247 1.00 84.19 345 GLU A N 1
ATOM 2552 C CA . GLU A 1 345 ? -9.087 7.305 -4.897 1.00 84.19 345 GLU A CA 1
ATOM 2553 C C . GLU A 1 345 ? -7.586 7.140 -5.146 1.00 84.19 345 GLU A C 1
ATOM 2555 O O . GLU A 1 345 ? -6.871 6.636 -4.277 1.00 84.19 345 GLU A O 1
ATOM 2560 N N . TRP A 1 346 ? -7.082 7.637 -6.280 1.00 91.38 346 TRP A N 1
ATOM 2561 C CA . TRP A 1 346 ? -5.659 7.573 -6.618 1.00 91.38 346 TRP A CA 1
ATOM 2562 C C . TRP A 1 346 ? -4.792 8.343 -5.624 1.00 91.38 346 TRP A C 1
ATOM 2564 O O . TRP A 1 346 ? -3.738 7.856 -5.235 1.00 91.38 346 TRP A O 1
ATOM 2574 N N . GLN A 1 347 ? -5.266 9.479 -5.108 1.00 88.81 347 GLN A N 1
ATOM 2575 C CA . GLN A 1 347 ? -4.577 10.257 -4.067 1.00 88.81 347 GLN A CA 1
ATOM 2576 C C . GLN A 1 347 ? -4.318 9.479 -2.762 1.00 88.81 347 GLN A C 1
ATOM 2578 O O . GLN A 1 347 ? -3.563 9.932 -1.898 1.00 88.81 347 GLN A O 1
ATOM 2583 N N . ARG A 1 348 ? -4.951 8.313 -2.581 1.00 90.88 348 ARG A N 1
ATOM 2584 C CA . ARG A 1 348 ? -4.806 7.494 -1.374 1.00 90.88 348 ARG A CA 1
ATOM 2585 C C . ARG A 1 348 ? -3.802 6.354 -1.513 1.00 90.88 348 ARG A C 1
ATOM 2587 O O . ARG A 1 348 ? -3.492 5.707 -0.507 1.00 90.88 348 ARG A O 1
ATOM 2594 N N . ILE A 1 349 ? -3.309 6.087 -2.719 1.00 94.56 349 ILE A N 1
ATOM 2595 C CA . ILE A 1 349 ? -2.311 5.041 -2.942 1.00 94.56 349 ILE A CA 1
ATOM 2596 C C . ILE A 1 349 ? -0.935 5.528 -2.487 1.00 94.56 349 ILE A C 1
ATOM 2598 O O . ILE A 1 349 ? -0.633 6.720 -2.492 1.00 94.56 349 ILE A O 1
ATOM 2602 N N . ARG A 1 350 ? -0.076 4.586 -2.117 1.00 96.19 350 ARG A N 1
ATOM 2603 C CA . ARG A 1 350 ? 1.349 4.847 -1.939 1.00 96.19 350 ARG A CA 1
ATOM 2604 C C . ARG A 1 350 ? 2.033 4.781 -3.301 1.00 96.19 350 ARG A C 1
ATOM 2606 O O . ARG A 1 350 ? 1.801 3.835 -4.047 1.00 96.19 350 ARG A O 1
ATOM 2613 N N . VAL A 1 351 ? 2.883 5.751 -3.619 1.00 97.50 351 VAL A N 1
ATOM 2614 C CA . VAL A 1 351 ? 3.668 5.755 -4.861 1.00 97.50 351 VAL A CA 1
ATOM 2615 C C . VAL A 1 351 ? 5.143 5.767 -4.510 1.00 97.50 351 VAL A C 1
ATOM 2617 O O . VAL A 1 351 ? 5.581 6.591 -3.710 1.00 97.50 351 VAL A O 1
ATOM 2620 N N . GLU A 1 352 ? 5.905 4.860 -5.110 1.00 98.19 352 GLU A N 1
ATOM 2621 C CA . GLU A 1 352 ? 7.364 4.844 -5.013 1.00 98.19 352 GLU A CA 1
ATOM 2622 C C . GLU A 1 352 ? 7.964 4.697 -6.403 1.00 98.19 352 GLU A C 1
ATOM 2624 O O . GLU A 1 352 ? 7.411 4.014 -7.265 1.00 98.19 352 GLU A O 1
ATOM 2629 N N . VAL A 1 353 ? 9.111 5.333 -6.614 1.00 98.44 353 VAL A N 1
ATOM 2630 C CA . VAL A 1 353 ? 9.827 5.302 -7.886 1.00 98.44 353 VAL A CA 1
ATOM 2631 C C . VAL A 1 353 ? 11.186 4.676 -7.637 1.00 98.44 353 VAL A C 1
ATOM 2633 O O . VAL A 1 353 ? 11.959 5.209 -6.845 1.00 98.44 353 VAL A O 1
ATOM 2636 N N . SER A 1 354 ? 11.472 3.565 -8.312 1.00 98.19 354 SER A N 1
ATOM 2637 C CA . SER A 1 354 ? 12.818 2.994 -8.335 1.00 98.19 354 SER A CA 1
ATOM 2638 C C . SER A 1 354 ? 13.516 3.428 -9.622 1.00 98.19 354 SER A C 1
ATOM 2640 O O . SER A 1 354 ? 12.955 3.228 -10.710 1.00 98.19 354 SER A O 1
ATOM 2642 N N . PRO A 1 355 ? 14.708 4.041 -9.525 1.00 97.88 355 PRO A N 1
ATOM 2643 C CA . PRO A 1 355 ? 15.437 4.506 -10.690 1.00 97.88 355 PRO A CA 1
ATOM 2644 C C . PRO A 1 355 ? 15.928 3.326 -11.530 1.00 97.88 355 PRO A C 1
ATOM 2646 O O . PRO A 1 355 ? 15.932 2.169 -11.107 1.00 97.88 355 PRO A O 1
ATOM 2649 N N . GLY A 1 356 ? 16.416 3.631 -12.724 1.00 97.25 356 GLY A N 1
ATOM 2650 C CA . GLY A 1 356 ? 17.094 2.647 -13.554 1.00 97.25 356 GLY A CA 1
ATOM 2651 C C . GLY A 1 356 ? 18.197 3.270 -14.391 1.00 97.25 356 GLY A C 1
ATOM 2652 O O . GLY A 1 356 ? 18.290 4.481 -14.556 1.00 97.25 356 GLY A O 1
ATOM 2653 N N . ILE A 1 357 ? 19.085 2.434 -14.922 1.00 97.50 357 ILE A N 1
ATOM 2654 C CA . ILE A 1 357 ? 20.175 2.926 -15.770 1.00 97.50 357 ILE A CA 1
ATOM 2655 C C . ILE A 1 357 ? 19.585 3.319 -17.124 1.00 97.50 357 ILE A C 1
ATOM 2657 O O . ILE A 1 357 ? 19.153 2.459 -17.893 1.00 97.50 357 ILE A O 1
ATOM 2661 N N . SER A 1 358 ? 19.565 4.613 -17.432 1.00 96.81 358 SER A N 1
ATOM 2662 C CA . SER A 1 358 ? 18.997 5.105 -18.686 1.00 96.81 358 SER A CA 1
ATOM 2663 C C . SER A 1 358 ? 19.847 4.694 -19.892 1.00 96.81 358 SER A C 1
ATOM 2665 O O . SER A 1 358 ? 21.067 4.521 -19.795 1.00 96.81 358 SER A O 1
ATOM 2667 N N . ALA A 1 359 ? 19.209 4.564 -21.059 1.00 95.81 359 ALA A N 1
ATOM 2668 C CA . ALA A 1 359 ? 19.862 4.135 -22.295 1.00 95.81 359 ALA A CA 1
ATOM 2669 C C . ALA A 1 359 ? 21.083 5.004 -22.642 1.00 95.81 359 ALA A C 1
ATOM 2671 O O . ALA A 1 359 ? 22.115 4.479 -23.053 1.00 95.81 359 ALA A O 1
ATOM 2672 N N . LEU A 1 360 ? 21.003 6.317 -22.397 1.00 95.88 360 LEU A N 1
ATOM 2673 C CA . LEU A 1 360 ? 22.101 7.256 -22.640 1.00 95.88 360 LEU A CA 1
ATOM 2674 C C . LEU A 1 360 ? 23.340 6.971 -21.774 1.00 95.88 360 LEU A C 1
ATOM 2676 O O . LEU A 1 360 ? 24.466 7.051 -22.260 1.00 95.88 360 LEU A O 1
ATOM 2680 N N . GLN A 1 361 ? 23.146 6.580 -20.509 1.00 95.75 361 GLN A N 1
ATOM 2681 C CA . GLN A 1 361 ? 24.238 6.248 -19.591 1.00 95.75 361 GLN A CA 1
ATOM 2682 C C . GLN A 1 361 ? 24.885 4.928 -20.007 1.00 95.75 361 GLN A C 1
ATOM 2684 O O . GLN A 1 361 ? 26.110 4.835 -20.101 1.00 95.75 361 GLN A O 1
ATOM 2689 N N . ALA A 1 362 ? 24.058 3.926 -20.316 1.00 96.19 362 ALA A N 1
ATOM 2690 C CA . ALA A 1 362 ? 24.523 2.632 -20.796 1.00 96.19 362 ALA A CA 1
ATOM 2691 C C . ALA A 1 362 ? 25.309 2.761 -22.112 1.00 96.19 362 ALA A C 1
ATOM 2693 O O . ALA A 1 362 ? 26.380 2.169 -22.247 1.00 96.19 362 ALA A O 1
ATOM 2694 N N . ALA A 1 363 ? 24.816 3.566 -23.059 1.00 96.19 363 ALA A N 1
ATOM 2695 C CA . ALA A 1 363 ? 25.490 3.840 -24.324 1.00 96.19 363 ALA A CA 1
ATOM 2696 C C . ALA A 1 363 ? 26.812 4.590 -24.112 1.00 96.19 363 ALA A C 1
ATOM 2698 O O . ALA A 1 363 ? 27.844 4.162 -24.629 1.00 96.19 363 ALA A O 1
ATOM 2699 N N . SER A 1 364 ? 26.811 5.649 -23.293 1.00 97.38 364 SER A N 1
ATOM 2700 C CA . SER A 1 364 ? 28.017 6.417 -22.957 1.00 97.38 364 SER A CA 1
ATOM 2701 C C . SER A 1 364 ? 29.120 5.511 -22.407 1.00 97.38 364 SER A C 1
ATOM 2703 O O . SER A 1 364 ? 30.221 5.487 -22.953 1.00 97.38 364 SER A O 1
ATOM 2705 N N . ALA A 1 365 ? 28.796 4.659 -21.429 1.00 95.75 365 ALA A N 1
ATOM 2706 C CA . ALA A 1 365 ? 29.749 3.731 -20.820 1.00 95.75 365 ALA A CA 1
ATOM 2707 C C . ALA A 1 365 ? 30.283 2.653 -21.784 1.00 95.75 365 ALA A C 1
ATOM 2709 O O . ALA A 1 365 ? 31.339 2.074 -21.539 1.00 95.75 365 ALA A O 1
ATOM 2710 N N . ARG A 1 366 ? 29.558 2.337 -22.866 1.00 95.69 366 ARG A N 1
ATOM 2711 C CA . ARG A 1 366 ? 30.020 1.402 -23.908 1.00 95.69 366 ARG A CA 1
ATOM 2712 C C . ARG A 1 366 ? 30.905 2.070 -24.958 1.00 95.69 366 ARG A C 1
ATOM 2714 O O . ARG A 1 366 ? 31.705 1.380 -25.578 1.00 95.69 366 ARG A O 1
ATOM 2721 N N . ILE A 1 367 ? 30.777 3.383 -25.131 1.00 96.75 367 ILE A N 1
ATOM 2722 C CA . ILE A 1 367 ? 31.581 4.187 -26.060 1.00 96.75 367 ILE A CA 1
ATOM 2723 C C . ILE A 1 367 ? 32.856 4.712 -25.376 1.00 96.75 367 ILE A C 1
ATOM 2725 O O . ILE A 1 367 ? 33.889 4.857 -26.022 1.00 96.75 367 ILE A O 1
ATOM 2729 N N . GLY A 1 368 ? 32.795 4.993 -24.073 1.00 97.25 368 GLY A N 1
ATOM 2730 C CA . GLY A 1 368 ? 33.869 5.593 -23.287 1.00 97.25 368 GLY A CA 1
ATOM 2731 C C . GLY A 1 368 ? 33.290 6.603 -22.302 1.00 97.25 368 GLY A C 1
ATOM 2732 O O . GLY A 1 368 ? 32.723 6.219 -21.283 1.00 97.25 368 GLY A O 1
ATOM 2733 N N . ALA A 1 369 ? 33.415 7.894 -22.615 1.00 96.81 369 ALA A N 1
ATOM 2734 C CA . ALA A 1 369 ? 32.828 8.977 -21.821 1.00 96.81 369 ALA A CA 1
ATOM 2735 C C . ALA A 1 369 ? 32.293 10.148 -22.682 1.00 96.81 369 ALA A C 1
ATOM 2737 O O . ALA A 1 369 ? 32.614 11.303 -22.400 1.00 96.81 369 ALA A O 1
ATOM 2738 N N . PRO A 1 370 ? 31.487 9.903 -23.740 1.00 97.06 370 PRO A N 1
ATOM 2739 C CA . PRO A 1 370 ? 30.975 10.976 -24.603 1.00 97.06 370 PRO A CA 1
ATOM 2740 C C . PRO A 1 370 ? 30.074 11.985 -23.870 1.00 97.06 370 PRO A C 1
ATOM 2742 O O . PRO A 1 370 ? 29.926 13.106 -24.337 1.00 97.06 370 PRO A O 1
ATOM 2745 N N . LEU A 1 371 ? 29.498 11.605 -22.722 1.00 96.56 371 LEU A N 1
ATOM 2746 C CA . LEU A 1 371 ? 28.671 12.467 -21.863 1.00 96.56 371 LEU A CA 1
ATOM 2747 C C . LEU A 1 371 ? 29.427 12.961 -20.612 1.00 96.56 371 LEU A C 1
ATOM 2749 O O . LEU A 1 371 ? 28.825 13.160 -19.563 1.00 96.56 371 LEU A O 1
ATOM 2753 N N . GLY A 1 372 ? 30.760 13.074 -20.680 1.00 95.94 372 GLY A N 1
ATOM 2754 C CA . GLY A 1 372 ? 31.605 13.477 -19.543 1.00 95.94 372 GLY A CA 1
ATOM 2755 C C . GLY A 1 372 ? 31.593 14.978 -19.212 1.00 95.94 372 GLY A C 1
ATOM 2756 O O . GLY A 1 372 ? 32.127 15.372 -18.179 1.00 95.94 372 GLY A O 1
ATOM 2757 N N . HIS A 1 373 ? 30.997 15.800 -20.076 1.00 97.38 373 HIS A N 1
ATOM 2758 C CA . HIS A 1 373 ? 30.782 17.239 -19.893 1.00 97.38 373 HIS A CA 1
ATOM 2759 C C . HIS A 1 373 ? 29.287 17.568 -19.994 1.00 97.38 373 HIS A C 1
ATOM 2761 O O . HIS A 1 373 ? 28.472 16.666 -20.190 1.00 97.38 373 HIS A O 1
ATOM 2767 N N . ASP A 1 374 ? 28.939 18.852 -19.866 1.00 97.56 374 ASP A N 1
ATOM 2768 C CA . ASP A 1 374 ? 27.572 19.350 -20.010 1.00 97.56 374 ASP A CA 1
ATOM 2769 C C . ASP A 1 374 ? 26.898 18.764 -21.255 1.00 97.56 374 ASP A C 1
ATOM 2771 O O . ASP A 1 374 ? 27.408 18.847 -22.375 1.00 97.56 374 ASP A O 1
ATOM 2775 N N . PHE A 1 375 ? 25.735 18.161 -21.043 1.00 97.06 375 PHE A N 1
ATOM 2776 C CA . PHE A 1 375 ? 24.946 17.538 -22.089 1.00 97.06 375 PHE A CA 1
ATOM 2777 C C . PHE A 1 375 ? 23.466 17.824 -21.852 1.00 97.06 375 PHE A C 1
ATOM 2779 O O . PHE A 1 375 ? 23.038 18.144 -20.742 1.00 97.06 375 PHE A O 1
ATOM 2786 N N . CYS A 1 376 ? 22.670 17.679 -22.904 1.00 97.00 376 CYS A N 1
ATOM 2787 C CA . CYS A 1 376 ? 21.221 17.668 -22.807 1.00 97.00 376 CYS A CA 1
ATOM 2788 C C . CYS A 1 376 ? 20.676 16.355 -23.367 1.00 97.00 376 CYS A C 1
ATOM 2790 O O . CYS A 1 376 ? 21.342 15.640 -24.118 1.00 97.00 376 CYS A O 1
ATOM 2792 N N . THR A 1 377 ? 19.450 16.036 -22.974 1.00 96.81 377 THR A N 1
ATOM 2793 C CA . THR A 1 377 ? 18.683 14.935 -23.549 1.00 96.81 377 THR A CA 1
ATOM 2794 C C . THR A 1 377 ? 17.495 15.551 -24.265 1.00 96.81 377 THR A C 1
ATOM 2796 O O . THR A 1 377 ? 16.912 16.521 -23.773 1.00 96.81 377 THR A O 1
ATOM 2799 N N . ILE A 1 378 ? 17.186 15.048 -25.459 1.00 96.38 378 ILE A N 1
ATOM 2800 C CA . ILE A 1 378 ? 16.058 15.504 -26.272 1.00 96.38 378 ILE A CA 1
ATOM 2801 C C . ILE A 1 378 ? 15.365 14.252 -26.806 1.00 96.38 378 ILE A C 1
ATOM 2803 O O . ILE A 1 378 ? 16.022 13.411 -27.422 1.00 96.38 378 ILE A O 1
ATOM 2807 N N . SER A 1 379 ? 14.056 14.133 -26.574 1.00 93.81 379 SER A N 1
ATOM 2808 C CA . SER A 1 379 ? 13.230 13.198 -27.339 1.00 93.81 379 SER A CA 1
ATOM 2809 C C . SER A 1 379 ? 12.984 13.807 -28.712 1.00 93.81 379 SER A C 1
ATOM 2811 O O . SER A 1 379 ? 12.529 14.951 -28.794 1.00 93.81 379 SER A O 1
ATOM 2813 N N . LEU A 1 380 ? 13.329 13.057 -29.759 1.00 92.81 380 LEU A N 1
ATOM 2814 C CA . LEU A 1 380 ? 12.979 13.384 -31.143 1.00 92.81 380 LEU A CA 1
ATOM 2815 C C . LEU A 1 380 ? 11.588 12.820 -31.466 1.00 92.81 380 LEU A C 1
ATOM 2817 O O . LEU A 1 380 ? 11.412 12.306 -32.593 1.00 92.81 380 LEU A O 1
#

Radius of gyration: 25.79 Å; chains: 1; bounding box: 70×68×62 Å

Sequence (380 aa):
APDSAHGNKTAAPDYMPVFYKWLQDSLLPFSENGKLRISLSTRPISGNAEHLVFLITPELPVKNIAVGVGCERGTKPQELISLVQKTLQENDIAPERVAVVVSLDLKSNEPAVHAVAEYLSEISGSECPARFFEAATLEAQTPNLQNPSEIVFREVGCHGVAEGAALAAVTASGTTDAAGKSVSCGNLRVPKMKSARATCAVVESVDLLDPQKIGRAQGTLFIVGTGPGTPKWRIPEAEKMIRKATDWVGYGLYLDLISDLDNGQNQHRFDLGQEEVRVCHALNLAAQGKTVALVSSGDPGIYAMATLVFELLETGRSSIAGRSGVAEKSGSAGRPGAAIDSAAEWQRIRVEVSPGISALQAASARIGAPLGHDFCTISL

Foldseek 3Di:
DDDDDPPPQDDDPDDLCFVCPVVVVDPDGDDPPQQAEEAEDCDDDDADPRYHYDHPDPPQAQLFKEKFKDFDAPDDLVQLLVQVVCQCVVLVHDLLNHQEYEWALLCLQRVNSQSNQVVSCVVNVHGHGYAHDHQVQLQVCVVQAPQFCPVCCVVRNHRDTAVSGRQSQQQQQADQDPVRHGDRQKHFSAHWDDDPTMIMTMIGGSHNGDVVSRHAHQFEEEEAEQEQQANVFGDPVRLVLVLPFQAEFEAPSQCVSCVVSDDNHHYHHDHPPCLLVRLLVSLVCRLNRGRYYYYDYAFCPPPHNPVVNVVCLVPLDDPVVVPPPPPPPPDDPDDDDDPPSSNSSSPSHHYDYDTGHHPVNVVCVVVPHPPVDDDDDDDD

Secondary structure (DSSP, 8-state):
---------PPPPSS-HHHHHHHHTSS----TT-SSEEEEESS----BTTEEEEE--TTS----EEEEEEE-TT--HHHHHHHHHHHHHHTT--GGGEEEEEEEGGGTT-HHHHHHHHHHHHHHTS---EEEE-HHHHHTTGGG-SS--HHHHHHHSSS-HHHHHHHHHHHHHPPBPTTS-B---EEEEEEEEE-SSEEEEEEEESS---GGGSSBPPPEEEEEE-BTSSGGG--HHHHHHHHH-SEEEEEHHHHHTTGGG-SS-EEEEE-TT-HHHHHHHHHHHHHTT-EEEEEESB-TTSSSHHHHHHHHHHH---TTTTT----------S-------HHHHHTTSEEEEE----HHHHHHHHHSSTTSSS------